Protein AF-A0A6G0AJG3-F1 (afdb_monomer_lite)

Foldseek 3Di:
DDDPPVVVVVPPVVPVVVPPDDDDDDDDDDDDDDPQQLEFEEDLPDPADDDRDPNHHHNAVVVSQVPHDAQREYEYEFDEHEDPVQEDEHDHQHEYEYPAAVRAEYGHEYEDAEAYLHEYYYYRHEYAEYEAHYEDDQDLDEHEYEHERHEYAEYEHDDADQAQSDEYEYHYEQYEYNAEYEHAAHANHAAYEYHQYQYEHAAEYYAAHYENYEYANEQYEYEHEYEHEYEYNYAAHQENYEYAAAYEHAYAADDPDASYENYAYEFEHEDPDDDQQDERYEYYHYEHAYEQYEYHYADAAHEEYAYAAEYEYENYEEDYNPPDPPDPPVHWYEPYEDAYQEYEHYQYEAAETQEPYEDHYQEYEHYCYEAHYQEFYEYQYAYEAYLYEFAHPHAESYEYECYAYAHANYEFEYAAESYEYHPVVNCPDHREHECDDDPVHHPHQYEFHYDHAANYHWDAPDQDAAEYEHEAYHFPDADPVCNVVTRYDACVPPPRGHHYHYHYNHD

Radius of gyration: 30.33 Å; chains: 1; bounding box: 70×44×99 Å

pLDDT: mean 82.81, std 19.24, range [24.39, 98.81]

Structure (mmCIF, N/CA/C/O backbone):
data_AF-A0A6G0AJG3-F1
#
_entry.id   AF-A0A6G0AJG3-F1
#
loop_
_atom_site.group_PDB
_atom_site.id
_atom_site.type_symbol
_atom_site.label_atom_id
_atom_site.label_alt_id
_atom_site.label_comp_id
_atom_site.label_asym_id
_atom_site.label_entity_id
_atom_site.label_seq_id
_atom_site.pdbx_PDB_ins_code
_atom_site.Cartn_x
_atom_site.Cartn_y
_atom_site.Cartn_z
_atom_site.occupancy
_atom_site.B_iso_or_equiv
_atom_site.auth_seq_id
_atom_site.auth_comp_id
_atom_site.auth_asym_id
_atom_site.auth_atom_id
_atom_site.pdbx_PDB_model_num
ATOM 1 N N . MET A 1 1 ? 31.033 -15.712 -2.070 1.00 32.38 1 MET A N 1
ATOM 2 C CA . MET A 1 1 ? 30.584 -16.720 -1.081 1.00 32.38 1 MET A CA 1
ATOM 3 C C . MET A 1 1 ? 30.012 -16.007 0.151 1.00 32.38 1 MET A C 1
ATOM 5 O O . MET A 1 1 ? 30.530 -16.149 1.246 1.00 32.38 1 MET A O 1
ATOM 9 N N . ILE A 1 2 ? 28.974 -15.185 -0.042 1.00 28.06 2 ILE A N 1
ATOM 10 C CA . ILE A 1 2 ? 28.284 -14.416 1.007 1.00 28.06 2 ILE A CA 1
ATOM 11 C C . ILE A 1 2 ? 26.819 -14.345 0.558 1.00 28.06 2 ILE A C 1
ATOM 13 O O . ILE A 1 2 ? 26.551 -13.749 -0.480 1.00 28.06 2 ILE A O 1
ATOM 17 N N . SER A 1 3 ? 25.898 -15.014 1.260 1.00 31.59 3 SER A N 1
ATOM 18 C CA . SER A 1 3 ? 24.463 -15.026 0.894 1.00 31.59 3 SER A CA 1
ATOM 19 C C . SER A 1 3 ? 23.525 -15.519 2.002 1.00 31.59 3 SER A C 1
ATOM 21 O O . SER A 1 3 ? 22.390 -15.064 2.089 1.00 31.59 3 SER A O 1
ATOM 23 N N . ASN A 1 4 ? 23.975 -16.446 2.858 1.00 28.84 4 ASN A N 1
ATOM 24 C CA . ASN A 1 4 ? 23.061 -17.217 3.718 1.00 28.84 4 ASN A CA 1
ATOM 25 C C . ASN A 1 4 ? 22.952 -16.719 5.173 1.00 28.84 4 ASN A C 1
ATOM 27 O O . ASN A 1 4 ? 22.119 -17.228 5.915 1.00 28.84 4 ASN A O 1
ATOM 31 N N . ILE A 1 5 ? 23.754 -15.734 5.593 1.00 32.22 5 ILE A N 1
ATOM 32 C CA . ILE A 1 5 ? 23.782 -15.264 6.994 1.00 32.22 5 ILE A CA 1
ATOM 33 C C . ILE A 1 5 ? 22.574 -14.363 7.313 1.00 32.22 5 ILE A C 1
ATOM 35 O O . ILE A 1 5 ? 21.919 -14.549 8.337 1.00 32.22 5 ILE A O 1
ATOM 39 N N . ASN A 1 6 ? 22.202 -13.450 6.409 1.00 32.06 6 ASN A N 1
ATOM 40 C CA . ASN A 1 6 ? 21.171 -12.439 6.687 1.00 32.06 6 ASN A CA 1
ATOM 41 C C . ASN A 1 6 ? 19.741 -13.008 6.787 1.00 32.06 6 ASN A C 1
ATOM 43 O O . ASN A 1 6 ? 18.875 -12.362 7.368 1.00 32.06 6 ASN A O 1
ATOM 47 N N . ARG A 1 7 ? 19.475 -14.219 6.271 1.00 31.95 7 ARG A N 1
ATOM 48 C CA . ARG A 1 7 ? 18.152 -14.862 6.402 1.00 31.95 7 ARG A CA 1
ATOM 49 C C . ARG A 1 7 ? 17.904 -15.493 7.776 1.00 31.95 7 ARG A C 1
ATOM 51 O O . ARG A 1 7 ? 16.748 -15.684 8.127 1.00 31.95 7 ARG A O 1
ATOM 58 N N . ALA A 1 8 ? 18.944 -15.794 8.558 1.00 28.34 8 ALA A N 1
ATOM 59 C CA . ALA A 1 8 ? 18.782 -16.438 9.867 1.00 28.34 8 ALA A CA 1
ATOM 60 C C . ALA A 1 8 ? 18.327 -15.460 10.969 1.00 28.34 8 ALA A C 1
ATOM 62 O O . ALA A 1 8 ? 17.513 -15.817 11.819 1.00 28.34 8 ALA A O 1
ATOM 63 N N . PHE A 1 9 ? 18.823 -14.217 10.940 1.00 29.30 9 PHE A N 1
ATOM 64 C CA . PHE A 1 9 ? 18.552 -13.220 11.984 1.00 29.30 9 PHE A CA 1
ATOM 65 C C . PHE A 1 9 ? 17.098 -12.727 12.011 1.00 29.30 9 PHE A C 1
ATOM 67 O O . PHE A 1 9 ? 16.571 -12.467 13.087 1.00 29.30 9 PHE A O 1
ATOM 74 N N . VAL A 1 10 ? 16.425 -12.661 10.858 1.00 32.62 10 VAL A N 1
ATOM 75 C CA . VAL A 1 10 ? 15.017 -12.224 10.774 1.00 32.62 10 VAL A CA 1
ATOM 76 C C . VAL A 1 10 ? 14.064 -13.243 11.422 1.00 32.62 10 VAL A C 1
ATOM 78 O O . VAL A 1 10 ? 13.012 -12.870 11.932 1.00 32.62 10 VAL A O 1
ATOM 81 N N . THR A 1 11 ? 14.418 -14.533 11.434 1.00 31.17 11 THR A N 1
ATOM 82 C CA . THR A 1 11 ? 13.525 -15.602 11.919 1.00 31.17 11 THR A CA 1
ATOM 83 C C . THR A 1 11 ? 13.686 -15.906 13.411 1.00 31.17 11 THR A C 1
ATOM 85 O O . THR A 1 11 ? 12.710 -16.290 14.051 1.00 31.17 11 THR A O 1
ATOM 88 N N . LEU A 1 12 ? 14.882 -15.739 13.990 1.00 27.83 12 LEU A N 1
ATOM 89 C CA . LEU A 1 12 ? 15.123 -16.122 15.391 1.00 27.83 12 LEU A CA 1
ATOM 90 C C . LEU A 1 12 ? 14.463 -15.171 16.404 1.00 27.83 12 LEU A C 1
ATOM 92 O O . LEU A 1 12 ? 13.902 -15.634 17.395 1.00 27.83 12 LEU A O 1
ATOM 96 N N . THR A 1 13 ? 14.491 -13.861 16.149 1.00 30.66 13 THR A N 1
ATOM 97 C CA . THR A 1 13 ? 13.997 -12.836 17.091 1.00 30.66 13 THR A CA 1
ATOM 98 C C . THR A 1 13 ? 12.470 -12.833 17.235 1.00 30.66 13 THR A C 1
ATOM 100 O O . THR A 1 13 ? 11.952 -12.432 18.271 1.00 30.66 13 THR A O 1
ATOM 103 N N . PHE A 1 14 ? 11.738 -13.319 16.226 1.00 30.22 14 PHE A N 1
ATOM 104 C CA . PHE A 1 14 ? 10.271 -13.395 16.252 1.00 30.22 14 PHE A CA 1
ATOM 105 C C . PHE A 1 14 ? 9.715 -14.606 17.022 1.00 30.22 14 PHE A C 1
ATOM 107 O O . PHE A 1 14 ? 8.534 -14.612 17.364 1.00 30.22 14 PHE A O 1
ATOM 114 N N . LEU A 1 15 ? 10.529 -15.633 17.297 1.00 26.59 15 LEU A N 1
ATOM 115 C CA . LEU A 1 15 ? 10.048 -16.885 17.900 1.00 26.59 15 LEU A CA 1
ATOM 116 C C . LEU A 1 15 ? 10.152 -16.902 19.438 1.00 26.59 15 LEU A C 1
ATOM 118 O O . LEU A 1 15 ? 9.411 -17.625 20.100 1.00 26.59 15 LEU A O 1
ATOM 122 N N . SER A 1 16 ? 11.040 -16.091 20.020 1.00 29.70 16 SER A N 1
ATOM 123 C CA . SER A 1 16 ? 11.309 -16.054 21.467 1.00 29.70 16 SER A CA 1
ATOM 124 C C . SER A 1 16 ? 10.225 -15.361 22.304 1.00 29.70 16 SER A C 1
ATOM 126 O O . SER A 1 16 ? 10.161 -15.594 23.508 1.00 29.70 16 SER A O 1
ATOM 128 N N . ILE A 1 17 ? 9.356 -14.550 21.693 1.00 31.42 17 ILE A N 1
ATOM 129 C CA . ILE A 1 17 ? 8.285 -13.810 22.391 1.00 31.42 17 ILE A CA 1
ATOM 130 C C . ILE A 1 17 ? 7.015 -14.669 22.584 1.00 31.42 17 ILE A C 1
ATOM 132 O O . ILE A 1 17 ? 6.198 -14.388 23.454 1.00 31.42 17 ILE A O 1
ATOM 136 N N . ILE A 1 18 ? 6.860 -15.762 21.827 1.00 33.97 18 ILE A N 1
ATOM 137 C CA . ILE A 1 18 ? 5.631 -16.585 21.797 1.00 33.97 18 ILE A CA 1
ATOM 138 C C . ILE A 1 18 ? 5.658 -17.745 22.824 1.00 33.97 18 ILE A C 1
ATOM 140 O O . ILE A 1 18 ? 4.651 -18.415 23.033 1.00 33.97 18 ILE A O 1
ATOM 144 N N . LEU A 1 19 ? 6.787 -17.981 23.509 1.00 27.81 19 LEU A N 1
ATOM 145 C CA . LEU A 1 19 ? 7.017 -19.173 24.349 1.00 27.81 19 LEU A CA 1
ATOM 146 C C . LEU A 1 19 ? 7.149 -18.902 25.864 1.00 27.81 19 LEU A C 1
ATOM 148 O O . LEU A 1 19 ? 7.680 -19.740 26.589 1.00 27.81 19 LEU A O 1
ATOM 152 N N . LEU A 1 20 ? 6.644 -17.767 26.363 1.00 29.17 20 LEU A N 1
ATOM 153 C CA . LEU A 1 20 ? 6.618 -17.435 27.800 1.00 29.17 20 LEU A CA 1
ATOM 154 C C . LEU A 1 20 ? 5.192 -17.289 28.359 1.00 29.17 20 LEU A C 1
ATOM 156 O O . LEU A 1 20 ? 4.832 -16.284 28.963 1.00 29.17 20 LEU A O 1
ATOM 160 N N . SER A 1 21 ? 4.386 -18.339 28.192 1.00 33.97 21 SER A N 1
ATOM 161 C CA . SER A 1 21 ? 3.217 -18.601 29.044 1.00 33.97 21 SER A CA 1
ATOM 162 C C . SER A 1 21 ? 3.115 -20.109 29.300 1.00 33.97 21 SER A C 1
ATOM 164 O O . SER A 1 21 ? 2.838 -20.888 28.391 1.00 33.97 21 SER A O 1
ATOM 166 N N . GLY A 1 22 ? 3.427 -20.548 30.524 1.00 26.19 22 GLY A N 1
ATOM 167 C CA . GLY A 1 22 ? 3.473 -21.973 30.850 1.00 26.19 22 GLY A CA 1
ATOM 168 C C . GLY A 1 22 ? 3.780 -22.275 32.317 1.00 26.19 22 GLY A C 1
ATOM 169 O O . GLY A 1 22 ? 4.832 -21.888 32.817 1.00 26.19 22 GLY A O 1
ATOM 170 N N . CYS A 1 23 ? 2.885 -23.063 32.922 1.00 24.39 23 CYS A N 1
ATOM 171 C CA . CYS A 1 23 ? 2.859 -23.538 34.311 1.00 24.39 23 CYS A CA 1
ATOM 172 C C . CYS A 1 23 ? 2.455 -22.502 35.378 1.00 24.39 23 CYS A C 1
ATOM 174 O O . CYS A 1 23 ? 2.911 -21.360 35.384 1.00 24.39 23 CYS A O 1
ATOM 176 N N . GLU A 1 24 ? 1.566 -22.945 36.269 1.00 29.50 24 GLU A N 1
ATOM 177 C CA . GLU A 1 24 ? 1.057 -22.211 37.429 1.00 29.50 24 GLU A CA 1
ATOM 178 C C . GLU A 1 24 ? 1.997 -22.335 38.642 1.00 29.50 24 GLU A C 1
ATOM 180 O O . GLU A 1 24 ? 2.886 -23.187 38.659 1.00 29.50 24 GLU A O 1
ATOM 185 N N . ASP A 1 25 ? 1.727 -21.556 39.695 1.00 25.52 25 ASP A N 1
ATOM 186 C CA . ASP A 1 25 ? 1.978 -21.998 41.072 1.00 25.52 25 ASP A CA 1
ATOM 187 C C . ASP A 1 25 ? 0.863 -21.444 41.984 1.00 25.52 25 ASP A C 1
ATOM 189 O O . ASP A 1 25 ? 0.583 -20.243 41.976 1.00 25.52 25 ASP A O 1
ATOM 193 N N . ASP A 1 26 ? 0.175 -22.321 42.719 1.00 31.67 26 ASP A N 1
ATOM 194 C CA . ASP A 1 26 ? -1.131 -22.040 43.340 1.00 31.67 26 ASP A CA 1
ATOM 195 C C . ASP A 1 26 ? -1.050 -22.159 44.876 1.00 31.67 26 ASP A C 1
ATOM 197 O O . ASP A 1 26 ? -0.815 -23.245 45.409 1.00 31.67 26 ASP A O 1
ATOM 201 N N . SER A 1 27 ? -1.204 -21.051 45.623 1.00 27.64 27 SER A N 1
ATOM 202 C CA . SER A 1 27 ? -1.288 -21.099 47.101 1.00 27.64 27 SER A CA 1
ATOM 203 C C . SER A 1 27 ? -1.945 -19.884 47.795 1.00 27.64 27 SER A C 1
ATOM 205 O O . SER A 1 27 ? -1.300 -19.022 48.381 1.00 27.64 27 SER A O 1
ATOM 207 N N . ILE A 1 28 ? -3.280 -19.910 47.833 1.00 27.78 28 ILE A N 1
ATOM 208 C CA . ILE A 1 28 ? -4.086 -19.878 49.077 1.00 27.78 28 ILE A CA 1
ATOM 209 C C . ILE A 1 28 ? -3.826 -18.739 50.110 1.00 27.78 28 ILE A C 1
ATOM 211 O O . ILE A 1 28 ? -2.967 -18.826 50.980 1.00 27.78 28 ILE A O 1
ATOM 215 N N . LEU A 1 29 ? -4.763 -17.776 50.105 1.00 28.59 29 LEU A N 1
ATOM 216 C CA . LEU A 1 29 ? -5.418 -17.098 51.252 1.00 28.59 29 LEU A CA 1
ATOM 217 C C . LEU A 1 29 ? -4.589 -16.456 52.396 1.00 28.59 29 LEU A C 1
ATOM 219 O O . LEU A 1 29 ? -4.035 -17.151 53.245 1.00 28.59 29 LEU A O 1
ATOM 223 N N . ASN A 1 30 ? -4.872 -15.165 52.663 1.00 26.95 30 ASN A N 1
ATOM 224 C CA . ASN A 1 30 ? -5.774 -14.882 53.798 1.00 26.95 30 ASN A CA 1
ATOM 225 C C . ASN A 1 30 ? -6.559 -13.549 53.767 1.00 26.95 30 ASN A C 1
ATOM 227 O O . ASN A 1 30 ? -6.018 -12.472 53.546 1.00 26.95 30 ASN A O 1
ATOM 231 N N . SER A 1 31 ? -7.852 -13.684 54.071 1.00 26.98 31 SER A N 1
ATOM 232 C CA . SER A 1 31 ? -8.860 -12.710 54.529 1.00 26.98 31 SER A CA 1
ATOM 233 C C . SER A 1 31 ? -8.568 -11.191 54.563 1.00 26.98 31 SER A C 1
ATOM 235 O O . SER A 1 31 ? -7.879 -10.696 55.456 1.00 26.98 31 SER A O 1
ATOM 237 N N . SER A 1 32 ? -9.377 -10.425 53.821 1.00 26.41 32 SER A N 1
ATOM 238 C CA . SER A 1 32 ? -10.249 -9.406 54.439 1.00 26.41 32 SER A CA 1
ATOM 239 C C . SER A 1 32 ? -11.525 -9.215 53.601 1.00 26.41 32 SER A C 1
ATOM 241 O O . SER A 1 32 ? -11.486 -9.326 52.378 1.00 26.41 32 SER A O 1
ATOM 243 N N . ASN A 1 33 ? -12.678 -9.010 54.248 1.00 31.81 33 ASN A N 1
ATOM 244 C CA . ASN A 1 33 ? -13.974 -9.023 53.560 1.00 31.81 33 ASN A CA 1
ATOM 245 C C . ASN A 1 33 ? -14.240 -7.724 52.787 1.00 31.81 33 ASN A C 1
ATOM 247 O O . ASN A 1 33 ? -14.588 -6.703 53.378 1.00 31.81 33 ASN A O 1
ATOM 251 N N . SER A 1 34 ? -14.225 -7.816 51.460 1.00 30.36 34 SER A N 1
ATOM 252 C CA . SER A 1 34 ? -15.065 -6.996 50.587 1.00 30.36 34 SER A CA 1
ATOM 253 C C . SER A 1 34 ? -15.578 -7.878 49.447 1.00 30.36 34 SER A C 1
ATOM 255 O O . SER A 1 34 ? -14.845 -8.740 48.966 1.00 30.36 34 SER A O 1
ATOM 257 N N . ASN A 1 35 ? -16.841 -7.710 49.043 1.00 35.44 35 ASN A N 1
ATOM 258 C CA . ASN A 1 35 ? -17.438 -8.500 47.961 1.00 35.44 35 ASN A CA 1
ATOM 259 C C . ASN A 1 35 ? -16.999 -7.937 46.602 1.00 35.44 35 ASN A C 1
ATOM 261 O O . ASN A 1 35 ? -17.795 -7.339 45.878 1.00 35.44 35 ASN A O 1
ATOM 265 N N . LEU A 1 36 ? -15.714 -8.100 46.290 1.00 42.47 36 LEU A N 1
ATOM 266 C CA . LEU A 1 36 ? -15.141 -7.802 44.984 1.00 42.47 36 LEU A CA 1
ATOM 267 C C . LEU A 1 36 ? -15.680 -8.812 43.967 1.00 42.47 36 LEU A C 1
ATOM 269 O O . LEU A 1 36 ? -15.205 -9.939 43.855 1.00 42.47 36 LEU A O 1
ATOM 273 N N . LEU A 1 37 ? -16.725 -8.404 43.250 1.00 52.81 37 LEU A N 1
ATOM 274 C CA . LEU A 1 37 ? -17.165 -9.089 42.045 1.00 52.81 37 LEU A CA 1
ATOM 275 C C . LEU A 1 37 ? -16.221 -8.698 40.900 1.00 52.81 37 LEU A C 1
ATOM 277 O O . LEU A 1 37 ? -16.463 -7.737 40.169 1.00 52.81 37 LEU A O 1
ATOM 281 N N . ASP A 1 38 ? -15.152 -9.478 40.729 1.00 79.38 38 ASP A N 1
ATOM 282 C CA . ASP A 1 38 ? -14.264 -9.395 39.556 1.00 79.38 38 ASP A CA 1
ATOM 283 C C . ASP A 1 38 ? -15.048 -9.603 38.246 1.00 79.38 38 ASP A C 1
ATOM 285 O O . ASP A 1 38 ? -14.672 -9.096 37.190 1.00 79.38 38 ASP A O 1
ATOM 289 N N . LYS A 1 39 ? -16.166 -10.339 38.327 1.00 92.12 39 LYS A N 1
ATOM 290 C CA . LYS A 1 39 ? -17.155 -10.539 37.263 1.00 92.12 39 LYS A CA 1
ATOM 291 C C . LYS A 1 39 ? -18.538 -10.143 37.772 1.00 92.12 39 LYS A C 1
ATOM 293 O O . LYS A 1 39 ? -19.022 -10.727 38.740 1.00 92.12 39 LYS A O 1
ATOM 298 N N . ILE A 1 40 ? -19.172 -9.186 37.103 1.00 95.75 40 ILE A N 1
ATOM 299 C CA . ILE A 1 40 ? -20.528 -8.704 37.397 1.00 95.75 40 ILE A CA 1
ATOM 300 C C . ILE A 1 40 ? -21.435 -9.076 36.228 1.00 95.75 40 ILE A C 1
ATOM 302 O O . ILE A 1 40 ? -21.083 -8.843 35.077 1.00 95.75 40 ILE A O 1
ATOM 306 N N . PHE A 1 41 ? -22.601 -9.645 36.514 1.00 96.50 41 PHE A N 1
ATOM 307 C CA . PHE A 1 41 ? -23.501 -10.198 35.505 1.00 96.50 41 PHE A CA 1
ATOM 308 C C . PHE A 1 41 ? -24.712 -9.295 35.259 1.00 96.50 41 PHE A C 1
ATOM 310 O O . PHE A 1 41 ? -25.313 -8.764 36.201 1.00 96.50 41 PHE A O 1
ATOM 317 N N . VAL A 1 42 ? -25.087 -9.160 33.985 1.00 96.06 42 VAL A N 1
ATOM 318 C CA . VAL A 1 42 ? -26.238 -8.381 33.517 1.00 96.06 42 VAL A CA 1
ATOM 319 C C . VAL A 1 42 ? -27.108 -9.221 32.581 1.00 96.06 42 VAL A C 1
ATOM 321 O O . VAL A 1 42 ? -26.607 -9.791 31.615 1.00 96.06 42 VAL A O 1
ATOM 324 N N . ASP A 1 43 ? -28.411 -9.260 32.856 1.00 96.62 43 ASP A N 1
ATOM 325 C CA . ASP A 1 43 ? -29.454 -9.805 31.983 1.00 96.62 43 ASP A CA 1
ATOM 326 C C . ASP A 1 43 ? -30.734 -8.967 32.122 1.00 96.62 43 ASP A C 1
ATOM 328 O O . ASP A 1 43 ? -31.444 -9.044 33.129 1.00 96.62 43 ASP A O 1
ATOM 332 N N . ILE A 1 44 ? -31.067 -8.197 31.082 1.00 94.50 44 ILE A N 1
ATOM 333 C CA . ILE A 1 44 ? -32.304 -7.397 31.016 1.00 94.50 44 ILE A CA 1
ATOM 334 C C . ILE A 1 44 ? -33.582 -8.249 31.105 1.00 94.50 44 ILE A C 1
ATOM 336 O O . ILE A 1 44 ? -34.632 -7.759 31.523 1.00 94.50 44 ILE A O 1
ATOM 340 N N . ASN A 1 45 ? -33.507 -9.535 30.748 1.00 93.12 45 ASN A N 1
ATOM 341 C CA . ASN A 1 45 ? -34.636 -10.465 30.770 1.00 93.12 45 ASN A CA 1
ATOM 342 C C . ASN A 1 45 ? -34.877 -11.074 32.163 1.00 93.12 45 ASN A C 1
ATOM 344 O O . ASN A 1 45 ? -35.915 -11.720 32.376 1.00 93.12 45 ASN A O 1
ATOM 348 N N . SER A 1 46 ? -33.944 -10.883 33.103 1.00 91.62 46 SER A N 1
ATOM 349 C CA . SER A 1 46 ? -33.976 -11.537 34.406 1.00 91.62 46 SER A CA 1
ATOM 350 C C . SER A 1 46 ? -35.198 -11.131 35.224 1.00 91.62 46 SER A C 1
ATOM 352 O O . SER A 1 46 ? -35.605 -9.969 35.281 1.00 91.62 46 SER A O 1
ATOM 354 N N . LYS A 1 47 ? -35.778 -12.109 35.923 1.00 90.25 47 LYS A N 1
ATOM 355 C CA . LYS A 1 47 ? -36.952 -11.948 36.800 1.00 90.25 47 LYS A CA 1
ATOM 356 C C . LYS A 1 47 ? -36.605 -12.125 38.280 1.00 90.25 47 LYS A C 1
ATOM 358 O O . LYS A 1 47 ? -37.501 -12.162 39.118 1.00 90.25 47 LYS A O 1
ATOM 363 N N . THR A 1 48 ? -35.318 -12.235 38.601 1.00 86.69 48 THR A N 1
ATOM 364 C CA . THR A 1 48 ? -34.816 -12.430 39.963 1.00 86.69 48 THR A CA 1
ATOM 365 C C . THR A 1 48 ? -34.699 -11.103 40.722 1.00 86.69 48 THR A C 1
ATOM 367 O O . THR A 1 48 ? -34.985 -10.014 40.200 1.00 86.69 48 THR A O 1
ATOM 370 N N . PHE A 1 49 ? -34.242 -11.203 41.974 1.00 82.62 49 PHE A N 1
ATOM 371 C CA . PHE A 1 49 ? -33.533 -10.112 42.641 1.00 82.62 49 PHE A CA 1
ATOM 372 C C . PHE A 1 49 ? -32.214 -9.814 41.915 1.00 82.62 49 PHE A C 1
ATOM 374 O O . PHE A 1 49 ? -31.677 -10.672 41.218 1.00 82.62 49 PHE A O 1
ATOM 381 N N . GLU A 1 50 ? -31.705 -8.598 42.087 1.00 87.75 50 GLU A N 1
ATOM 382 C CA . 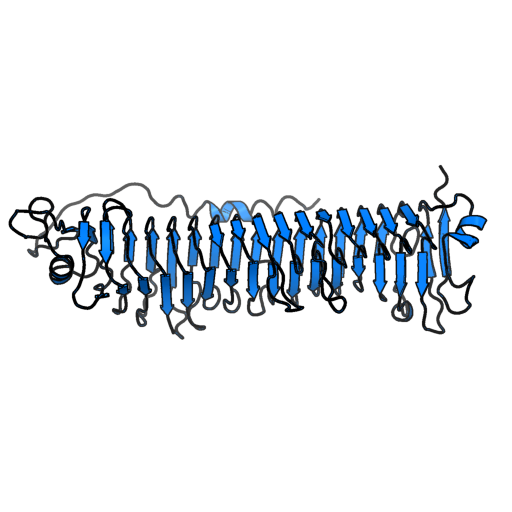GLU A 1 50 ? -30.535 -8.092 41.370 1.00 87.75 50 GLU A CA 1
ATOM 383 C C . GLU A 1 50 ? -29.373 -7.858 42.345 1.00 87.75 50 GLU A C 1
ATOM 385 O O . GLU A 1 50 ? -29.360 -6.853 43.064 1.00 87.75 50 GLU A O 1
ATOM 390 N N . PHE A 1 51 ? -28.409 -8.778 42.362 1.00 87.62 51 PHE A N 1
ATOM 391 C CA . PHE A 1 51 ? -27.194 -8.715 43.185 1.00 87.62 51 PHE A CA 1
ATOM 392 C C . PHE A 1 51 ? -25.895 -8.662 42.358 1.00 87.62 51 PHE A C 1
ATOM 394 O O . PHE A 1 51 ? -24.831 -8.431 42.926 1.00 87.62 51 PHE A O 1
ATOM 401 N N . GLY A 1 52 ? -25.971 -8.851 41.036 1.00 87.06 52 GLY A N 1
ATOM 402 C CA . GLY A 1 52 ? -24.824 -8.823 40.122 1.00 87.06 52 GLY A CA 1
ATOM 403 C C . GLY A 1 52 ? -24.089 -10.152 39.965 1.00 87.06 52 GLY A C 1
ATOM 404 O O . GLY A 1 52 ? -23.056 -10.185 39.303 1.00 87.06 52 GLY A O 1
ATOM 405 N N . THR A 1 53 ? -24.598 -11.237 40.551 1.00 92.19 53 THR A N 1
ATOM 406 C CA . THR A 1 53 ? -24.065 -12.599 40.383 1.00 92.19 53 THR A CA 1
ATOM 407 C C . THR A 1 53 ? -24.765 -13.320 39.231 1.00 92.19 53 THR A C 1
ATOM 409 O O . THR A 1 53 ? -25.830 -12.895 38.798 1.00 92.19 53 THR A O 1
ATOM 412 N N . GLU A 1 54 ? -24.210 -14.439 38.765 1.00 91.38 54 GLU A N 1
ATOM 413 C CA . GLU A 1 54 ? -24.762 -15.231 37.652 1.00 91.38 54 GLU A CA 1
ATOM 414 C C . GLU A 1 54 ? -26.220 -15.683 37.892 1.00 91.38 54 GLU A C 1
ATOM 416 O O . GLU A 1 54 ? -27.069 -15.504 37.024 1.00 91.38 54 GLU A O 1
ATOM 421 N N . ASP A 1 55 ? -26.546 -16.147 39.107 1.00 91.19 55 ASP A N 1
ATOM 422 C CA . ASP A 1 55 ? -27.920 -16.499 39.520 1.00 91.19 55 ASP A CA 1
ATOM 423 C C . ASP A 1 55 ? -28.855 -15.287 39.742 1.00 91.19 55 ASP A C 1
ATOM 425 O O . ASP A 1 55 ? -30.077 -15.441 39.798 1.00 91.19 55 ASP A O 1
ATOM 429 N N . TYR A 1 56 ? -28.298 -14.087 39.944 1.00 92.88 56 TYR A N 1
ATOM 430 C CA . TYR A 1 56 ? -29.027 -12.877 40.352 1.00 92.88 56 TYR A CA 1
ATOM 431 C C . TYR A 1 56 ? -28.483 -11.622 39.640 1.00 92.88 56 TYR A C 1
ATOM 433 O O . TYR A 1 56 ? -28.037 -10.679 40.310 1.00 92.88 56 TYR A O 1
ATOM 441 N N . PRO A 1 57 ? -28.474 -11.583 38.297 1.00 95.38 57 PRO A N 1
ATOM 442 C CA . PRO A 1 57 ? -27.829 -10.514 37.544 1.00 95.38 57 PRO A CA 1
ATOM 443 C C . PRO A 1 57 ? -28.565 -9.180 37.715 1.00 95.38 57 PRO A C 1
ATOM 445 O O . PRO A 1 57 ? -29.739 -9.132 38.094 1.00 95.38 57 PRO A O 1
ATOM 448 N N . PHE A 1 58 ? -27.886 -8.074 37.417 1.00 95.12 58 PHE A N 1
ATOM 449 C CA . PHE A 1 58 ? -28.566 -6.790 37.244 1.00 95.12 58 PHE A CA 1
ATOM 450 C C . PHE A 1 58 ? -29.391 -6.805 35.950 1.00 95.12 58 PHE A C 1
ATOM 452 O O . PHE A 1 58 ? -28.992 -7.418 34.965 1.00 95.12 58 PHE A O 1
ATOM 459 N N . ARG A 1 59 ? -30.525 -6.097 35.917 1.00 93.38 59 ARG A N 1
ATOM 460 C CA . ARG A 1 59 ? -31.268 -5.857 34.659 1.00 93.38 59 ARG A CA 1
ATOM 461 C C . ARG A 1 59 ? -30.696 -4.702 33.831 1.00 93.38 59 ARG A C 1
ATOM 463 O O . ARG A 1 59 ? -31.119 -4.487 32.701 1.00 93.38 59 ARG A O 1
ATOM 470 N N . ASP A 1 60 ? -29.764 -3.956 34.415 1.00 89.88 60 ASP A N 1
ATOM 471 C CA . ASP A 1 60 ? -29.301 -2.653 33.958 1.00 89.88 60 ASP A CA 1
ATOM 472 C C . ASP A 1 60 ? -27.767 -2.573 34.050 1.00 89.88 60 ASP A C 1
ATOM 474 O O . ASP A 1 60 ? -27.176 -2.928 35.078 1.00 89.88 60 ASP A O 1
ATOM 478 N N . ILE A 1 61 ? -27.133 -2.114 32.968 1.00 91.88 61 ILE A N 1
ATOM 479 C CA . ILE A 1 61 ? -25.679 -1.945 32.881 1.00 91.88 61 ILE A CA 1
ATOM 480 C C . ILE A 1 61 ? -25.224 -0.760 33.740 1.00 91.88 61 ILE A C 1
ATOM 482 O O . ILE A 1 61 ? -24.181 -0.876 34.378 1.00 91.88 61 ILE A O 1
ATOM 486 N N . ASP A 1 62 ? -26.002 0.323 33.859 1.00 89.88 62 ASP A N 1
ATOM 487 C CA . ASP A 1 62 ? -25.625 1.470 34.704 1.00 89.88 62 ASP A CA 1
ATOM 488 C C . ASP A 1 62 ? -25.544 1.055 36.175 1.00 89.88 62 ASP A C 1
ATOM 490 O O . ASP A 1 62 ? -24.637 1.448 36.913 1.00 89.88 62 ASP A O 1
ATOM 494 N N . LYS A 1 63 ? -26.448 0.169 36.601 1.00 90.06 63 LYS A N 1
ATOM 495 C CA . LYS A 1 63 ? -26.429 -0.403 37.946 1.00 90.06 63 LYS A CA 1
ATOM 496 C C . LYS A 1 63 ? -25.245 -1.353 38.157 1.00 90.06 63 LYS A C 1
ATOM 498 O O . LYS A 1 63 ? -24.598 -1.267 39.203 1.00 90.06 63 LYS A O 1
ATOM 503 N N . ALA A 1 64 ? -24.916 -2.195 37.178 1.00 92.56 64 ALA A N 1
ATOM 504 C CA . ALA A 1 64 ? -23.722 -3.043 37.216 1.00 92.56 64 ALA A CA 1
ATOM 505 C C . ALA A 1 64 ? -22.430 -2.215 37.293 1.00 92.56 64 ALA A C 1
ATOM 507 O O . ALA A 1 64 ? -21.592 -2.435 38.168 1.00 92.56 64 ALA A O 1
ATOM 508 N N . LEU A 1 65 ? -22.318 -1.195 36.444 1.00 91.94 65 LEU A N 1
ATOM 509 C CA . LEU A 1 65 ? -21.235 -0.223 36.444 1.00 91.94 65 LEU A CA 1
ATOM 510 C C . LEU A 1 65 ? -21.168 0.549 37.769 1.00 91.94 65 LEU A C 1
ATOM 512 O O . LEU A 1 65 ? -20.070 0.806 38.258 1.00 91.94 65 LEU A O 1
ATOM 516 N N . SER A 1 66 ? -22.301 0.877 38.403 1.00 91.44 66 SER A N 1
ATOM 517 C CA . SER A 1 66 ? -22.317 1.597 39.686 1.00 91.44 66 SER A CA 1
ATOM 518 C C . SER A 1 66 ? -21.589 0.836 40.802 1.00 91.44 66 SER A C 1
ATOM 520 O O . SER A 1 66 ? -20.825 1.457 41.546 1.00 91.44 66 SER A O 1
ATOM 522 N N . VAL A 1 67 ? -21.722 -0.498 40.852 1.00 92.75 67 VAL A N 1
ATOM 523 C CA . VAL A 1 67 ? -21.044 -1.364 41.837 1.00 92.75 67 VAL A CA 1
ATOM 524 C C . VAL A 1 67 ? -19.691 -1.908 41.368 1.00 92.75 67 VAL A C 1
ATOM 526 O O . VAL A 1 67 ? -18.911 -2.355 42.204 1.00 92.75 67 VAL A O 1
ATOM 529 N N . ALA A 1 68 ? -19.385 -1.842 40.068 1.00 92.69 68 ALA A N 1
ATOM 530 C CA . ALA A 1 68 ? -18.085 -2.231 39.523 1.00 92.69 68 ALA A CA 1
ATOM 531 C C . ALA A 1 68 ? -16.930 -1.453 40.170 1.00 92.69 68 ALA A C 1
ATOM 533 O O . ALA A 1 68 ? -17.017 -0.236 40.374 1.00 92.69 68 ALA A O 1
ATOM 534 N N . VAL A 1 69 ? -15.836 -2.152 40.463 1.00 91.12 69 VAL A N 1
ATOM 535 C CA . VAL A 1 69 ? -14.565 -1.536 40.860 1.00 91.12 69 VAL A CA 1
ATOM 536 C C . VAL A 1 69 ? -13.666 -1.378 39.639 1.00 91.12 69 VAL A C 1
ATOM 538 O O . VAL A 1 69 ? -13.980 -1.864 38.554 1.00 91.12 69 VAL A O 1
ATOM 541 N N . GLU A 1 70 ? -12.548 -0.679 39.800 1.00 89.62 70 GLU A N 1
ATOM 542 C CA . GLU A 1 70 ? -11.558 -0.541 38.735 1.00 89.62 70 GLU A CA 1
ATOM 543 C C . GLU A 1 70 ? -11.038 -1.925 38.301 1.00 89.62 70 GLU A C 1
ATOM 545 O O . GLU A 1 70 ? -10.644 -2.734 39.140 1.00 89.62 70 GLU A O 1
ATOM 550 N N . GLY A 1 71 ? -11.073 -2.215 36.998 1.00 88.31 71 GLY A N 1
ATOM 551 C CA . GLY A 1 71 ? -10.686 -3.515 36.433 1.00 88.31 71 GLY A CA 1
ATOM 552 C C . GLY A 1 71 ? -11.737 -4.640 36.484 1.00 88.31 71 GLY A C 1
ATOM 553 O O . GLY A 1 71 ? -11.448 -5.727 35.986 1.00 88.31 71 GLY A O 1
ATOM 554 N N . SER A 1 72 ? -12.944 -4.426 37.031 1.00 94.06 72 SER A N 1
ATOM 555 C CA . SER A 1 72 ? -14.038 -5.420 36.959 1.00 94.06 72 SER A CA 1
ATOM 556 C C . SER A 1 72 ? -14.429 -5.752 35.508 1.00 94.06 72 SER A C 1
ATOM 558 O O . SER A 1 72 ? -14.436 -4.883 34.638 1.00 94.06 72 SER A O 1
ATOM 560 N N . VAL A 1 73 ? -14.871 -6.988 35.257 1.00 95.31 73 VAL A N 1
ATOM 561 C CA . VAL A 1 73 ? -15.482 -7.402 33.981 1.00 95.31 73 VAL A CA 1
ATOM 562 C C . VAL A 1 73 ? -17.004 -7.456 34.121 1.00 95.31 73 VAL A C 1
ATOM 564 O O . VAL A 1 73 ? -17.528 -8.167 34.978 1.00 95.31 73 VAL A O 1
ATOM 567 N N . ILE A 1 74 ? -17.732 -6.760 33.251 1.00 96.81 74 ILE A N 1
ATOM 568 C CA . ILE A 1 74 ? -19.190 -6.854 33.142 1.00 96.81 74 ILE A CA 1
ATOM 569 C C . ILE A 1 74 ? -19.536 -7.876 32.047 1.00 96.81 74 ILE A C 1
ATOM 571 O O . ILE A 1 74 ? -19.265 -7.657 30.866 1.00 96.81 74 ILE A O 1
ATOM 575 N N . LYS A 1 75 ? -20.135 -8.999 32.454 1.00 97.69 75 LYS A N 1
ATOM 576 C CA . LYS A 1 75 ? -20.690 -10.047 31.586 1.00 97.69 75 LYS A CA 1
ATOM 577 C C . LYS A 1 75 ? -22.127 -9.684 31.210 1.00 97.69 75 LYS A C 1
ATOM 579 O O . LYS A 1 75 ? -22.951 -9.477 32.101 1.00 97.69 75 LYS A O 1
ATOM 584 N N . ILE A 1 76 ? -22.436 -9.624 29.916 1.00 97.75 76 ILE A N 1
ATOM 585 C CA . ILE A 1 76 ? -23.708 -9.090 29.410 1.00 97.75 76 ILE A CA 1
ATOM 586 C C . ILE A 1 76 ? -24.440 -10.147 28.568 1.00 97.75 76 ILE A C 1
ATOM 588 O O . ILE A 1 76 ? -24.098 -10.400 27.408 1.00 97.75 76 ILE A O 1
ATOM 592 N N . ALA A 1 77 ? -25.488 -10.738 29.144 1.00 97.50 77 ALA A N 1
ATOM 593 C CA . ALA A 1 77 ? -26.380 -11.652 28.439 1.00 97.50 77 ALA A CA 1
ATOM 594 C C . ALA A 1 77 ? -27.113 -10.945 27.287 1.00 97.50 77 ALA A C 1
ATOM 596 O O . ALA A 1 77 ? -27.338 -9.729 27.326 1.00 97.50 77 ALA A O 1
ATOM 597 N N . LYS A 1 78 ? -27.519 -11.707 26.269 1.00 97.25 78 LYS A N 1
ATOM 598 C CA . LYS A 1 78 ? -28.265 -11.206 25.107 1.00 97.25 78 LYS A CA 1
ATOM 599 C C . LYS A 1 78 ? -29.473 -10.350 25.496 1.00 97.25 78 LYS A C 1
ATOM 601 O O . LYS A 1 78 ? -30.292 -10.702 26.347 1.00 97.25 78 LYS A O 1
ATOM 606 N N . GLY A 1 79 ? -29.611 -9.218 24.827 1.00 96.88 79 GLY A N 1
ATOM 607 C CA . GLY A 1 79 ? -30.581 -8.191 25.163 1.00 96.88 79 GLY A CA 1
ATOM 608 C C . GLY A 1 79 ? -30.279 -6.883 24.447 1.00 96.88 79 GLY A C 1
ATOM 609 O O . GLY A 1 79 ? -29.240 -6.718 23.813 1.00 96.88 79 GLY A O 1
ATOM 610 N N . THR A 1 80 ? -31.207 -5.936 24.546 1.00 96.12 80 THR A N 1
ATOM 611 C CA . THR A 1 80 ? -31.015 -4.570 24.050 1.00 96.12 80 THR A CA 1
ATOM 612 C C . THR A 1 80 ? -31.041 -3.609 25.226 1.00 96.12 80 THR A C 1
ATOM 614 O O . THR A 1 80 ? -32.107 -3.281 25.742 1.00 96.12 80 THR A O 1
ATOM 617 N N . TYR A 1 81 ? -29.857 -3.170 25.630 1.00 94.38 81 TYR A N 1
ATOM 618 C CA . TYR A 1 81 ? -29.624 -2.228 26.718 1.00 94.38 81 TYR A CA 1
ATOM 619 C C . TYR A 1 81 ? -29.598 -0.806 26.147 1.00 94.38 81 TYR A C 1
ATOM 621 O O . TYR A 1 81 ? -29.126 -0.605 25.027 1.00 94.38 81 TYR A O 1
ATOM 629 N N . ALA A 1 82 ? -30.142 0.176 26.865 1.00 88.00 82 ALA A N 1
ATOM 630 C CA . ALA A 1 82 ? -30.237 1.556 26.390 1.00 88.00 82 ALA A CA 1
ATOM 631 C C . ALA A 1 82 ? -30.266 2.545 27.561 1.00 88.00 82 ALA A C 1
ATOM 633 O O . ALA A 1 82 ? -30.951 2.301 28.553 1.00 88.00 82 ALA A O 1
ATOM 634 N N . PHE A 1 83 ? -29.574 3.670 27.398 1.00 83.12 83 PHE A N 1
ATOM 635 C CA . PHE A 1 83 ? -29.399 4.708 28.420 1.00 83.12 83 PHE A CA 1
ATOM 636 C C . PHE A 1 83 ? -30.221 5.956 28.080 1.00 83.12 83 PHE A C 1
ATOM 638 O O . PHE A 1 83 ? -30.448 6.240 26.901 1.00 83.12 83 PHE A O 1
ATOM 645 N N . SER A 1 84 ? -30.626 6.745 29.081 1.00 74.88 84 SER A N 1
ATOM 646 C CA . SER A 1 84 ? -31.334 8.020 28.855 1.00 74.88 84 SER A CA 1
ATOM 647 C C . SER A 1 84 ? -30.500 9.027 28.061 1.00 74.88 84 SER A C 1
ATOM 649 O O . SER A 1 84 ? -31.034 9.771 27.241 1.00 74.88 84 SER A O 1
ATOM 651 N N . ASP A 1 85 ? -29.188 9.008 28.289 1.00 81.56 85 ASP A N 1
ATOM 652 C CA . ASP A 1 85 ? -28.234 10.008 27.806 1.00 81.56 85 ASP A CA 1
ATOM 653 C C . ASP A 1 85 ? -27.467 9.516 26.560 1.00 81.56 85 ASP A C 1
ATOM 655 O O . ASP A 1 85 ? -26.598 10.213 26.037 1.00 81.56 85 ASP A O 1
ATOM 659 N N . GLY A 1 86 ? -27.787 8.304 26.078 1.00 88.62 86 GLY A N 1
ATOM 660 C CA . GLY A 1 86 ? -27.176 7.676 24.901 1.00 88.62 86 GLY A CA 1
ATOM 661 C C . GLY A 1 86 ? -25.692 7.325 25.053 1.00 88.62 86 GLY A C 1
ATOM 662 O O . GLY A 1 86 ? -25.010 7.171 24.043 1.00 88.62 86 GLY A O 1
ATOM 663 N N . LYS A 1 87 ? -25.169 7.251 26.284 1.00 93.12 87 LYS A N 1
ATOM 664 C CA . LYS A 1 87 ? -23.734 7.113 26.578 1.00 93.12 87 LYS A CA 1
ATOM 665 C C . LYS A 1 87 ? -23.491 6.260 27.817 1.00 93.12 87 LYS A C 1
ATOM 667 O O . LYS A 1 87 ? -24.144 6.478 28.831 1.00 93.12 87 LYS A O 1
ATOM 672 N N . LEU A 1 88 ? -22.494 5.381 27.751 1.00 93.75 88 LEU A N 1
ATOM 673 C CA . LEU A 1 88 ? -21.973 4.612 28.881 1.00 93.75 88 LEU A CA 1
ATOM 674 C C . LEU A 1 88 ? -20.510 5.005 29.133 1.00 93.75 88 LEU A C 1
ATOM 676 O O . LEU A 1 88 ? -19.626 4.683 28.337 1.00 93.75 88 LEU A O 1
ATOM 680 N N . ILE A 1 89 ? -20.257 5.711 30.238 1.00 93.25 89 ILE A N 1
ATOM 681 C CA . ILE A 1 89 ? -18.910 6.156 30.628 1.00 93.25 89 ILE A CA 1
ATOM 682 C C . ILE A 1 89 ? -18.265 5.079 31.502 1.00 93.25 89 ILE A C 1
ATOM 684 O O . ILE A 1 89 ? -18.662 4.874 32.647 1.00 93.25 89 ILE A O 1
ATOM 688 N N . LEU A 1 90 ? -17.258 4.392 30.973 1.00 93.50 90 LEU A N 1
ATOM 689 C CA . LEU A 1 90 ? -16.577 3.297 31.651 1.00 93.50 90 LEU A CA 1
ATOM 690 C C . LEU A 1 90 ? -15.707 3.810 32.805 1.00 93.50 90 LEU A C 1
ATOM 692 O O . LEU A 1 90 ? -14.971 4.794 32.691 1.00 93.50 90 LEU A O 1
ATOM 696 N N . LYS A 1 91 ? -15.771 3.100 33.934 1.00 91.81 91 LYS A N 1
ATOM 697 C CA . LYS A 1 91 ? -14.820 3.247 35.042 1.00 91.81 91 LYS A CA 1
ATOM 698 C C . LYS A 1 91 ? -13.436 2.717 34.618 1.00 91.81 91 LYS A C 1
ATOM 700 O O . LYS A 1 91 ? -13.382 1.825 33.772 1.00 91.81 91 LYS A O 1
ATOM 705 N N . PRO A 1 92 ? -12.335 3.193 35.232 1.00 88.50 92 PRO A N 1
ATOM 706 C CA . PRO A 1 92 ? -10.971 2.703 35.006 1.00 88.50 92 PRO A CA 1
ATOM 707 C C . PRO A 1 92 ? -10.854 1.185 34.778 1.00 88.50 92 PRO A C 1
ATOM 709 O O . PRO A 1 92 ? -11.075 0.388 35.688 1.00 88.50 92 PRO A O 1
ATOM 712 N N . GLY A 1 93 ? -10.521 0.781 33.548 1.00 86.81 93 GLY A N 1
ATOM 713 C CA . GLY A 1 93 ? -10.330 -0.623 33.153 1.00 86.81 93 GLY A CA 1
ATOM 714 C C . GLY A 1 93 ? -11.569 -1.532 33.195 1.00 86.81 93 GLY A C 1
ATOM 715 O O . GLY A 1 93 ? -11.432 -2.741 33.001 1.00 86.81 93 GLY A O 1
ATOM 716 N N . VAL A 1 94 ? -12.772 -1.001 33.451 1.00 92.94 94 VAL A N 1
ATOM 717 C CA . VAL A 1 94 ? -13.991 -1.821 33.522 1.00 92.94 94 VAL A CA 1
ATOM 718 C C . VAL A 1 94 ? -14.373 -2.317 32.135 1.00 92.94 94 VAL A C 1
ATOM 720 O O . VAL A 1 94 ? -14.772 -1.548 31.264 1.00 92.94 94 VAL A O 1
ATOM 723 N N . SER A 1 95 ? -14.231 -3.624 31.952 1.00 95.00 95 SER A N 1
ATOM 724 C CA . SER A 1 95 ? -14.291 -4.305 30.660 1.00 95.00 95 SER A CA 1
ATOM 725 C C . SER A 1 95 ? -15.682 -4.870 30.380 1.00 95.00 95 SER A C 1
ATOM 727 O O . SER A 1 95 ? -16.378 -5.277 31.309 1.00 95.00 95 SER A O 1
ATOM 729 N N . LEU A 1 96 ? -16.091 -4.914 29.110 1.00 97.25 96 LEU A N 1
ATOM 730 C CA . LEU A 1 96 ? -17.416 -5.377 28.681 1.00 97.25 96 LEU A CA 1
ATOM 731 C C . LEU A 1 96 ? -17.300 -6.639 27.822 1.00 97.25 96 LEU A C 1
ATOM 733 O O . LEU A 1 96 ? -16.581 -6.653 26.823 1.00 97.25 96 LEU A O 1
ATOM 737 N N . GLU A 1 97 ? -18.050 -7.684 28.167 1.00 97.69 97 GLU A N 1
ATOM 738 C CA . GLU A 1 97 ? -18.054 -8.942 27.419 1.00 97.69 97 GLU A CA 1
ATOM 739 C C . GLU A 1 97 ? -19.479 -9.480 27.240 1.00 97.69 97 GLU A C 1
ATOM 741 O O . GLU A 1 97 ? -20.150 -9.834 28.212 1.00 97.69 97 GLU A O 1
ATOM 746 N N . GLY A 1 98 ? -19.941 -9.537 25.991 1.00 97.50 98 GLY A N 1
ATOM 747 C CA . GLY A 1 98 ? -21.240 -10.100 25.624 1.00 97.50 98 GLY A CA 1
ATOM 748 C C . GLY A 1 98 ? -21.217 -11.604 25.334 1.00 97.50 98 GLY A C 1
ATOM 749 O O . GLY A 1 98 ? -20.160 -12.212 25.146 1.00 97.50 98 GLY A O 1
ATOM 750 N N . GLU A 1 99 ? -22.406 -12.205 25.243 1.00 95.56 99 GLU A N 1
ATOM 751 C CA . GLU A 1 99 ? -22.573 -13.563 24.704 1.00 95.56 99 GLU A CA 1
ATOM 752 C C . GLU A 1 99 ? -22.232 -13.602 23.204 1.00 95.56 99 GLU A C 1
ATOM 754 O O . GLU A 1 99 ? -21.392 -14.396 22.781 1.00 95.56 99 GLU A O 1
ATOM 759 N N . ASP A 1 100 ? -22.846 -12.722 22.404 1.00 92.94 100 ASP A N 1
ATOM 760 C CA . ASP A 1 100 ? -22.569 -12.573 20.972 1.00 92.94 100 ASP A CA 1
ATOM 761 C C . ASP A 1 100 ? -22.927 -11.159 20.460 1.00 92.94 100 ASP A C 1
ATOM 763 O O . ASP A 1 100 ? -23.876 -10.546 20.959 1.00 92.94 100 ASP A O 1
ATOM 767 N N . PRO A 1 101 ? -22.225 -10.631 19.436 1.00 92.00 101 PRO A N 1
ATOM 768 C CA . PRO A 1 101 ? -22.418 -9.254 18.982 1.00 92.00 101 PRO A CA 1
ATOM 769 C C . PRO A 1 101 ? -23.738 -8.997 18.251 1.00 92.00 101 PRO A C 1
ATOM 771 O O . PRO A 1 101 ? -24.097 -7.835 18.075 1.00 92.00 101 PRO A O 1
ATOM 774 N N . PHE A 1 102 ? -24.462 -10.025 17.800 1.00 94.00 102 PHE A N 1
ATOM 775 C CA . PHE A 1 102 ? -25.727 -9.855 17.082 1.00 94.00 102 PHE A CA 1
ATOM 776 C C . PHE A 1 102 ? -26.924 -9.750 18.035 1.00 94.00 102 PHE A C 1
ATOM 778 O O . PHE A 1 102 ? -27.907 -9.095 17.688 1.00 94.00 102 PHE A O 1
ATOM 785 N N . ASN A 1 103 ? -26.844 -10.360 19.224 1.00 96.00 103 ASN A N 1
ATOM 786 C CA . ASN A 1 103 ? -27.924 -10.357 20.214 1.00 96.00 103 ASN A CA 1
ATOM 787 C C . ASN A 1 103 ? -27.599 -9.591 21.511 1.00 96.00 103 ASN A C 1
ATOM 789 O O . ASN A 1 103 ? -28.539 -9.188 22.196 1.00 96.00 103 ASN A O 1
ATOM 793 N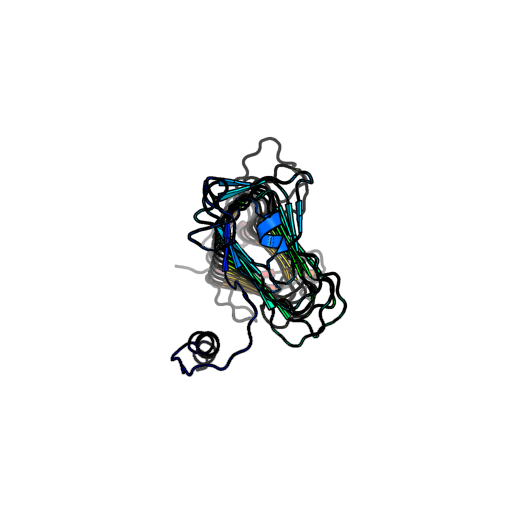 N . THR A 1 104 ? -26.330 -9.344 21.859 1.00 98.00 104 THR A N 1
ATOM 794 C CA . THR A 1 104 ? -25.955 -8.420 22.946 1.00 98.00 104 THR A CA 1
ATOM 795 C C . THR A 1 104 ? -25.717 -7.019 22.376 1.00 98.00 104 THR A C 1
ATOM 797 O O . THR A 1 104 ? -24.651 -6.711 21.841 1.00 98.00 104 THR A O 1
ATOM 800 N N . ILE A 1 105 ? -26.734 -6.160 22.482 1.00 97.50 105 ILE A N 1
ATOM 801 C CA . ILE A 1 105 ? -26.768 -4.819 21.886 1.00 97.50 105 ILE A CA 1
ATOM 802 C C . ILE A 1 105 ? -26.795 -3.758 22.986 1.00 97.50 105 ILE A C 1
ATOM 804 O O . ILE A 1 105 ? -27.737 -3.698 23.778 1.00 97.50 105 ILE A O 1
ATOM 808 N N . ILE A 1 106 ? -25.802 -2.875 22.984 1.00 96.38 106 ILE A N 1
ATOM 809 C CA . ILE A 1 106 ? -25.755 -1.653 23.784 1.00 96.38 106 ILE A CA 1
ATOM 810 C C . ILE A 1 106 ? -26.119 -0.481 22.863 1.00 96.38 106 ILE A C 1
ATOM 812 O O . ILE A 1 106 ? -25.452 -0.255 21.861 1.00 96.38 106 ILE A O 1
ATOM 816 N N . LYS A 1 107 ? -27.188 0.261 23.164 1.00 94.56 107 LYS A N 1
ATOM 817 C CA . LYS A 1 107 ? -27.576 1.466 22.413 1.00 94.56 107 LYS A CA 1
ATOM 818 C C . LYS A 1 107 ? -26.953 2.699 23.053 1.00 94.56 107 LYS A C 1
ATOM 820 O O . LYS A 1 107 ? -27.345 3.076 24.159 1.00 94.56 107 LYS A O 1
ATOM 825 N N . GLY A 1 108 ? -26.015 3.315 22.347 1.00 94.25 108 GLY A N 1
ATOM 826 C CA . GLY A 1 108 ? -25.242 4.464 22.789 1.00 94.25 108 GLY A CA 1
ATOM 827 C C . GLY A 1 108 ? -23.739 4.343 22.529 1.00 94.25 108 GLY A C 1
ATOM 828 O O . GLY A 1 108 ? -23.225 3.295 22.125 1.00 94.25 108 GLY A O 1
ATOM 829 N N . ASP A 1 109 ? -23.035 5.441 22.797 1.00 96.44 109 ASP A N 1
ATOM 830 C CA . ASP A 1 109 ? -21.574 5.503 22.751 1.00 96.44 109 ASP A CA 1
ATOM 831 C C . ASP A 1 109 ? -20.959 4.857 24.005 1.00 96.44 109 ASP A C 1
ATOM 833 O O . ASP A 1 109 ? -21.389 5.116 25.131 1.00 96.44 109 ASP A O 1
ATOM 837 N N . LEU A 1 110 ? -19.889 4.086 23.822 1.00 96.31 110 LEU A N 1
ATOM 838 C CA . LEU A 1 110 ? -18.974 3.670 24.881 1.00 96.31 110 LEU A CA 1
ATOM 839 C C . LEU A 1 110 ? -17.867 4.719 25.023 1.00 96.31 110 LEU A C 1
ATOM 841 O O . LEU A 1 110 ? -17.233 5.093 24.033 1.00 96.31 110 LEU A O 1
ATOM 845 N N . ILE A 1 111 ? -17.621 5.194 26.244 1.00 94.50 111 ILE A N 1
ATOM 846 C CA . ILE A 1 111 ? -16.648 6.259 26.515 1.00 94.50 111 ILE A CA 1
ATOM 847 C C . ILE A 1 111 ? -15.668 5.806 27.599 1.00 94.50 111 ILE A C 1
ATOM 849 O O . ILE A 1 111 ? -16.075 5.542 28.725 1.00 94.50 111 ILE A O 1
ATOM 853 N N . ASP A 1 112 ? -14.375 5.774 27.279 1.00 91.06 112 ASP A N 1
ATOM 854 C CA . ASP A 1 112 ? -13.285 5.561 28.234 1.00 91.06 112 ASP A CA 1
ATOM 855 C C . ASP A 1 112 ? -12.357 6.786 28.246 1.00 91.06 112 ASP A C 1
ATOM 857 O O . ASP A 1 112 ? -11.482 6.949 27.395 1.00 91.06 112 ASP A O 1
ATOM 861 N N . GLU A 1 113 ? -12.608 7.683 29.199 1.00 89.69 113 GLU A N 1
ATOM 862 C CA . GLU A 1 113 ? -11.891 8.956 29.383 1.00 89.69 113 GLU A CA 1
ATOM 863 C C . GLU A 1 113 ? -11.359 9.143 30.819 1.00 89.69 113 GLU A C 1
ATOM 865 O O . GLU A 1 113 ? -10.831 10.197 31.172 1.00 89.69 113 GLU A O 1
ATOM 870 N N . ASN A 1 114 ? -11.465 8.113 31.666 1.00 85.44 114 ASN A N 1
ATOM 871 C CA . ASN A 1 114 ? -11.002 8.158 33.053 1.00 85.44 114 ASN A CA 1
ATOM 872 C C . ASN A 1 114 ? -9.508 7.809 33.154 1.00 85.44 114 ASN A C 1
ATOM 874 O O . ASN A 1 114 ? -9.035 6.865 32.526 1.00 85.44 114 ASN A O 1
ATOM 878 N N . ASN A 1 115 ? -8.747 8.550 33.968 1.00 79.94 115 ASN A N 1
ATOM 879 C CA . ASN A 1 115 ? -7.295 8.364 34.048 1.00 79.94 115 ASN A CA 1
ATOM 880 C C . ASN A 1 115 ? -6.924 6.991 34.640 1.00 79.94 115 ASN A C 1
ATOM 882 O O . ASN A 1 115 ? -7.219 6.725 35.805 1.00 79.94 115 ASN A O 1
ATOM 886 N N . SER A 1 116 ? -6.278 6.120 33.857 1.00 80.00 116 SER A N 1
ATOM 887 C CA . SER A 1 116 ? -5.895 4.779 34.307 1.00 80.00 116 SER A CA 1
ATOM 888 C C . SER A 1 116 ? -4.871 4.096 33.399 1.00 80.00 116 SER A C 1
ATOM 890 O O . SER A 1 116 ? -4.946 4.201 32.172 1.00 80.00 116 SER A O 1
ATOM 892 N N . SER A 1 117 ? -3.986 3.297 34.003 1.00 76.62 117 SER A N 1
ATOM 893 C CA . SER A 1 117 ? -3.135 2.304 33.329 1.00 76.62 117 SER A CA 1
ATOM 894 C C . SER A 1 117 ? -3.729 0.885 33.315 1.00 76.62 117 SER A C 1
ATOM 896 O O . SER A 1 117 ? -3.032 -0.061 32.966 1.00 76.62 117 SER A O 1
ATOM 898 N N . LEU A 1 118 ? -4.974 0.678 33.758 1.00 83.81 118 LEU A N 1
ATOM 899 C CA . LEU A 1 118 ? -5.601 -0.647 33.684 1.00 83.81 118 LEU A CA 1
ATOM 900 C C . LEU A 1 118 ? -5.986 -0.982 32.232 1.00 83.81 118 LEU A C 1
ATOM 902 O O . LEU A 1 118 ? -6.472 -0.086 31.529 1.00 83.81 118 LEU A O 1
ATOM 906 N N . PRO A 1 119 ? -5.798 -2.235 31.775 1.00 84.88 119 PRO A N 1
ATOM 907 C CA . PRO A 1 119 ? -6.228 -2.664 30.447 1.00 84.88 119 PRO A CA 1
ATOM 908 C C . PRO A 1 119 ? -7.752 -2.565 30.301 1.00 84.88 119 PRO A C 1
ATOM 910 O O . PRO A 1 119 ? -8.479 -2.456 31.288 1.00 84.88 119 PRO A O 1
ATOM 913 N N . LEU A 1 120 ? -8.233 -2.598 29.061 1.00 88.50 120 LEU A N 1
ATOM 914 C CA . LEU A 1 120 ? -9.659 -2.618 28.733 1.00 88.50 120 LEU A CA 1
ATOM 915 C C . LEU A 1 120 ? -9.916 -3.662 27.650 1.00 88.50 120 LEU A C 1
ATOM 917 O O . LEU A 1 120 ? -9.262 -3.658 26.605 1.00 88.50 120 LEU A O 1
ATOM 921 N N . TYR A 1 121 ? -10.914 -4.505 27.890 1.00 93.81 121 TYR A N 1
ATOM 922 C CA . TYR A 1 121 ? -11.408 -5.489 26.939 1.00 93.81 121 TYR A CA 1
ATOM 923 C C . TYR A 1 121 ? -12.863 -5.151 26.588 1.00 93.81 121 TYR A C 1
ATOM 925 O O . TYR A 1 121 ? -13.707 -5.015 27.475 1.00 93.81 121 TYR A O 1
ATOM 933 N N . ILE A 1 122 ? -13.159 -4.999 25.298 1.00 97.31 122 ILE A N 1
ATOM 934 C CA . ILE A 1 122 ? -14.520 -4.859 24.766 1.00 97.31 122 ILE A CA 1
ATOM 935 C C . ILE A 1 122 ? -14.726 -5.986 23.754 1.00 97.31 122 ILE A C 1
ATOM 937 O O . ILE A 1 122 ? -14.051 -6.027 22.725 1.00 97.31 122 ILE A O 1
ATOM 941 N N . ASN A 1 123 ? -15.624 -6.925 24.059 1.00 98.00 123 ASN A N 1
ATOM 942 C CA . ASN A 1 123 ? -15.770 -8.150 23.277 1.00 98.00 123 ASN A CA 1
ATOM 943 C C . ASN A 1 123 ? -17.228 -8.606 23.097 1.00 98.00 123 ASN A C 1
ATOM 945 O O . ASN A 1 123 ? -18.030 -8.504 24.023 1.00 98.00 123 ASN A O 1
ATOM 949 N N . ASN A 1 124 ? -17.541 -9.191 21.932 1.00 98.25 124 ASN A N 1
ATOM 950 C CA . ASN A 1 124 ? -18.826 -9.840 21.621 1.00 98.25 124 ASN A CA 1
ATOM 951 C C . ASN A 1 124 ? -20.078 -8.943 21.792 1.00 98.25 124 ASN A C 1
ATOM 953 O O . ASN A 1 124 ? -21.115 -9.423 22.250 1.00 98.25 124 ASN A O 1
ATOM 957 N N . ILE A 1 125 ? -20.020 -7.654 21.441 1.00 98.00 125 ILE A N 1
ATOM 958 C CA . ILE A 1 125 ? -21.171 -6.736 21.566 1.00 98.00 125 ILE A CA 1
ATOM 959 C C . ILE A 1 125 ? -21.401 -5.866 20.320 1.00 98.00 125 ILE A C 1
ATOM 961 O O . ILE A 1 125 ? -20.468 -5.558 19.578 1.00 98.00 125 ILE A O 1
ATOM 965 N N . THR A 1 126 ? -22.646 -5.425 20.117 1.00 98.50 126 THR A N 1
ATOM 966 C CA . THR A 1 126 ? -22.949 -4.238 19.297 1.00 98.50 126 THR A CA 1
ATOM 967 C C . THR A 1 126 ? -22.961 -2.985 20.179 1.00 98.50 126 THR A C 1
ATOM 969 O O . THR A 1 126 ? -23.545 -3.018 21.262 1.00 98.50 126 THR A O 1
ATOM 972 N N . PHE A 1 127 ? -22.378 -1.883 19.702 1.00 97.69 127 PHE A N 1
ATOM 973 C CA . PHE A 1 127 ? -22.488 -0.531 20.277 1.00 97.69 127 PHE A CA 1
ATOM 974 C C . PHE A 1 127 ? -22.465 0.534 19.172 1.00 97.69 127 PHE A C 1
ATOM 976 O O . PHE A 1 127 ? -22.061 0.228 18.054 1.00 97.69 127 PHE A O 1
ATOM 983 N N . ASP A 1 128 ? -22.868 1.781 19.442 1.00 97.19 128 ASP A N 1
ATOM 984 C CA . ASP A 1 128 ? -22.897 2.805 18.385 1.00 97.19 128 ASP A CA 1
ATOM 985 C C . ASP A 1 128 ? -21.485 3.320 18.058 1.00 97.19 128 ASP A C 1
ATOM 987 O O . ASP A 1 128 ? -21.020 3.159 16.929 1.00 97.19 128 ASP A O 1
ATOM 991 N N . ASN A 1 129 ? -20.758 3.873 19.032 1.00 97.69 129 ASN A N 1
ATOM 992 C CA . ASN A 1 129 ? -19.361 4.295 18.858 1.00 97.69 129 ASN A CA 1
ATOM 993 C C . ASN A 1 129 ? -18.506 3.931 20.072 1.00 97.69 129 ASN A C 1
ATOM 995 O O . ASN A 1 129 ? -19.019 3.821 21.180 1.00 97.69 129 ASN A O 1
ATOM 999 N N . LEU A 1 130 ? -17.192 3.817 19.877 1.00 97.19 130 LEU A N 1
ATOM 1000 C CA . LEU A 1 130 ? -16.213 3.840 20.964 1.00 97.19 130 LEU A CA 1
ATOM 1001 C C . LEU A 1 130 ? -15.391 5.133 20.890 1.00 97.19 130 LEU A C 1
ATOM 1003 O O . LEU A 1 130 ? -14.821 5.452 19.840 1.00 97.19 130 LEU A O 1
ATOM 1007 N N . LYS A 1 131 ? -15.317 5.847 22.017 1.00 95.06 131 LYS A N 1
ATOM 1008 C CA . LYS A 1 131 ? -14.389 6.951 22.289 1.00 95.06 131 LYS A CA 1
ATOM 1009 C C . LYS A 1 131 ? -13.423 6.513 23.387 1.00 95.06 131 LYS A C 1
ATOM 1011 O O . LYS A 1 131 ? -13.807 6.456 24.552 1.00 95.06 131 LYS A O 1
ATOM 1016 N N . PHE A 1 132 ? -12.176 6.249 23.020 1.00 90.12 132 PHE A N 1
ATOM 1017 C CA . PHE A 1 132 ? -11.066 6.141 23.962 1.00 90.12 132 PHE A CA 1
ATOM 1018 C C . PHE A 1 132 ? -10.309 7.473 23.958 1.00 90.12 132 PHE A C 1
ATOM 1020 O O . PHE A 1 132 ? -9.861 7.914 22.902 1.00 90.12 132 PHE A O 1
ATOM 1027 N N . ASP A 1 133 ? -10.215 8.130 25.113 1.00 86.12 133 ASP A N 1
ATOM 1028 C CA . ASP A 1 133 ? -9.714 9.507 25.257 1.00 86.12 133 ASP A CA 1
ATOM 1029 C C . ASP A 1 133 ? -9.184 9.733 26.687 1.00 86.12 133 ASP A C 1
ATOM 1031 O O . ASP A 1 133 ? -9.550 10.691 27.370 1.00 86.12 133 ASP A O 1
ATOM 1035 N N . ARG A 1 134 ? -8.401 8.774 27.208 1.00 80.94 134 ARG A N 1
ATOM 1036 C CA . ARG A 1 134 ? -7.868 8.854 28.576 1.00 80.94 134 ARG A CA 1
ATOM 1037 C C . ARG A 1 134 ? -6.779 9.934 28.676 1.00 80.94 134 ARG A C 1
ATOM 1039 O O . ARG A 1 134 ? -5.869 9.958 27.843 1.00 80.94 134 ARG A O 1
ATOM 1046 N N . PRO A 1 135 ? -6.781 10.768 29.732 1.00 72.25 135 PRO A N 1
ATOM 1047 C CA . PRO A 1 135 ? -5.650 11.634 30.044 1.00 72.25 135 PRO A CA 1
ATOM 1048 C C . PRO A 1 135 ? -4.428 10.807 30.475 1.00 72.25 135 PRO A C 1
ATOM 1050 O O . PRO A 1 135 ? -4.536 9.630 30.822 1.00 72.25 135 PRO A O 1
ATOM 1053 N N . LEU A 1 136 ? -3.256 11.444 30.476 1.00 65.38 136 LEU A N 1
ATOM 1054 C CA . LEU A 1 136 ? -1.977 10.783 30.739 1.00 65.38 136 LEU A CA 1
ATOM 1055 C C . LEU A 1 136 ? -1.884 10.109 32.116 1.00 65.38 136 LEU A C 1
ATOM 1057 O O . LEU A 1 136 ? -2.130 10.733 33.154 1.00 65.38 136 LEU A O 1
ATOM 1061 N N . TYR A 1 137 ? -1.391 8.868 32.101 1.00 60.12 137 TYR A N 1
ATOM 1062 C CA . TYR A 1 137 ? -0.960 8.123 33.280 1.00 60.12 137 TYR A CA 1
ATOM 1063 C C . TYR A 1 137 ? 0.527 7.774 33.144 1.00 60.12 137 TYR A C 1
ATOM 1065 O O . TYR A 1 137 ? 0.898 6.902 32.359 1.00 60.12 137 TYR A O 1
ATOM 1073 N N . SER A 1 138 ? 1.389 8.445 33.912 1.00 56.03 138 SER A N 1
ATOM 1074 C CA . SER A 1 138 ? 2.841 8.242 33.866 1.00 56.03 138 SER A CA 1
ATOM 1075 C C . SER A 1 138 ? 3.230 6.900 34.502 1.00 56.03 138 SER A C 1
ATOM 1077 O O . SER A 1 138 ? 3.518 6.821 35.700 1.00 56.03 138 SER A O 1
ATOM 1079 N N . SER A 1 139 ? 3.229 5.830 33.708 1.00 55.62 139 SER A N 1
ATOM 1080 C C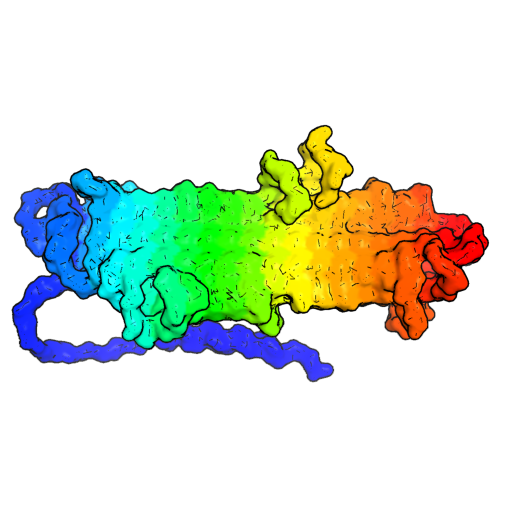A . SER A 1 139 ? 3.669 4.501 34.137 1.00 55.62 139 SER A CA 1
ATOM 1081 C C . SER A 1 139 ? 4.470 3.787 33.062 1.00 55.62 139 SER A C 1
ATOM 1083 O O . SER A 1 139 ? 3.990 3.624 31.944 1.00 55.62 139 SER A O 1
ATOM 1085 N N . ASN A 1 140 ? 5.609 3.214 33.456 1.00 53.09 140 ASN A N 1
ATOM 1086 C CA . ASN A 1 140 ? 6.447 2.340 32.627 1.00 53.09 140 ASN A CA 1
ATOM 1087 C C . ASN A 1 140 ? 5.805 0.945 32.409 1.00 53.09 140 ASN A C 1
ATOM 1089 O O . ASN A 1 140 ? 6.503 -0.069 32.383 1.00 53.09 140 ASN A O 1
ATOM 1093 N N . LYS A 1 141 ? 4.471 0.871 32.349 1.00 60.44 141 LYS A N 1
ATOM 1094 C CA . LYS A 1 141 ? 3.695 -0.342 32.092 1.00 60.44 141 LYS A CA 1
ATOM 1095 C C . LYS A 1 141 ? 3.151 -0.293 30.672 1.00 60.44 141 LYS A C 1
ATOM 1097 O O . LYS A 1 141 ? 2.692 0.745 30.208 1.00 60.44 141 LYS A O 1
ATOM 1102 N N . PHE A 1 142 ? 3.215 -1.440 30.013 1.00 60.25 142 PHE A N 1
ATOM 1103 C CA . PHE A 1 142 ? 2.614 -1.674 28.711 1.00 60.25 142 PHE A CA 1
ATOM 1104 C C . PHE A 1 142 ? 1.116 -1.922 28.907 1.00 60.25 142 PHE A C 1
ATOM 1106 O O . PHE A 1 142 ? 0.734 -2.912 29.533 1.00 60.25 142 PHE A O 1
ATOM 1113 N N . ASN A 1 143 ? 0.283 -1.006 28.417 1.00 72.06 143 ASN A N 1
ATOM 1114 C CA . ASN A 1 143 ? -1.162 -1.057 28.624 1.00 72.06 143 ASN A CA 1
ATOM 1115 C C . ASN A 1 143 ? -1.831 -1.602 27.354 1.00 72.06 143 ASN A C 1
ATOM 1117 O O . ASN A 1 143 ? -1.796 -0.952 26.306 1.00 72.06 143 ASN A O 1
ATOM 1121 N N . GLU A 1 144 ? -2.404 -2.805 27.443 1.00 81.25 144 GLU A N 1
ATOM 1122 C CA . GLU A 1 144 ? -3.094 -3.464 26.330 1.00 81.25 144 GLU A CA 1
ATOM 1123 C C . GLU A 1 144 ? -4.597 -3.153 26.330 1.00 81.25 144 GLU A C 1
ATOM 1125 O O . GLU A 1 144 ? -5.277 -3.238 27.355 1.00 81.25 144 GLU A O 1
ATOM 1130 N N . PHE A 1 145 ? -5.115 -2.832 25.148 1.00 88.44 145 PHE A N 1
ATOM 1131 C CA . PHE A 1 145 ? -6.520 -2.556 24.894 1.00 88.44 145 PHE A CA 1
ATOM 1132 C C . PHE A 1 145 ? -7.013 -3.421 23.737 1.00 88.44 145 PHE A C 1
ATOM 1134 O O . PHE A 1 145 ? -6.485 -3.341 22.625 1.00 88.44 145 PHE A O 1
ATOM 1141 N N . ILE A 1 146 ? -8.023 -4.257 23.985 1.00 93.38 146 ILE A N 1
ATOM 1142 C CA . ILE A 1 146 ? -8.554 -5.196 22.989 1.00 93.38 146 ILE A CA 1
ATOM 1143 C C . ILE A 1 146 ? -10.009 -4.858 22.681 1.00 93.38 146 ILE A C 1
ATOM 1145 O O . ILE A 1 146 ? -10.848 -4.801 23.579 1.00 93.38 146 ILE A O 1
ATOM 1149 N N . ILE A 1 147 ? -10.305 -4.678 21.394 1.00 97.38 147 ILE A N 1
ATOM 1150 C CA . ILE A 1 147 ? -11.662 -4.525 20.873 1.00 97.38 147 ILE A CA 1
ATOM 1151 C C . ILE A 1 147 ? -11.873 -5.631 19.844 1.00 97.38 147 ILE A C 1
ATOM 1153 O O . ILE A 1 147 ? -11.288 -5.593 18.754 1.00 97.38 147 ILE A O 1
ATOM 1157 N N . SER A 1 148 ? -12.654 -6.648 20.204 1.00 97.88 148 SER A N 1
ATOM 1158 C CA . SER A 1 148 ? -12.755 -7.881 19.420 1.00 97.88 148 SER A CA 1
ATOM 1159 C C . SER A 1 148 ? -14.178 -8.369 19.195 1.00 97.88 148 SER A C 1
ATOM 1161 O O . SER A 1 148 ? -15.021 -8.297 20.084 1.00 97.88 148 SER A O 1
ATOM 1163 N N . ASN A 1 149 ? -14.442 -8.940 18.018 1.00 98.19 149 ASN A N 1
ATOM 1164 C CA . ASN A 1 149 ? -15.725 -9.579 17.695 1.00 98.19 149 ASN A CA 1
ATOM 1165 C C . ASN A 1 149 ? -16.948 -8.661 17.912 1.00 98.19 149 ASN A C 1
ATOM 1167 O O . ASN A 1 149 ? -18.018 -9.143 18.274 1.00 98.19 149 ASN A O 1
ATOM 1171 N N . CYS A 1 150 ? -16.790 -7.346 17.756 1.00 98.56 150 CYS A N 1
ATOM 1172 C CA . CYS A 1 150 ? -17.843 -6.357 17.972 1.00 98.56 150 CYS A CA 1
ATOM 1173 C C . CYS A 1 150 ? -18.411 -5.817 16.65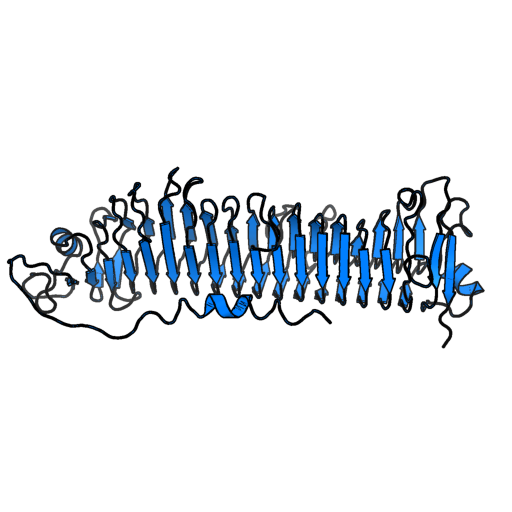4 1.00 98.56 150 CYS A C 1
ATOM 1175 O O . CYS A 1 150 ? -17.822 -5.970 15.579 1.00 98.56 150 CYS A O 1
ATOM 1177 N N . LYS A 1 151 ? -19.554 -5.137 16.748 1.00 98.62 151 LYS A N 1
ATOM 1178 C CA . LYS A 1 151 ? -20.148 -4.376 15.645 1.00 98.62 151 LYS A CA 1
ATOM 1179 C C . LYS A 1 151 ? -20.436 -2.942 16.082 1.00 98.62 151 LYS A C 1
ATOM 1181 O O . LYS A 1 151 ? -21.021 -2.734 17.141 1.00 98.62 151 LYS A O 1
ATOM 1186 N N . CYS A 1 152 ? -20.036 -1.962 15.277 1.00 98.44 152 CYS A N 1
ATOM 1187 C CA . CYS A 1 152 ? -20.231 -0.547 15.603 1.00 98.44 152 CYS A CA 1
ATOM 1188 C C . CYS A 1 152 ? -20.173 0.371 14.379 1.00 98.44 152 CYS A C 1
ATOM 1190 O O . CYS A 1 152 ? -19.868 -0.072 13.272 1.00 98.44 152 CYS A O 1
ATOM 1192 N N . ASN A 1 153 ? -20.451 1.661 14.578 1.00 97.88 153 ASN A N 1
ATOM 1193 C CA . ASN A 1 153 ? -20.247 2.682 13.555 1.00 97.88 153 ASN A CA 1
ATOM 1194 C C . ASN A 1 153 ? -18.763 3.070 13.501 1.00 97.88 153 ASN A C 1
ATOM 1196 O O . ASN A 1 153 ? -18.095 2.776 12.510 1.00 97.88 153 ASN A O 1
ATOM 1200 N N . SER A 1 154 ? -18.215 3.630 14.585 1.00 98.00 154 SER A N 1
ATOM 1201 C CA . SER A 1 154 ? -16.807 4.048 14.654 1.00 98.00 154 SER A CA 1
ATOM 1202 C C . SER A 1 154 ? -16.066 3.555 15.906 1.00 98.00 154 SER A C 1
ATOM 1204 O O . SER A 1 154 ? -16.601 3.566 17.017 1.00 98.00 154 SER A O 1
ATOM 1206 N N . ILE A 1 155 ? -14.777 3.233 15.744 1.00 98.00 155 ILE A N 1
ATOM 1207 C CA . ILE A 1 155 ? -13.801 3.105 16.840 1.00 98.00 155 ILE A CA 1
ATOM 1208 C C . ILE A 1 155 ? -12.836 4.290 16.752 1.00 98.00 155 ILE A C 1
ATOM 1210 O O . ILE A 1 155 ? -12.089 4.408 15.780 1.00 98.00 155 ILE A O 1
ATOM 1214 N N . ASN A 1 156 ? -12.842 5.164 17.760 1.00 95.88 156 ASN A N 1
ATOM 1215 C CA . ASN A 1 156 ? -11.963 6.328 17.841 1.00 95.88 156 ASN A CA 1
ATOM 1216 C C . ASN A 1 156 ? -11.087 6.220 19.093 1.00 95.88 156 ASN A C 1
ATOM 1218 O O . ASN A 1 156 ? -11.602 6.211 20.211 1.00 95.88 156 ASN A O 1
ATOM 1222 N N . VAL A 1 157 ? -9.774 6.185 18.898 1.00 90.56 157 VAL A N 1
ATOM 1223 C CA . VAL A 1 157 ? -8.763 6.270 19.953 1.00 90.56 157 VAL A CA 1
ATOM 1224 C C . VAL A 1 157 ? -8.012 7.582 19.791 1.00 90.56 157 VAL A C 1
ATOM 1226 O O . VAL A 1 157 ? -7.522 7.886 18.701 1.00 90.56 157 VAL A O 1
ATOM 1229 N N . ARG A 1 158 ? -7.916 8.351 20.874 1.00 86.12 158 ARG A N 1
ATOM 1230 C CA . ARG A 1 158 ? -7.172 9.603 20.944 1.00 86.12 158 ARG A CA 1
ATOM 1231 C C . ARG A 1 158 ? -6.321 9.647 22.210 1.00 86.12 158 ARG A C 1
ATOM 1233 O O . ARG A 1 158 ? -6.807 9.373 23.301 1.00 86.12 158 ARG A O 1
ATOM 1240 N N . PHE A 1 159 ? -5.072 10.070 22.052 1.00 77.31 159 PHE A N 1
ATOM 1241 C CA . PHE A 1 159 ? -4.238 10.583 23.133 1.00 77.31 159 PHE A CA 1
ATOM 1242 C C . PHE A 1 159 ? -3.476 11.805 22.634 1.00 77.31 159 PHE A C 1
ATOM 1244 O O . PHE A 1 159 ? -2.712 11.703 21.677 1.00 77.31 159 PHE A O 1
ATOM 1251 N N . ASP A 1 160 ? -3.609 12.934 23.320 1.00 68.56 160 ASP A N 1
ATOM 1252 C CA . ASP A 1 160 ? -2.829 14.138 23.032 1.00 68.56 160 ASP A CA 1
ATOM 1253 C C . ASP A 1 160 ? -1.730 14.255 24.101 1.00 68.56 160 ASP A C 1
ATOM 1255 O O . ASP A 1 160 ? -1.992 14.653 25.237 1.00 68.56 160 ASP A O 1
ATOM 1259 N N . SER A 1 161 ? -0.502 13.839 23.772 1.00 63.47 161 SER A N 1
ATOM 1260 C CA . SER A 1 161 ? 0.582 13.671 24.751 1.00 63.47 161 SER A CA 1
ATOM 1261 C C . SER A 1 161 ? 1.958 14.081 24.219 1.00 63.47 161 SER A C 1
ATOM 1263 O O . SER A 1 161 ? 2.292 13.866 23.054 1.00 63.47 161 SER A O 1
ATOM 1265 N N . ASN A 1 162 ? 2.764 14.620 25.140 1.00 64.19 162 ASN A N 1
ATOM 1266 C CA . ASN A 1 162 ? 4.168 14.988 24.959 1.00 64.19 162 ASN A CA 1
ATOM 1267 C C . ASN A 1 162 ? 5.142 14.110 25.786 1.00 64.19 162 ASN A C 1
ATOM 1269 O O . ASN A 1 162 ? 6.318 14.454 25.886 1.00 64.19 162 ASN A O 1
ATOM 1273 N N . ASP A 1 163 ? 4.671 13.021 26.412 1.00 65.44 163 ASP A N 1
ATOM 1274 C CA . ASP A 1 163 ? 5.481 12.152 27.286 1.00 65.44 163 ASP A CA 1
ATOM 1275 C C . ASP A 1 163 ? 5.919 10.848 26.574 1.00 65.44 163 ASP A C 1
ATOM 1277 O O . ASP A 1 163 ? 5.071 9.983 26.322 1.00 65.44 163 ASP A O 1
ATOM 1281 N N . PRO A 1 164 ? 7.225 10.658 26.290 1.00 61.75 164 PRO A N 1
ATOM 1282 C CA . PRO A 1 164 ? 7.744 9.474 25.602 1.00 61.75 164 PRO A CA 1
ATOM 1283 C C . PRO A 1 164 ? 7.866 8.222 26.489 1.00 61.75 164 PRO A C 1
ATOM 1285 O O . PRO A 1 164 ? 8.288 7.178 25.993 1.00 61.75 164 PRO A O 1
ATOM 1288 N N . ALA A 1 165 ? 7.545 8.293 27.788 1.00 62.12 165 ALA A N 1
ATOM 1289 C CA . ALA A 1 165 ? 7.665 7.160 28.711 1.00 62.12 165 ALA A CA 1
ATOM 1290 C C . ALA A 1 165 ? 6.455 6.201 28.712 1.00 62.12 165 ALA A C 1
ATOM 1292 O O . ALA A 1 165 ? 6.531 5.128 29.314 1.00 62.12 165 ALA A O 1
ATOM 1293 N N . THR A 1 166 ? 5.341 6.572 28.070 1.00 65.31 166 THR A N 1
ATOM 1294 C CA . THR A 1 166 ? 4.077 5.817 28.137 1.00 65.31 166 THR A CA 1
ATOM 1295 C C . THR A 1 166 ? 3.902 4.893 26.928 1.00 65.31 166 THR A C 1
ATOM 1297 O O . THR A 1 166 ? 3.976 5.346 25.790 1.00 65.31 166 THR A O 1
ATOM 1300 N N . LEU A 1 167 ? 3.638 3.603 27.180 1.00 71.25 167 LEU A N 1
ATOM 1301 C CA . LEU A 1 167 ? 3.500 2.554 26.160 1.00 71.25 167 LEU A CA 1
ATOM 1302 C C . LEU A 1 167 ? 2.049 2.065 26.048 1.00 71.25 167 LEU A C 1
ATOM 1304 O O . LEU A 1 167 ? 1.522 1.447 26.979 1.00 71.25 167 LEU A O 1
ATOM 1308 N N . TYR A 1 168 ? 1.434 2.273 24.884 1.00 76.94 168 TYR A N 1
ATOM 1309 C CA . TYR A 1 168 ? 0.088 1.788 24.574 1.00 76.94 168 TYR A CA 1
ATOM 1310 C C . TYR A 1 168 ? 0.087 0.724 23.473 1.00 76.94 168 TYR A C 1
ATOM 1312 O O . TYR A 1 168 ? 0.862 0.798 22.516 1.00 76.94 168 TYR A O 1
ATOM 1320 N N . SER A 1 169 ? -0.816 -0.252 23.603 1.00 84.94 169 SER A N 1
ATOM 1321 C CA . SER A 1 169 ? -1.013 -1.315 22.619 1.00 84.94 169 SER A CA 1
ATOM 1322 C C . SER A 1 169 ? -2.488 -1.548 22.321 1.00 84.94 169 SER A C 1
ATOM 1324 O O . SER A 1 169 ? -3.252 -1.878 23.225 1.00 84.94 169 SER A O 1
ATOM 1326 N N . PHE A 1 170 ? -2.879 -1.427 21.051 1.00 89.62 170 PHE A N 1
ATOM 1327 C CA . PHE A 1 170 ? -4.262 -1.617 20.603 1.00 89.62 170 PHE A CA 1
ATOM 1328 C C . PHE A 1 170 ? -4.402 -2.845 19.709 1.00 89.62 170 PHE A C 1
ATOM 1330 O O . PHE A 1 170 ? -3.746 -2.957 18.674 1.00 89.62 170 PHE A O 1
ATOM 1337 N N . SER A 1 171 ? -5.310 -3.745 20.081 1.00 94.31 171 SER A N 1
ATOM 1338 C CA . SER A 1 171 ? -5.654 -4.959 19.342 1.00 94.31 171 SER A CA 1
ATOM 1339 C C . SER A 1 171 ? -7.116 -4.893 18.896 1.00 94.31 171 SER A C 1
ATOM 1341 O O . SER A 1 171 ? -8.032 -5.294 19.614 1.00 94.31 171 SER A O 1
ATOM 1343 N N . ILE A 1 172 ? -7.346 -4.340 17.703 1.00 97.56 172 ILE A N 1
ATOM 1344 C CA . ILE A 1 172 ? -8.680 -4.179 17.109 1.00 97.56 172 ILE A CA 1
ATOM 1345 C C . ILE A 1 172 ? -8.875 -5.304 16.095 1.00 97.56 172 ILE A C 1
ATOM 1347 O O . ILE A 1 172 ? -8.279 -5.282 15.012 1.00 97.56 172 ILE A O 1
ATOM 1351 N N . THR A 1 173 ? -9.660 -6.324 16.455 1.00 98.06 173 THR A N 1
ATOM 1352 C CA . THR A 1 173 ? -9.696 -7.586 15.701 1.00 98.06 173 THR A CA 1
ATOM 1353 C C . THR A 1 173 ? -11.091 -8.154 15.425 1.00 98.06 173 THR A C 1
ATOM 1355 O O . THR A 1 173 ? -11.928 -8.256 16.314 1.00 98.06 173 THR A O 1
ATOM 1358 N N . ASN A 1 174 ? -11.325 -8.612 14.190 1.00 98.19 174 ASN A N 1
ATOM 1359 C CA . ASN A 1 174 ? -12.555 -9.319 13.797 1.00 98.19 174 ASN A CA 1
ATOM 1360 C C . ASN A 1 174 ? -13.868 -8.529 14.046 1.00 98.19 174 ASN A C 1
ATOM 1362 O O . ASN A 1 174 ? -14.883 -9.118 14.411 1.00 98.19 174 ASN A O 1
ATOM 1366 N N . ASN A 1 175 ? -13.850 -7.202 13.877 1.00 98.50 175 ASN A N 1
ATOM 1367 C CA . ASN A 1 175 ? -15.025 -6.333 14.044 1.00 98.50 175 ASN A CA 1
ATOM 1368 C C . ASN A 1 175 ? -15.691 -5.977 12.696 1.00 98.50 175 ASN A C 1
ATOM 1370 O O . ASN A 1 175 ? -15.009 -5.934 11.671 1.00 98.50 175 ASN A O 1
ATOM 1374 N N . ASP A 1 176 ? -16.992 -5.662 12.703 1.00 98.56 176 ASP A N 1
ATOM 1375 C CA . ASP A 1 176 ? -17.732 -5.060 11.571 1.00 98.56 176 ASP A CA 1
ATOM 1376 C C . ASP A 1 176 ? -18.024 -3.583 11.889 1.00 98.56 176 ASP A C 1
ATOM 1378 O O . ASP A 1 176 ? -18.833 -3.270 12.764 1.00 98.56 176 ASP A O 1
ATOM 1382 N N . VAL A 1 177 ? -17.311 -2.680 11.213 1.00 98.56 177 VAL A N 1
ATOM 1383 C CA . VAL A 1 177 ? -17.236 -1.243 11.515 1.00 98.56 177 VAL A CA 1
ATOM 1384 C C . VAL A 1 177 ? -17.831 -0.447 10.349 1.00 98.56 177 VAL A C 1
ATOM 1386 O O . VAL A 1 177 ? -17.267 -0.413 9.252 1.00 98.56 177 VAL A O 1
ATOM 1389 N N . ALA A 1 178 ? -18.994 0.172 10.563 1.00 97.56 178 ALA A N 1
ATOM 1390 C CA . ALA A 1 178 ? -19.793 0.783 9.496 1.00 97.56 178 ALA A CA 1
ATOM 1391 C C . ALA A 1 178 ? -19.255 2.132 8.982 1.00 97.56 178 ALA A C 1
ATOM 1393 O O . ALA A 1 178 ? -19.627 2.556 7.892 1.00 97.56 178 ALA A O 1
ATOM 1394 N N . GLU A 1 179 ? -18.364 2.784 9.728 1.00 96.56 179 GLU A N 1
ATOM 1395 C CA . GLU A 1 179 ? -17.676 4.009 9.322 1.00 96.56 179 GLU A CA 1
ATOM 1396 C C . GLU A 1 179 ? -16.156 3.804 9.359 1.00 96.56 179 GLU A C 1
ATOM 1398 O O . GLU A 1 179 ? -15.555 3.509 8.329 1.00 96.56 179 GLU A O 1
ATOM 1403 N N . LYS A 1 180 ? -15.497 3.950 10.516 1.00 97.25 180 LYS A N 1
ATOM 1404 C CA . LYS A 1 180 ? -14.028 4.041 10.565 1.00 97.25 180 LYS A CA 1
ATOM 1405 C C . LYS A 1 180 ? -13.382 3.461 11.819 1.00 97.25 180 LYS A C 1
ATOM 1407 O O . LYS A 1 180 ? -13.958 3.445 12.907 1.00 97.25 180 LYS A O 1
ATOM 1412 N N . ILE A 1 181 ? -12.114 3.087 11.663 1.00 98.31 181 ILE A N 1
ATOM 1413 C CA . ILE A 1 181 ? -11.162 2.937 12.769 1.00 98.31 181 ILE A CA 1
ATOM 1414 C C . ILE A 1 181 ? -10.199 4.127 12.704 1.00 98.31 181 ILE A C 1
ATOM 1416 O O . ILE A 1 181 ? -9.581 4.354 11.665 1.00 98.31 181 ILE A O 1
ATOM 1420 N N . TYR A 1 182 ? -10.075 4.887 13.790 1.00 96.62 182 TYR A N 1
ATOM 1421 C CA . TYR A 1 182 ? -9.192 6.051 13.904 1.00 96.62 182 TYR A CA 1
ATOM 1422 C C . TYR A 1 182 ? -8.304 5.909 15.143 1.00 96.62 182 TYR A C 1
ATOM 1424 O O . TYR A 1 182 ? -8.829 5.866 16.254 1.00 96.62 182 TYR A O 1
ATOM 1432 N N . LEU A 1 183 ? -6.983 5.837 14.951 1.00 92.81 183 LEU A N 1
ATOM 1433 C CA . LEU A 1 183 ? -5.985 5.859 16.024 1.00 92.81 183 LEU A CA 1
ATOM 1434 C C . LEU A 1 183 ? -5.149 7.140 15.921 1.00 92.81 183 LEU A C 1
ATOM 1436 O O . LEU A 1 183 ? -4.388 7.292 14.965 1.00 92.81 183 LEU A O 1
ATOM 1440 N N . HIS A 1 184 ? -5.273 8.034 16.904 1.00 88.25 184 HIS A N 1
ATOM 1441 C CA . HIS A 1 184 ? -4.425 9.217 17.062 1.00 88.25 184 HIS A CA 1
ATOM 1442 C C . HIS A 1 184 ? -3.637 9.143 18.368 1.00 88.25 184 HIS A C 1
ATOM 1444 O O . HIS A 1 184 ? -4.218 9.202 19.454 1.00 88.25 184 HIS A O 1
ATOM 1450 N N . HIS A 1 185 ? -2.314 9.045 18.266 1.00 78.94 185 HIS A N 1
ATOM 1451 C CA . HIS A 1 185 ? -1.397 9.151 19.398 1.00 78.94 185 HIS A CA 1
ATOM 1452 C C . HIS A 1 185 ? -0.486 10.352 19.115 1.00 78.94 185 HIS A C 1
ATOM 1454 O O . HIS A 1 185 ? 0.289 10.294 18.169 1.00 78.94 185 HIS A O 1
ATOM 1460 N N . GLY A 1 186 ? -0.572 11.429 19.894 1.00 69.19 186 GLY A N 1
ATOM 1461 C CA . GLY A 1 186 ? 0.162 12.670 19.622 1.00 69.19 186 GLY A CA 1
ATOM 1462 C C . GLY A 1 186 ? 1.691 12.520 19.615 1.00 69.19 186 GLY A C 1
ATOM 1463 O O . GLY A 1 186 ? 2.244 11.584 20.198 1.00 69.19 186 GLY A O 1
ATOM 1464 N N . ASP A 1 187 ? 2.364 13.481 18.975 1.00 65.25 187 ASP A N 1
ATOM 1465 C CA . ASP A 1 187 ? 3.778 13.465 18.549 1.00 65.25 187 ASP A CA 1
ATOM 1466 C C . ASP A 1 187 ? 4.826 13.039 19.596 1.00 65.25 187 ASP A C 1
ATOM 1468 O O . ASP A 1 187 ? 5.942 12.654 19.227 1.00 65.25 187 ASP A O 1
ATOM 1472 N N . GLY A 1 188 ? 4.515 13.146 20.892 1.00 60.53 188 GLY A N 1
ATOM 1473 C CA . GLY A 1 188 ? 5.407 12.764 21.984 1.00 60.53 188 GLY A CA 1
ATOM 1474 C C . GLY A 1 188 ? 5.252 11.336 22.506 1.00 60.53 188 GLY A C 1
ATOM 1475 O O . GLY A 1 188 ? 6.139 10.900 23.230 1.00 60.53 188 GLY A O 1
ATOM 1476 N N . LEU A 1 189 ? 4.202 10.587 22.144 1.00 68.12 189 LEU A N 1
ATOM 1477 C CA . LEU A 1 189 ? 4.074 9.169 22.516 1.00 68.12 189 LEU A CA 1
ATOM 1478 C C . LEU A 1 189 ? 4.990 8.304 21.653 1.00 68.12 189 LEU A C 1
ATOM 1480 O O . LEU A 1 189 ? 4.930 8.378 20.426 1.00 68.12 189 LEU A O 1
ATOM 1484 N N . TRP A 1 190 ? 5.833 7.490 22.290 1.00 72.81 190 TRP A N 1
ATOM 1485 C CA . TRP A 1 190 ? 6.867 6.702 21.615 1.00 72.81 190 TRP A CA 1
ATOM 1486 C C . TRP A 1 190 ? 6.628 5.192 21.759 1.00 72.81 190 TRP A C 1
ATOM 1488 O O . TRP A 1 190 ? 6.222 4.721 22.816 1.00 72.81 190 TRP A O 1
ATOM 1498 N N . ASN A 1 191 ? 6.986 4.417 20.731 1.00 74.00 191 ASN A N 1
ATOM 1499 C CA . ASN A 1 191 ? 6.993 2.942 20.752 1.00 74.00 191 ASN A CA 1
ATOM 1500 C C . ASN A 1 191 ? 5.613 2.272 20.972 1.00 74.00 191 ASN A C 1
ATOM 1502 O O . ASN A 1 191 ? 5.527 1.195 21.566 1.00 74.00 191 ASN A O 1
ATOM 1506 N N . ASN A 1 192 ? 4.526 2.889 20.495 1.00 80.12 192 ASN A N 1
ATOM 1507 C CA . ASN A 1 192 ? 3.184 2.289 20.550 1.00 80.12 192 ASN A CA 1
ATOM 1508 C C . ASN A 1 192 ? 3.077 1.068 19.620 1.00 80.12 192 ASN A C 1
ATOM 1510 O O . ASN A 1 192 ? 3.695 1.053 18.554 1.00 80.12 192 ASN A O 1
ATOM 1514 N N . LEU A 1 193 ? 2.245 0.081 19.968 1.00 87.00 193 LEU A N 1
ATOM 1515 C CA . LEU A 1 193 ? 2.077 -1.152 19.189 1.00 87.00 193 LEU A CA 1
ATOM 1516 C C . LEU A 1 193 ? 0.625 -1.348 18.734 1.00 87.00 193 LEU A C 1
ATOM 1518 O O . LEU A 1 193 ? -0.262 -1.618 19.537 1.00 87.00 193 LEU A O 1
ATOM 1522 N N . ASN A 1 194 ? 0.369 -1.247 17.432 1.00 91.25 194 ASN A N 1
ATOM 1523 C CA . ASN A 1 194 ? -0.990 -1.289 16.892 1.00 91.25 194 ASN A CA 1
ATOM 1524 C C . ASN A 1 194 ? -1.221 -2.523 16.013 1.00 91.25 194 ASN A C 1
ATOM 1526 O O . ASN A 1 194 ? -0.525 -2.743 15.022 1.00 91.25 194 ASN A O 1
ATOM 1530 N N . TYR A 1 195 ? -2.249 -3.301 16.344 1.00 95.06 195 TYR A N 1
ATOM 1531 C CA . TYR A 1 195 ? -2.700 -4.481 15.616 1.00 95.06 195 TYR A CA 1
ATOM 1532 C C . TYR A 1 195 ? -4.157 -4.299 15.166 1.00 95.06 195 TYR A C 1
ATOM 1534 O O . TYR A 1 195 ? -5.087 -4.543 15.931 1.00 95.06 195 TYR A O 1
ATOM 1542 N N . ILE A 1 196 ? -4.366 -3.934 13.900 1.00 97.81 196 ILE A N 1
ATOM 1543 C CA . ILE A 1 196 ? -5.697 -3.855 13.282 1.00 97.81 196 ILE A CA 1
ATOM 1544 C C . ILE A 1 196 ? -5.831 -5.036 12.319 1.00 97.81 196 ILE A C 1
ATOM 1546 O O . ILE A 1 196 ? -5.184 -5.049 11.268 1.00 97.81 196 ILE A O 1
ATOM 1550 N N . LYS A 1 197 ? -6.600 -6.071 12.691 1.00 97.88 197 LYS A N 1
ATOM 1551 C CA . LYS A 1 197 ? -6.597 -7.355 11.962 1.00 97.88 197 LYS A CA 1
ATOM 1552 C C . LYS A 1 197 ? -7.976 -7.959 11.712 1.00 97.88 197 LYS A C 1
ATOM 1554 O O . LYS A 1 197 ? -8.781 -8.075 12.631 1.00 97.88 197 LYS A O 1
ATOM 1559 N N . LYS A 1 198 ? -8.205 -8.478 10.500 1.00 98.25 198 LYS A N 1
ATOM 1560 C CA . LYS A 1 198 ? -9.438 -9.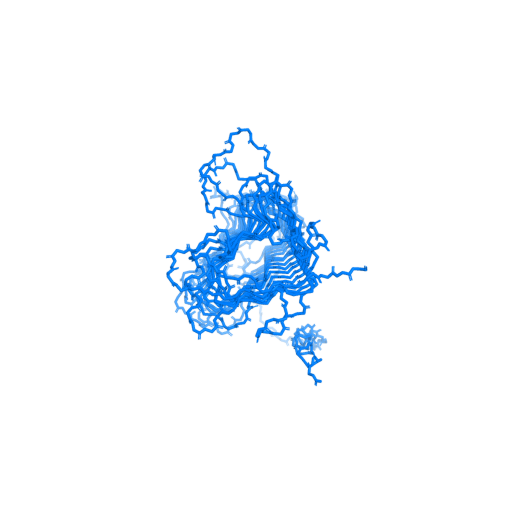203 10.111 1.00 98.25 198 LYS A CA 1
ATOM 1561 C C . LYS A 1 198 ? -10.749 -8.418 10.290 1.00 98.25 198 LYS A C 1
ATOM 1563 O O . LYS A 1 198 ? -11.812 -9.025 10.357 1.00 98.25 198 LYS A O 1
ATOM 1568 N N . ASN A 1 199 ? -10.699 -7.093 10.393 1.00 98.56 199 ASN A N 1
ATOM 1569 C CA . ASN A 1 199 ? -11.906 -6.275 10.492 1.00 98.56 199 ASN A CA 1
ATOM 1570 C C . ASN A 1 199 ? -12.538 -6.092 9.107 1.00 98.56 199 ASN A C 1
ATOM 1572 O O . ASN A 1 199 ? -11.829 -6.063 8.097 1.00 98.56 199 ASN A O 1
ATOM 1576 N N . ARG A 1 200 ? -13.857 -5.900 9.077 1.00 98.56 200 ARG A N 1
ATOM 1577 C CA . ARG A 1 200 ? -14.570 -5.270 7.966 1.00 98.56 200 ARG A CA 1
ATOM 1578 C C . ARG A 1 200 ? -14.788 -3.800 8.323 1.00 98.56 200 ARG A C 1
ATOM 1580 O O . ARG A 1 200 ? -15.337 -3.518 9.382 1.00 98.56 200 ARG A O 1
ATOM 1587 N N . VAL A 1 201 ? -14.352 -2.875 7.469 1.00 98.31 201 VAL A N 1
ATOM 1588 C CA . VAL A 1 201 ? -14.435 -1.424 7.719 1.00 98.31 201 VAL A CA 1
ATOM 1589 C C . VAL A 1 201 ? -14.943 -0.722 6.461 1.00 98.31 201 VAL A C 1
ATOM 1591 O O . VAL A 1 201 ? -14.338 -0.890 5.406 1.00 98.31 201 VAL A O 1
ATOM 1594 N N . ALA A 1 202 ? -16.048 0.024 6.545 1.00 95.56 202 ALA A N 1
ATOM 1595 C CA . ALA A 1 202 ? -16.752 0.509 5.346 1.00 95.56 202 ALA A CA 1
ATOM 1596 C C . ALA A 1 202 ? -16.386 1.940 4.872 1.00 95.56 202 ALA A C 1
ATOM 1598 O O . ALA A 1 202 ? -16.740 2.332 3.762 1.00 95.56 202 ALA A O 1
ATOM 1599 N N . GLY A 1 203 ? -15.683 2.729 5.692 1.00 90.38 203 GLY A N 1
ATOM 1600 C CA . GLY A 1 203 ? -15.230 4.091 5.365 1.00 90.38 203 GLY A CA 1
ATOM 1601 C C . GLY A 1 203 ? -13.735 4.359 5.591 1.00 90.38 203 GLY A C 1
ATOM 1602 O O . GLY A 1 203 ? -13.236 5.397 5.154 1.00 90.38 203 GLY A O 1
ATOM 1603 N N . GLY A 1 204 ? -12.995 3.439 6.220 1.00 96.50 204 GLY A N 1
ATOM 1604 C CA . GLY A 1 204 ? -11.527 3.448 6.237 1.00 96.50 204 GLY A CA 1
ATOM 1605 C C . GLY A 1 204 ? -10.843 3.244 7.594 1.00 96.50 204 GLY A C 1
ATOM 1606 O O . GLY A 1 204 ? -11.445 3.310 8.666 1.00 96.50 204 GLY A O 1
ATOM 1607 N N . ILE A 1 205 ? -9.533 3.006 7.524 1.00 98.31 205 ILE A N 1
ATOM 1608 C CA . ILE A 1 205 ? -8.613 2.870 8.656 1.00 98.31 205 ILE A CA 1
ATOM 1609 C C . ILE A 1 205 ? -7.642 4.053 8.621 1.00 98.31 205 ILE A C 1
ATOM 1611 O O . ILE A 1 205 ? -6.974 4.287 7.614 1.00 98.31 205 ILE A O 1
ATOM 1615 N N . TYR A 1 206 ? -7.552 4.780 9.729 1.00 96.94 206 TYR A N 1
ATOM 1616 C CA . TYR A 1 206 ? -6.803 6.025 9.855 1.00 96.94 206 TYR A CA 1
ATOM 1617 C C . TYR A 1 206 ? -5.819 5.933 11.024 1.00 96.94 206 TYR A C 1
ATOM 1619 O O . TYR A 1 206 ? -6.198 5.571 12.140 1.00 96.94 206 TYR A O 1
ATOM 1627 N N . LEU A 1 207 ? -4.555 6.242 10.747 1.00 93.94 207 LEU A N 1
ATOM 1628 C CA . LEU A 1 207 ? -3.416 6.025 11.633 1.00 93.94 207 LEU A CA 1
ATOM 1629 C C . LEU A 1 207 ? -2.577 7.302 11.712 1.00 93.94 207 LEU A C 1
ATOM 1631 O O . LEU A 1 207 ? -1.939 7.706 10.741 1.00 93.94 207 LEU A O 1
ATOM 1635 N N . GLU A 1 208 ? -2.596 7.938 12.874 1.00 90.31 208 GLU A N 1
ATOM 1636 C CA . GLU A 1 208 ? -1.953 9.221 13.167 1.00 90.31 208 GLU A CA 1
ATOM 1637 C C . GLU A 1 208 ? -1.193 9.056 14.494 1.00 90.31 208 GLU A C 1
ATOM 1639 O O . GLU A 1 208 ? -1.516 9.666 15.509 1.00 90.31 208 GLU A O 1
ATOM 1644 N N . ASN A 1 209 ? -0.246 8.107 14.511 1.00 83.62 209 ASN A N 1
ATOM 1645 C CA . ASN A 1 209 ? 0.470 7.692 15.718 1.00 83.62 209 ASN A CA 1
ATOM 1646 C C . ASN A 1 209 ? 1.798 8.436 15.879 1.00 83.62 209 ASN A C 1
ATOM 1648 O O . ASN A 1 209 ? 2.488 8.724 14.902 1.00 83.62 209 ASN A O 1
ATOM 1652 N N . GLY A 1 210 ? 2.197 8.635 17.131 1.00 80.31 210 GLY A N 1
ATOM 1653 C CA . GLY A 1 210 ? 3.477 9.206 17.512 1.00 80.31 210 GLY A CA 1
ATOM 1654 C C . GLY A 1 210 ? 4.672 8.334 17.127 1.00 80.31 210 GLY A C 1
ATOM 1655 O O . GLY A 1 210 ? 4.562 7.256 16.536 1.00 80.31 210 GLY A O 1
ATOM 1656 N N . LYS A 1 211 ? 5.849 8.844 17.463 1.00 82.19 211 LYS A N 1
ATOM 1657 C CA . LYS A 1 211 ? 7.146 8.425 16.920 1.00 82.19 211 LYS A CA 1
ATOM 1658 C C . LYS A 1 211 ? 7.499 6.993 17.326 1.00 82.19 211 LYS A C 1
ATOM 1660 O O . LYS A 1 211 ? 7.052 6.505 18.362 1.00 82.19 211 LYS A O 1
ATOM 1665 N N . LYS A 1 212 ? 8.325 6.305 16.534 1.00 82.19 212 LYS A N 1
ATOM 1666 C CA . LYS A 1 212 ? 8.791 4.930 16.836 1.00 82.19 212 LYS A CA 1
ATOM 1667 C C . LYS A 1 212 ? 7.678 3.889 16.995 1.00 82.19 212 LYS A C 1
ATOM 1669 O O . LYS A 1 212 ? 7.916 2.825 17.558 1.00 82.19 212 LYS A O 1
ATOM 1674 N N . SER A 1 213 ? 6.454 4.186 16.560 1.00 85.00 213 SER A N 1
ATOM 1675 C CA . SER A 1 213 ? 5.347 3.236 16.675 1.00 85.00 213 SER A CA 1
ATOM 1676 C C . SER A 1 213 ? 5.543 2.062 15.711 1.00 85.00 213 SER A C 1
ATOM 1678 O O . SER A 1 213 ? 6.211 2.189 14.689 1.00 85.00 213 SER A O 1
ATOM 1680 N N . ILE A 1 214 ? 4.933 0.919 16.007 1.00 88.31 214 ILE A N 1
ATOM 1681 C CA . ILE A 1 214 ? 4.913 -0.247 15.119 1.00 88.31 214 ILE A CA 1
ATOM 1682 C C . ILE A 1 214 ? 3.455 -0.554 14.787 1.00 88.31 214 ILE A C 1
ATOM 1684 O O . ILE A 1 214 ? 2.637 -0.782 15.682 1.00 88.31 214 ILE A O 1
ATOM 1688 N N . VAL A 1 215 ? 3.109 -0.543 13.498 1.00 91.44 215 VAL A N 1
ATOM 1689 C CA . VAL A 1 215 ? 1.716 -0.605 13.042 1.00 91.44 215 VAL A CA 1
ATOM 1690 C C . VAL A 1 215 ? 1.496 -1.754 12.066 1.00 91.44 215 VAL A C 1
ATOM 1692 O O . VAL A 1 215 ? 2.053 -1.784 10.974 1.00 91.44 215 VAL A O 1
ATOM 1695 N N . TYR A 1 216 ? 0.609 -2.676 12.431 1.00 95.62 216 TYR A N 1
ATOM 1696 C CA . TYR A 1 216 ? 0.201 -3.812 11.611 1.00 95.62 216 TYR A CA 1
ATOM 1697 C C . TYR A 1 216 ? -1.270 -3.679 11.208 1.00 95.62 216 TYR A C 1
ATOM 1699 O O . TYR A 1 216 ? -2.166 -3.905 12.028 1.00 95.62 216 TYR A O 1
ATOM 1707 N N . VAL A 1 217 ? -1.519 -3.388 9.931 1.00 97.94 217 VAL A N 1
ATOM 1708 C CA . VAL A 1 217 ? -2.853 -3.462 9.319 1.00 97.94 217 VAL A CA 1
ATOM 1709 C C . VAL A 1 217 ? -2.878 -4.717 8.459 1.00 97.94 217 VAL A C 1
ATOM 1711 O O . VAL A 1 217 ? -2.372 -4.711 7.337 1.00 97.94 217 VAL A O 1
ATOM 1714 N N . ASP A 1 218 ? -3.386 -5.816 9.018 1.00 97.81 218 ASP A N 1
ATOM 1715 C CA . ASP A 1 218 ? -3.200 -7.159 8.457 1.00 97.81 218 ASP A CA 1
ATOM 1716 C C . ASP A 1 218 ? -4.528 -7.892 8.189 1.00 97.81 218 ASP A C 1
ATOM 1718 O O . ASP A 1 218 ? -5.347 -8.092 9.090 1.00 97.81 218 ASP A O 1
ATOM 1722 N N . SER A 1 219 ? -4.721 -8.353 6.951 1.00 98.31 219 SER A N 1
ATOM 1723 C CA . SER A 1 219 ? -5.849 -9.210 6.554 1.00 98.31 219 SER A CA 1
ATOM 1724 C C . SER A 1 219 ? -7.247 -8.586 6.753 1.00 98.31 219 SER A C 1
ATOM 1726 O O . SER A 1 219 ? -8.212 -9.312 6.989 1.00 98.31 219 SER A O 1
ATOM 1728 N N . ASN A 1 220 ? -7.384 -7.256 6.698 1.00 98.62 220 ASN A N 1
ATOM 1729 C CA . ASN A 1 220 ? -8.679 -6.565 6.802 1.00 98.62 220 ASN A CA 1
ATOM 1730 C C . ASN A 1 220 ? -9.386 -6.477 5.439 1.00 98.62 220 ASN A C 1
ATOM 1732 O O . ASN A 1 220 ? -8.748 -6.499 4.385 1.00 98.62 220 ASN A O 1
ATOM 1736 N N . TYR A 1 221 ? -10.705 -6.305 5.466 1.00 98.62 221 TYR A N 1
ATOM 1737 C CA . TYR A 1 221 ? -11.500 -5.885 4.317 1.00 98.62 221 TYR A CA 1
ATOM 1738 C C . TYR A 1 221 ? -11.912 -4.422 4.517 1.00 98.62 221 TYR A C 1
ATOM 1740 O O . TYR A 1 221 ? -12.565 -4.096 5.510 1.00 98.62 221 TYR A O 1
ATOM 1748 N N . VAL A 1 222 ? -11.507 -3.542 3.601 1.00 98.00 222 VAL A N 1
ATOM 1749 C CA . VAL A 1 222 ? -11.686 -2.089 3.728 1.00 98.00 222 VAL A CA 1
ATOM 1750 C C . VAL A 1 222 ? -12.356 -1.536 2.476 1.00 98.00 222 VAL A C 1
ATOM 1752 O O . VAL A 1 222 ? -11.784 -1.588 1.390 1.00 98.00 222 VAL A O 1
ATOM 1755 N N . GLU A 1 223 ? -13.545 -0.965 2.632 1.00 95.25 223 GLU A N 1
ATOM 1756 C CA . GLU A 1 223 ? -14.115 -0.025 1.664 1.00 95.25 223 GLU A CA 1
ATOM 1757 C C . GLU A 1 223 ? -13.608 1.381 2.064 1.00 95.25 223 GLU A C 1
ATOM 1759 O O . GLU A 1 223 ? -13.582 1.732 3.246 1.00 95.25 223 GLU A O 1
ATOM 1764 N N . GLY A 1 224 ? -13.103 2.167 1.107 1.00 91.44 224 GLY A N 1
ATOM 1765 C CA . GLY A 1 224 ? -12.487 3.473 1.372 1.00 91.44 224 GLY A CA 1
ATOM 1766 C C . GLY A 1 224 ? -10.953 3.452 1.429 1.00 91.44 224 GLY A C 1
ATOM 1767 O O . GLY A 1 224 ? -10.287 3.080 0.462 1.00 91.44 224 GLY A O 1
ATOM 1768 N N . VAL A 1 225 ? -10.358 3.959 2.514 1.00 93.94 225 VAL A N 1
ATOM 1769 C CA . VAL A 1 225 ? -8.910 4.245 2.583 1.00 93.94 225 VAL A CA 1
ATOM 1770 C C . VAL A 1 225 ? -8.223 3.572 3.769 1.00 93.94 225 VAL A C 1
ATOM 1772 O O . VAL A 1 225 ? -8.762 3.549 4.870 1.00 93.94 225 VAL A O 1
ATOM 1775 N N . ILE A 1 226 ? -6.998 3.083 3.563 1.00 97.69 226 ILE A N 1
ATOM 1776 C CA . ILE A 1 226 ? -6.022 2.888 4.644 1.00 97.69 226 ILE A CA 1
ATOM 1777 C C . ILE A 1 226 ? -5.065 4.082 4.581 1.00 97.69 226 ILE A C 1
ATOM 1779 O O . ILE A 1 226 ? -4.290 4.189 3.633 1.00 97.69 226 ILE A O 1
ATOM 1783 N N . LYS A 1 227 ? -5.151 5.008 5.543 1.00 96.25 227 LYS A N 1
ATOM 1784 C CA . LYS A 1 227 ? -4.296 6.202 5.631 1.00 96.25 227 LYS A CA 1
ATOM 1785 C C . LYS A 1 227 ? -3.383 6.087 6.848 1.00 96.25 227 LYS A C 1
ATOM 1787 O O . LYS A 1 227 ? -3.872 6.098 7.976 1.00 96.25 227 LYS A O 1
ATOM 1792 N N . ASN A 1 228 ? -2.077 6.064 6.617 1.00 93.62 228 ASN A N 1
ATOM 1793 C CA . ASN A 1 228 ? -1.054 6.193 7.642 1.00 93.62 228 ASN A CA 1
ATOM 1794 C C . ASN A 1 228 ? -0.296 7.514 7.472 1.00 93.62 228 ASN A C 1
ATOM 1796 O O . ASN A 1 228 ? 0.217 7.824 6.401 1.00 93.62 228 ASN A O 1
ATOM 1800 N N . THR A 1 229 ? -0.270 8.300 8.542 1.00 91.75 229 THR A N 1
ATOM 1801 C CA . THR A 1 229 ? 0.443 9.577 8.689 1.00 91.75 229 THR A CA 1
ATOM 1802 C C . THR A 1 229 ? 1.076 9.633 10.079 1.00 91.75 229 THR A C 1
ATOM 1804 O O . THR A 1 229 ? 0.901 10.594 10.822 1.00 91.75 229 THR A O 1
ATOM 1807 N N . SER A 1 230 ? 1.734 8.539 10.469 1.00 88.12 230 SER A N 1
ATOM 1808 C CA . SER A 1 230 ? 2.456 8.442 11.741 1.00 88.12 230 SER A CA 1
ATOM 1809 C C . SER A 1 230 ? 3.809 9.167 11.687 1.00 88.12 230 SER A C 1
ATOM 1811 O O . SER A 1 230 ? 4.416 9.300 10.621 1.00 88.12 230 SER A O 1
ATOM 1813 N N . GLY A 1 231 ? 4.278 9.631 12.846 1.00 82.94 231 GLY A N 1
ATOM 1814 C CA . GLY A 1 231 ? 5.518 10.400 12.979 1.00 82.94 231 GLY A CA 1
ATOM 1815 C C . GLY A 1 231 ? 6.805 9.584 12.789 1.00 82.94 231 GLY A C 1
ATOM 1816 O O . GLY A 1 231 ? 6.769 8.360 12.633 1.00 82.94 231 GLY A O 1
ATOM 1817 N N . VAL A 1 232 ? 7.951 10.280 12.829 1.00 80.88 232 VAL A N 1
ATOM 1818 C CA . VAL A 1 232 ? 9.296 9.726 12.538 1.00 80.88 232 VAL A CA 1
ATOM 1819 C C . VAL A 1 232 ? 9.612 8.385 13.217 1.00 80.88 232 VAL A C 1
ATOM 1821 O O . VAL A 1 232 ? 9.151 8.083 14.322 1.00 80.88 232 VAL A O 1
ATOM 1824 N N . GLU A 1 233 ? 10.474 7.603 12.562 1.00 80.31 233 GLU A N 1
ATOM 1825 C CA . GLU A 1 233 ? 10.965 6.291 13.014 1.00 80.31 233 GLU A CA 1
ATOM 1826 C C . GLU A 1 233 ? 9.869 5.209 13.200 1.00 80.31 233 GLU A C 1
ATOM 1828 O O . GLU A 1 233 ? 10.135 4.166 13.789 1.00 80.31 233 GLU A O 1
ATOM 1833 N N . THR A 1 234 ? 8.645 5.423 12.698 1.00 84.19 234 THR A N 1
ATOM 1834 C CA . THR A 1 234 ? 7.560 4.417 12.702 1.00 84.19 234 THR A CA 1
ATOM 1835 C C . THR A 1 234 ? 7.821 3.277 11.704 1.00 84.19 234 THR A C 1
ATOM 1837 O O . THR A 1 234 ? 8.276 3.525 10.588 1.00 84.19 234 THR A O 1
ATOM 1840 N N . GLU A 1 235 ? 7.459 2.044 12.077 1.00 87.75 235 GLU A N 1
ATOM 1841 C CA . GLU A 1 235 ? 7.431 0.868 11.191 1.00 87.75 235 GLU A CA 1
ATOM 1842 C C . GLU A 1 235 ? 5.993 0.552 10.730 1.00 87.75 235 GLU A C 1
ATOM 1844 O O . GLU A 1 235 ? 5.105 0.311 11.560 1.00 87.75 235 GLU A O 1
ATOM 1849 N N . SER A 1 236 ? 5.745 0.521 9.414 1.00 90.88 236 SER A N 1
ATOM 1850 C CA . SER A 1 236 ? 4.443 0.178 8.821 1.00 90.88 236 SER A CA 1
ATOM 1851 C C . SER A 1 236 ? 4.423 -1.229 8.200 1.00 90.88 236 SER A C 1
ATOM 1853 O O . SER A 1 236 ? 5.279 -1.621 7.407 1.00 90.88 236 SER A O 1
ATOM 1855 N N . TYR A 1 237 ? 3.393 -2.010 8.524 1.00 95.00 237 TYR A N 1
ATOM 1856 C CA . TYR A 1 237 ? 3.140 -3.330 7.948 1.00 95.00 237 TYR A CA 1
ATOM 1857 C C . TYR A 1 237 ? 1.693 -3.401 7.451 1.00 95.00 237 TYR A C 1
ATOM 1859 O O . TYR A 1 237 ? 0.792 -3.879 8.146 1.00 95.00 237 TYR A O 1
ATOM 1867 N N . LEU A 1 238 ? 1.473 -2.925 6.225 1.00 97.44 238 LEU A N 1
ATOM 1868 C CA . LEU A 1 238 ? 0.167 -2.860 5.566 1.00 97.44 238 LEU A CA 1
ATOM 1869 C C . LEU A 1 238 ? 0.024 -4.075 4.637 1.00 97.44 238 LEU A C 1
ATOM 1871 O O . LEU A 1 238 ? 0.541 -4.074 3.516 1.00 97.44 238 LEU A O 1
ATOM 1875 N N . ARG A 1 239 ? -0.591 -5.165 5.119 1.00 96.94 239 ARG A N 1
ATOM 1876 C CA . ARG A 1 239 ? -0.461 -6.492 4.487 1.00 96.94 239 ARG A CA 1
ATOM 1877 C C . ARG A 1 239 ? -1.759 -7.276 4.339 1.00 96.94 239 ARG A C 1
ATOM 1879 O O . ARG A 1 239 ? -2.614 -7.244 5.216 1.00 96.94 239 ARG A O 1
ATOM 1886 N N . PHE A 1 240 ? -1.854 -8.075 3.277 1.00 94.25 240 PHE A N 1
ATOM 1887 C CA . PHE A 1 240 ? -2.958 -9.021 3.035 1.00 94.25 240 PHE A CA 1
ATOM 1888 C C . PHE A 1 240 ? -4.371 -8.403 3.012 1.00 94.25 240 PHE A C 1
ATOM 1890 O O . PHE A 1 240 ? -5.359 -9.137 3.038 1.00 94.25 240 PHE A O 1
ATOM 1897 N N . ASN A 1 241 ? -4.502 -7.073 2.979 1.00 97.19 241 ASN A N 1
ATOM 1898 C CA . ASN A 1 241 ? -5.805 -6.419 3.018 1.00 97.19 241 ASN A CA 1
ATOM 1899 C C . ASN A 1 241 ? -6.487 -6.509 1.649 1.00 97.19 241 ASN A C 1
ATOM 1901 O O . ASN A 1 241 ? -5.827 -6.453 0.610 1.00 97.19 241 ASN A O 1
ATOM 1905 N N . ASN A 1 242 ? -7.814 -6.603 1.653 1.00 98.38 242 ASN A N 1
ATOM 1906 C CA . ASN A 1 242 ? -8.643 -6.424 0.468 1.00 98.38 242 ASN A CA 1
ATOM 1907 C C . ASN A 1 242 ? -9.244 -5.015 0.529 1.00 98.38 242 ASN A C 1
ATOM 1909 O O . ASN A 1 242 ? -10.070 -4.741 1.399 1.00 98.38 242 ASN A O 1
ATOM 1913 N N . VAL A 1 243 ? -8.774 -4.116 -0.335 1.00 97.94 243 VAL A N 1
ATOM 1914 C CA . VAL A 1 243 ? -9.068 -2.679 -0.283 1.00 97.94 243 VAL A CA 1
ATOM 1915 C C . VAL A 1 243 ? -9.855 -2.268 -1.524 1.00 97.94 243 VAL A C 1
ATOM 1917 O O . VAL A 1 243 ? -9.316 -2.238 -2.628 1.00 97.94 243 VAL A O 1
ATOM 1920 N N . HIS A 1 244 ? -11.124 -1.913 -1.339 1.00 96.00 244 HIS A N 1
ATOM 1921 C CA . HIS A 1 244 ? -11.927 -1.226 -2.346 1.00 96.00 244 HIS A CA 1
ATOM 1922 C C . HIS A 1 244 ? -11.715 0.283 -2.164 1.00 96.00 244 HIS A C 1
ATOM 1924 O O . HIS A 1 244 ? -12.414 0.938 -1.393 1.00 96.00 244 HIS A O 1
ATOM 1930 N N . GLY A 1 245 ? -10.700 0.815 -2.844 1.00 93.62 245 GLY A N 1
ATOM 1931 C CA . GLY A 1 245 ? -10.212 2.181 -2.696 1.00 93.62 245 GLY A CA 1
ATOM 1932 C C . GLY A 1 245 ? -8.686 2.238 -2.756 1.00 93.62 245 GLY A C 1
ATOM 1933 O O . GLY A 1 245 ? -8.113 1.833 -3.764 1.00 93.62 245 GLY A O 1
ATOM 1934 N N . ARG A 1 246 ? -8.011 2.782 -1.731 1.00 94.56 246 ARG A N 1
ATOM 1935 C CA . ARG A 1 246 ? -6.553 3.040 -1.791 1.00 94.56 246 ARG A CA 1
ATOM 1936 C C . ARG A 1 246 ? -5.806 2.941 -0.458 1.00 94.56 246 ARG A C 1
ATOM 1938 O O . ARG A 1 246 ? -6.396 3.057 0.615 1.00 94.56 246 ARG A O 1
ATOM 1945 N N . ILE A 1 247 ? -4.484 2.815 -0.555 1.00 97.25 247 ILE A N 1
ATOM 1946 C CA . ILE A 1 247 ? -3.525 2.933 0.548 1.00 97.25 247 ILE A CA 1
ATOM 1947 C C . ILE A 1 247 ? -2.735 4.242 0.394 1.00 97.25 247 ILE A C 1
ATOM 1949 O O . ILE A 1 247 ? -2.227 4.540 -0.687 1.00 97.25 247 ILE A O 1
ATOM 1953 N N . ILE A 1 248 ? -2.618 5.007 1.480 1.00 95.38 248 ILE A N 1
ATOM 1954 C CA . ILE A 1 248 ? -1.720 6.160 1.609 1.00 95.38 248 ILE A CA 1
ATOM 1955 C C . ILE A 1 248 ? -0.807 5.898 2.808 1.00 95.38 248 ILE A C 1
ATOM 1957 O O . ILE A 1 248 ? -1.311 5.762 3.922 1.00 95.38 248 ILE A O 1
ATOM 1961 N N . ASP A 1 249 ? 0.505 5.860 2.594 1.00 93.25 249 ASP A N 1
ATOM 1962 C CA . ASP A 1 249 ? 1.516 5.743 3.650 1.00 93.25 249 ASP A CA 1
ATOM 1963 C C . ASP A 1 249 ? 2.471 6.946 3.560 1.00 93.25 249 ASP A C 1
ATOM 1965 O O . ASP A 1 249 ? 3.305 7.050 2.664 1.00 93.25 249 ASP A O 1
ATOM 1969 N N . SER A 1 250 ? 2.269 7.928 4.436 1.00 89.94 250 SER A N 1
ATOM 1970 C CA . SER A 1 250 ? 2.922 9.240 4.400 1.00 89.94 250 SER A CA 1
ATOM 1971 C C . SER A 1 250 ? 3.661 9.474 5.711 1.00 89.94 250 SER A C 1
ATOM 1973 O O . SER A 1 250 ? 3.147 10.140 6.611 1.00 89.94 250 SER A O 1
ATOM 1975 N N . LEU A 1 251 ? 4.848 8.889 5.826 1.00 83.38 251 LEU A N 1
ATOM 1976 C CA . LEU A 1 251 ? 5.630 8.872 7.060 1.00 83.38 251 LEU A CA 1
ATOM 1977 C C . LEU A 1 251 ? 6.660 9.999 7.079 1.00 83.38 251 LEU A C 1
ATOM 1979 O O . LEU A 1 251 ? 7.266 10.322 6.056 1.00 83.38 251 LEU A O 1
ATOM 1983 N N . GLU A 1 252 ? 6.887 10.590 8.252 1.00 75.88 252 GLU A N 1
ATOM 1984 C CA . GLU A 1 252 ? 7.958 11.576 8.404 1.00 75.88 252 GLU A CA 1
ATOM 1985 C C . GLU A 1 252 ? 9.341 10.941 8.141 1.00 75.88 252 GLU A C 1
ATOM 1987 O O . GLU A 1 252 ? 9.584 9.768 8.429 1.00 75.88 252 GLU A O 1
ATOM 1992 N N . TYR A 1 253 ? 10.253 11.731 7.569 1.00 67.56 253 TYR A N 1
ATOM 1993 C CA . TYR A 1 253 ? 11.575 11.289 7.112 1.00 67.56 253 TYR A CA 1
ATOM 1994 C C . TYR A 1 253 ? 12.469 10.745 8.247 1.00 67.56 253 TYR A C 1
ATOM 1996 O O . TYR A 1 253 ? 12.280 11.085 9.409 1.00 67.56 253 TYR A O 1
ATOM 2004 N N . TRP A 1 254 ? 13.518 10.002 7.863 1.00 60.28 254 TRP A N 1
ATOM 2005 C CA . TRP A 1 254 ? 14.494 9.277 8.707 1.00 60.28 254 TRP A CA 1
ATOM 2006 C C . TRP A 1 254 ? 14.055 7.888 9.217 1.00 60.28 254 TRP A C 1
ATOM 2008 O O . TRP A 1 254 ? 13.684 7.719 10.374 1.00 60.28 254 TRP A O 1
ATOM 2018 N N . THR A 1 255 ? 14.268 6.865 8.378 1.00 50.41 255 THR A N 1
ATOM 2019 C CA . THR A 1 255 ? 14.801 5.558 8.816 1.00 50.41 255 THR A CA 1
ATOM 2020 C C . THR A 1 255 ? 15.829 5.045 7.807 1.00 50.41 255 THR A C 1
ATOM 2022 O O . THR A 1 255 ? 15.689 5.260 6.600 1.00 50.41 255 THR A O 1
ATOM 2025 N N . ASP A 1 256 ? 16.854 4.342 8.294 1.00 47.41 256 ASP A N 1
ATOM 2026 C CA . ASP A 1 256 ? 17.689 3.485 7.452 1.00 47.41 256 ASP A CA 1
ATOM 2027 C C . ASP A 1 256 ? 16.952 2.163 7.178 1.00 47.41 256 ASP A C 1
ATOM 2029 O O . ASP A 1 256 ? 16.530 1.474 8.102 1.00 47.41 256 ASP A O 1
ATOM 2033 N N . TRP A 1 257 ? 16.869 1.784 5.900 1.00 44.47 257 TRP A N 1
ATOM 2034 C CA . TRP A 1 257 ? 16.557 0.428 5.420 1.00 44.47 257 TRP A CA 1
ATOM 2035 C C . TRP A 1 257 ? 15.163 -0.137 5.781 1.00 44.47 257 TRP A C 1
ATOM 2037 O O . TRP A 1 257 ? 15.020 -1.069 6.567 1.00 44.47 257 TRP A O 1
ATOM 2047 N N . ALA A 1 258 ? 14.154 0.311 5.025 1.00 51.00 258 ALA A N 1
ATOM 2048 C CA . ALA A 1 258 ? 12.941 -0.460 4.700 1.00 51.00 258 ALA A CA 1
ATOM 2049 C C . ALA A 1 258 ? 12.095 -0.993 5.883 1.00 51.00 258 ALA A C 1
ATOM 2051 O O . ALA A 1 258 ? 11.564 -2.104 5.825 1.00 51.00 258 ALA A O 1
ATOM 2052 N N . SER A 1 259 ? 11.889 -0.162 6.907 1.00 68.62 259 SER A N 1
ATOM 2053 C CA . SER A 1 259 ? 10.942 -0.394 8.014 1.00 68.62 259 SER A CA 1
ATOM 2054 C C . SER A 1 259 ? 9.471 -0.526 7.579 1.00 68.62 259 SER A C 1
ATOM 2056 O O . SER A 1 259 ? 8.644 -0.992 8.356 1.00 68.62 259 SER A O 1
ATOM 2058 N N . ASN A 1 260 ? 9.138 -0.094 6.356 1.00 88.19 260 ASN A N 1
ATOM 2059 C CA . ASN A 1 260 ? 7.766 0.080 5.872 1.00 88.19 260 ASN A CA 1
ATOM 2060 C C . ASN A 1 260 ? 7.473 -0.858 4.700 1.00 88.19 260 ASN A C 1
ATOM 2062 O O . ASN A 1 260 ? 8.199 -0.869 3.700 1.00 88.19 260 ASN A O 1
ATOM 2066 N N . ILE A 1 261 ? 6.423 -1.668 4.829 1.00 93.75 261 ILE A N 1
ATOM 2067 C CA . ILE A 1 261 ? 6.124 -2.778 3.923 1.00 93.75 261 ILE A CA 1
ATOM 2068 C C . ILE A 1 261 ? 4.635 -2.805 3.563 1.00 93.75 261 ILE A C 1
ATOM 2070 O O . ILE A 1 261 ? 3.775 -3.094 4.400 1.00 93.75 261 ILE A O 1
ATOM 2074 N N . ILE A 1 262 ? 4.353 -2.621 2.271 1.00 97.75 262 ILE A N 1
ATOM 2075 C CA . ILE A 1 262 ? 3.023 -2.744 1.668 1.00 97.75 262 ILE A CA 1
ATOM 2076 C C . ILE A 1 262 ? 3.000 -4.048 0.858 1.00 97.75 262 ILE A C 1
ATOM 2078 O O . ILE A 1 262 ? 3.556 -4.110 -0.242 1.00 97.75 262 ILE A O 1
ATOM 2082 N N . TYR A 1 263 ? 2.427 -5.121 1.420 1.00 97.75 263 TYR A N 1
ATOM 2083 C CA . TYR A 1 263 ? 2.657 -6.500 0.947 1.00 97.75 263 TYR A CA 1
ATOM 2084 C C . TYR A 1 263 ? 1.399 -7.355 0.758 1.00 97.75 263 TYR A C 1
ATOM 2086 O O . TYR A 1 263 ? 0.614 -7.535 1.689 1.00 97.75 263 TYR A O 1
ATOM 2094 N N . LYS A 1 264 ? 1.258 -7.982 -0.418 1.00 98.31 264 LYS A N 1
ATOM 2095 C CA . LYS A 1 264 ? 0.156 -8.913 -0.749 1.00 98.31 264 LYS A CA 1
ATOM 2096 C C . LYS A 1 264 ? -1.253 -8.370 -0.498 1.00 98.31 264 LYS A C 1
ATOM 2098 O O . LYS A 1 264 ? -2.181 -9.138 -0.248 1.00 98.31 264 LYS A O 1
ATOM 2103 N N . ASN A 1 265 ? -1.434 -7.058 -0.570 1.00 98.62 265 ASN A N 1
ATOM 2104 C CA . ASN A 1 265 ? -2.770 -6.482 -0.598 1.00 98.62 265 ASN A CA 1
ATOM 2105 C C . ASN A 1 265 ? -3.398 -6.761 -1.969 1.00 98.62 265 ASN A C 1
ATOM 2107 O O . ASN A 1 265 ? -2.700 -6.772 -2.989 1.00 98.62 265 ASN A O 1
ATOM 2111 N N . LYS A 1 266 ? -4.717 -6.955 -1.991 1.00 98.69 266 LYS A N 1
ATOM 2112 C CA . LYS A 1 266 ? -5.511 -6.808 -3.208 1.00 98.69 266 LYS A CA 1
ATOM 2113 C C . LYS A 1 266 ? -6.200 -5.454 -3.148 1.00 98.69 266 LYS A C 1
ATOM 2115 O O . LYS A 1 266 ? -6.924 -5.182 -2.196 1.00 98.69 266 LYS A O 1
ATOM 2120 N N . ILE A 1 267 ? -5.971 -4.619 -4.152 1.00 98.38 267 ILE A N 1
ATOM 2121 C CA . ILE A 1 267 ? -6.504 -3.262 -4.217 1.00 98.38 267 ILE A CA 1
ATOM 2122 C C . ILE A 1 267 ? -7.299 -3.125 -5.510 1.00 98.38 267 ILE A C 1
ATOM 2124 O O . ILE A 1 267 ? -6.773 -3.384 -6.589 1.00 98.38 267 ILE A O 1
ATOM 2128 N N . PHE A 1 268 ? -8.559 -2.721 -5.387 1.00 96.19 268 PHE A N 1
ATOM 2129 C CA . PHE A 1 268 ? -9.401 -2.304 -6.500 1.00 96.19 268 PHE A CA 1
ATOM 2130 C C . PHE A 1 268 ? -9.647 -0.800 -6.359 1.00 96.19 268 PHE A C 1
ATOM 2132 O O . PHE A 1 268 ? -10.258 -0.372 -5.377 1.00 96.19 268 PHE A O 1
ATOM 2139 N N . TYR A 1 269 ? -9.138 -0.003 -7.300 1.00 92.06 269 TYR A N 1
ATOM 2140 C CA . TYR A 1 269 ? -9.163 1.459 -7.228 1.00 92.06 269 TYR A CA 1
ATOM 2141 C C . TYR A 1 269 ? -9.945 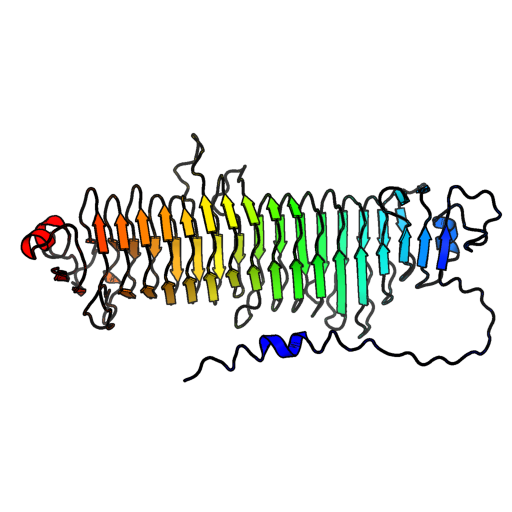2.077 -8.390 1.00 92.06 269 TYR A C 1
ATOM 2143 O O . TYR A 1 269 ? -9.552 1.992 -9.555 1.00 92.06 269 TYR A O 1
ATOM 2151 N N . GLU A 1 270 ? -11.036 2.762 -8.057 1.00 84.31 270 GLU A N 1
ATOM 2152 C CA . GLU A 1 270 ? -11.827 3.544 -9.003 1.00 84.31 270 GLU A CA 1
ATOM 2153 C C . GLU A 1 270 ? -11.790 5.027 -8.610 1.00 84.31 270 GLU A C 1
ATOM 2155 O O . GLU A 1 270 ? -12.370 5.452 -7.607 1.00 84.31 270 GLU A O 1
ATOM 2160 N N . GLN A 1 271 ? -11.074 5.840 -9.391 1.00 69.06 271 GLN A N 1
ATOM 2161 C CA . GLN A 1 271 ? -10.987 7.276 -9.148 1.00 69.06 271 GLN A CA 1
ATOM 2162 C C . GLN A 1 271 ? -12.198 8.023 -9.734 1.00 69.06 271 GLN A C 1
ATOM 2164 O O . GLN A 1 271 ? -12.165 8.513 -10.859 1.00 69.06 271 GLN A O 1
ATOM 2169 N N . TYR A 1 272 ? -13.246 8.188 -8.924 1.00 61.62 272 TYR A N 1
ATOM 2170 C CA . TYR A 1 272 ? -14.460 8.934 -9.292 1.00 61.62 272 TYR A CA 1
ATOM 2171 C C . TYR A 1 272 ? -14.264 10.451 -9.516 1.00 61.62 272 TYR A C 1
ATOM 2173 O O . TYR A 1 272 ? -15.148 11.090 -10.087 1.00 61.62 272 TYR A O 1
ATOM 2181 N N . PHE A 1 273 ? -13.147 11.054 -9.073 1.00 52.78 273 PHE A N 1
ATOM 2182 C CA . PHE A 1 273 ? -12.949 12.514 -9.100 1.00 52.78 273 PHE A CA 1
ATOM 2183 C C . PHE A 1 273 ? -11.585 12.967 -9.660 1.00 52.78 273 PHE A C 1
ATOM 2185 O O . PHE A 1 273 ? -10.561 12.344 -9.376 1.00 52.78 273 PHE A O 1
ATOM 2192 N N . PRO A 1 274 ? -11.540 14.074 -10.431 1.00 48.94 274 PRO A N 1
ATOM 2193 C CA . PRO A 1 274 ? -10.460 14.380 -11.375 1.00 48.94 274 PRO A CA 1
ATOM 2194 C C . PRO A 1 274 ? -9.192 15.027 -10.765 1.00 48.94 274 PRO A C 1
ATOM 2196 O O . PRO A 1 274 ? -8.691 16.015 -11.299 1.00 48.94 274 PRO A O 1
ATOM 2199 N N . GLU A 1 275 ? -8.598 14.454 -9.721 1.00 53.16 275 GLU A N 1
ATOM 2200 C CA . GLU A 1 275 ? -7.304 14.903 -9.165 1.00 53.16 275 GLU A CA 1
ATOM 2201 C C . GLU A 1 275 ? -6.102 14.192 -9.826 1.00 53.16 275 GLU A C 1
ATOM 2203 O O . GLU A 1 275 ? -6.087 12.976 -9.979 1.00 53.16 275 GLU A O 1
ATOM 2208 N N . THR A 1 276 ? -5.073 14.929 -10.252 1.00 49.75 276 THR A N 1
ATOM 2209 C CA . THR A 1 276 ? -3.978 14.405 -11.107 1.00 49.75 276 THR A CA 1
ATOM 2210 C C . THR A 1 276 ? -2.878 13.626 -10.380 1.00 49.75 276 THR A C 1
ATOM 2212 O O . THR A 1 276 ? -1.968 13.113 -11.026 1.00 49.75 276 THR A O 1
ATOM 2215 N N . THR A 1 277 ? -2.919 13.553 -9.051 1.00 57.28 277 THR A N 1
ATOM 2216 C CA . THR A 1 277 ? -1.825 13.031 -8.210 1.00 57.28 277 THR A CA 1
ATOM 2217 C C . THR A 1 277 ? -2.177 11.752 -7.452 1.00 57.28 277 THR A C 1
ATOM 2219 O O . THR A 1 277 ? -1.321 11.208 -6.749 1.00 57.28 277 THR A O 1
ATOM 2222 N N . LEU A 1 278 ? -3.420 11.275 -7.568 1.00 78.00 278 LEU A N 1
ATOM 2223 C CA . LEU A 1 278 ? -3.913 10.149 -6.780 1.00 78.00 278 LEU A CA 1
ATOM 2224 C C . LEU A 1 278 ? -3.535 8.800 -7.399 1.00 78.00 278 LEU A C 1
ATOM 2226 O O . LEU A 1 278 ? -3.383 8.651 -8.614 1.00 78.00 278 LEU A O 1
ATOM 2230 N N . SER A 1 279 ? -3.377 7.809 -6.526 1.00 91.44 279 SER A N 1
ATOM 2231 C CA . SER A 1 279 ? -3.005 6.445 -6.894 1.00 91.44 279 SER A CA 1
ATOM 2232 C C . SER A 1 279 ? -3.573 5.421 -5.913 1.00 91.44 279 SER A C 1
ATOM 2234 O O . SER A 1 279 ? -3.978 5.782 -4.804 1.00 91.44 279 SER A O 1
ATOM 2236 N N . ALA A 1 280 ? -3.610 4.155 -6.334 1.00 95.56 280 ALA A N 1
ATOM 2237 C CA . ALA A 1 280 ? -4.085 3.036 -5.520 1.00 95.56 280 ALA A CA 1
ATOM 2238 C C . ALA A 1 280 ? -3.143 2.723 -4.337 1.00 95.56 280 ALA A C 1
ATOM 2240 O O . ALA A 1 280 ? -3.615 2.395 -3.248 1.00 95.56 280 ALA A O 1
ATOM 2241 N N . ILE A 1 281 ? -1.827 2.880 -4.531 1.00 97.75 281 ILE A N 1
ATOM 2242 C CA . ILE A 1 281 ? -0.817 2.955 -3.465 1.00 97.75 281 ILE A CA 1
ATOM 2243 C C . ILE A 1 281 ? -0.027 4.255 -3.624 1.00 97.75 281 ILE A C 1
ATOM 2245 O O . ILE A 1 281 ? 0.640 4.462 -4.638 1.00 97.75 281 ILE A O 1
ATOM 2249 N N . GLN A 1 282 ? -0.063 5.094 -2.594 1.00 95.81 282 GLN A N 1
ATOM 2250 C CA . GLN A 1 282 ? 0.641 6.370 -2.538 1.00 95.81 282 GLN A CA 1
ATOM 2251 C C . GLN A 1 282 ? 1.589 6.381 -1.332 1.00 95.81 282 GLN A C 1
ATOM 2253 O O . GLN A 1 282 ? 1.120 6.289 -0.200 1.00 95.81 282 GLN A O 1
ATOM 2258 N N . HIS A 1 283 ? 2.903 6.485 -1.561 1.00 94.69 283 HIS A N 1
ATOM 2259 C CA . HIS A 1 283 ? 3.922 6.457 -0.502 1.00 94.69 283 HIS A CA 1
ATOM 2260 C C . HIS A 1 283 ? 4.806 7.709 -0.490 1.00 94.69 283 HIS A C 1
ATOM 2262 O O . HIS A 1 283 ? 5.342 8.099 -1.533 1.00 94.69 283 HIS A O 1
ATOM 2268 N N . TYR A 1 284 ? 5.023 8.282 0.697 1.00 91.81 284 TYR A N 1
ATOM 2269 C CA . TYR A 1 284 ? 5.910 9.424 0.923 1.00 91.81 284 TYR A CA 1
ATOM 2270 C C . TYR A 1 284 ? 6.872 9.218 2.099 1.00 91.81 284 TYR A C 1
ATOM 2272 O O . TYR A 1 284 ? 6.493 8.690 3.145 1.00 91.81 284 TYR A O 1
ATOM 2280 N N . GLY A 1 285 ? 8.096 9.733 1.947 1.00 87.62 285 GLY A N 1
ATOM 2281 C CA . GLY A 1 285 ? 9.027 9.969 3.053 1.00 87.62 285 GLY A CA 1
ATOM 2282 C C . GLY A 1 285 ? 10.091 8.889 3.244 1.00 87.62 285 GLY A C 1
ATOM 2283 O O . GLY A 1 285 ? 11.078 8.837 2.503 1.00 87.62 285 GLY A O 1
ATOM 2284 N N . ALA A 1 286 ? 9.921 8.067 4.282 1.00 85.88 286 ALA A N 1
ATOM 2285 C CA . ALA A 1 286 ? 10.851 6.999 4.660 1.00 85.88 286 ALA A CA 1
ATOM 2286 C C . ALA A 1 286 ? 10.924 5.858 3.620 1.00 85.88 286 ALA A C 1
ATOM 2288 O O . ALA A 1 286 ? 10.038 5.710 2.778 1.00 85.88 286 ALA A O 1
ATOM 2289 N N . SER A 1 287 ? 11.974 5.029 3.693 1.00 90.06 287 SER A N 1
ATOM 2290 C CA . SER A 1 287 ? 12.176 3.880 2.789 1.00 90.06 287 SER A CA 1
ATOM 2291 C C . SER A 1 287 ? 11.001 2.894 2.805 1.00 90.06 287 SER A C 1
ATOM 2293 O O . SER A 1 287 ? 10.449 2.620 3.873 1.00 90.06 287 SER A O 1
ATOM 2295 N N . VAL A 1 288 ? 10.679 2.300 1.646 1.00 93.06 288 VAL A N 1
ATOM 2296 C CA . VAL A 1 288 ? 9.518 1.402 1.476 1.00 93.06 288 VAL A CA 1
ATOM 2297 C C . VAL A 1 288 ? 9.809 0.166 0.619 1.00 93.06 288 VAL A C 1
ATOM 2299 O O . VAL A 1 288 ? 10.541 0.228 -0.373 1.00 93.06 288 VAL A O 1
ATOM 2302 N N . GLY A 1 289 ? 9.189 -0.958 0.986 1.00 95.94 289 GLY A N 1
ATOM 2303 C CA . GLY A 1 289 ? 9.016 -2.138 0.138 1.00 95.94 289 GLY A CA 1
ATOM 2304 C C . GLY A 1 289 ? 7.553 -2.323 -0.281 1.00 95.94 289 GLY A C 1
ATOM 2305 O O . GLY A 1 289 ? 6.706 -2.614 0.562 1.00 95.94 289 GLY A O 1
ATOM 2306 N N . ILE A 1 290 ? 7.253 -2.211 -1.577 1.00 97.88 290 ILE A N 1
ATOM 2307 C CA . ILE A 1 290 ? 5.926 -2.485 -2.154 1.00 97.88 290 ILE A CA 1
ATOM 2308 C C . ILE A 1 290 ? 6.008 -3.803 -2.931 1.00 97.88 290 ILE A C 1
ATOM 2310 O O . ILE A 1 290 ? 6.624 -3.879 -3.995 1.00 97.88 290 ILE A O 1
ATOM 2314 N N . LEU A 1 291 ? 5.453 -4.871 -2.357 1.00 97.62 291 LEU A N 1
ATOM 2315 C CA . LEU A 1 291 ? 5.835 -6.246 -2.688 1.00 97.62 291 LEU A CA 1
ATOM 2316 C C . LEU A 1 291 ? 4.622 -7.169 -2.902 1.00 97.62 291 LEU A C 1
ATOM 2318 O O . LEU A 1 291 ? 3.740 -7.259 -2.049 1.00 97.62 291 LEU A O 1
ATOM 2322 N N . ASP A 1 292 ? 4.613 -7.929 -3.998 1.00 98.44 292 ASP A N 1
ATOM 2323 C CA . ASP A 1 292 ? 3.646 -9.010 -4.264 1.00 98.44 292 ASP A CA 1
ATOM 2324 C C . ASP A 1 292 ? 2.149 -8.579 -4.226 1.00 98.44 292 ASP A C 1
ATOM 2326 O O . ASP A 1 292 ? 1.278 -9.406 -3.950 1.00 98.44 292 ASP A O 1
ATOM 2330 N N . ASN A 1 293 ? 1.816 -7.299 -4.460 1.00 98.81 293 ASN A N 1
ATOM 2331 C CA . ASN A 1 293 ? 0.426 -6.804 -4.437 1.00 98.81 293 ASN A CA 1
ATOM 2332 C C . ASN A 1 293 ? -0.308 -7.053 -5.772 1.00 98.81 293 ASN A C 1
ATOM 2334 O O . ASN A 1 293 ? 0.300 -6.977 -6.841 1.00 98.81 293 ASN A O 1
ATOM 2338 N N . GLN A 1 294 ? -1.629 -7.261 -5.718 1.00 98.75 294 GLN A N 1
ATOM 2339 C CA . GLN A 1 294 ? -2.521 -7.163 -6.884 1.00 98.75 294 GLN A CA 1
ATOM 2340 C C . GLN A 1 294 ? -3.209 -5.796 -6.866 1.00 98.75 294 GLN A C 1
ATOM 2342 O O . GLN A 1 294 ? -3.852 -5.451 -5.875 1.00 98.75 294 GLN A O 1
ATOM 2347 N N . ILE A 1 295 ? -3.101 -5.040 -7.958 1.00 98.50 295 ILE A N 1
ATOM 2348 C CA . ILE A 1 295 ? -3.683 -3.703 -8.091 1.00 98.50 295 ILE A CA 1
ATOM 2349 C C . ILE A 1 295 ? -4.467 -3.632 -9.404 1.00 98.50 295 ILE A C 1
ATOM 2351 O O . ILE A 1 295 ? -3.878 -3.597 -10.484 1.00 98.50 295 ILE A O 1
ATOM 2355 N N . ASP A 1 296 ? -5.790 -3.598 -9.293 1.00 96.56 296 ASP A N 1
ATOM 2356 C CA . ASP A 1 296 ? -6.721 -3.438 -10.406 1.00 96.56 296 ASP A CA 1
ATOM 2357 C C . ASP A 1 296 ? -7.275 -1.996 -10.358 1.00 96.56 296 ASP A C 1
ATOM 2359 O O . ASP A 1 296 ? -7.897 -1.595 -9.373 1.00 96.56 296 ASP A O 1
ATOM 2363 N N . VAL A 1 297 ? -7.011 -1.182 -11.383 1.00 92.81 297 VAL A N 1
ATOM 2364 C CA . VAL A 1 297 ? -7.363 0.249 -11.436 1.00 92.81 297 VAL A CA 1
ATOM 2365 C C . VAL A 1 297 ? -8.278 0.522 -12.622 1.00 92.81 297 VAL A C 1
ATOM 2367 O O . VAL A 1 297 ? -7.926 0.185 -13.750 1.00 92.81 297 VAL A O 1
ATOM 2370 N N . ILE A 1 298 ? -9.407 1.197 -12.396 1.00 87.31 298 ILE A N 1
ATOM 2371 C CA . ILE A 1 298 ? -10.267 1.666 -13.497 1.00 87.31 298 ILE A CA 1
ATOM 2372 C C . ILE A 1 298 ? -9.879 3.089 -13.924 1.00 87.31 298 ILE A C 1
ATOM 2374 O O . ILE A 1 298 ? -9.735 3.370 -15.106 1.00 87.31 298 ILE A O 1
ATOM 2378 N N . TYR A 1 299 ? -9.622 3.996 -12.979 1.00 80.88 299 TYR A N 1
ATOM 2379 C CA . TYR A 1 299 ? -9.146 5.351 -13.287 1.00 80.88 299 TYR A CA 1
ATOM 2380 C C . TYR A 1 299 ? -8.082 5.767 -12.270 1.00 80.88 299 TYR A C 1
ATOM 2382 O O . TYR A 1 299 ? -8.218 5.455 -11.087 1.00 80.88 299 TYR A O 1
ATOM 2390 N N . GLY A 1 300 ? -7.047 6.485 -12.716 1.00 85.25 300 GLY A N 1
ATOM 2391 C CA . GLY A 1 300 ? -5.926 6.909 -11.870 1.00 85.25 300 GLY A CA 1
ATOM 2392 C C . GLY A 1 300 ? -4.629 6.143 -12.146 1.00 85.25 300 GLY A C 1
ATOM 2393 O O . GLY A 1 300 ? -4.524 5.381 -13.104 1.00 85.25 300 GLY A O 1
ATOM 2394 N N . SER A 1 301 ? -3.616 6.377 -11.309 1.00 90.94 301 SER A N 1
ATOM 2395 C CA . SER A 1 301 ? -2.346 5.632 -11.345 1.00 90.94 301 SER A CA 1
ATOM 2396 C C . SER A 1 301 ? -2.368 4.467 -10.350 1.00 90.94 301 SER A C 1
ATOM 2398 O O . SER A 1 301 ? -3.061 4.534 -9.335 1.00 90.94 301 SER A O 1
ATOM 2400 N N . ALA A 1 302 ? -1.593 3.408 -10.581 1.00 95.69 302 ALA A N 1
ATOM 2401 C CA . ALA A 1 302 ? -1.542 2.288 -9.639 1.00 95.69 302 ALA A CA 1
ATOM 2402 C C . ALA A 1 302 ? -0.602 2.569 -8.455 1.00 95.69 302 ALA A C 1
ATOM 2404 O O . ALA A 1 302 ? -1.051 2.519 -7.311 1.00 95.69 302 ALA A O 1
ATOM 2405 N N . ILE A 1 303 ? 0.662 2.930 -8.703 1.00 97.56 303 ILE A N 1
ATOM 2406 C CA . ILE A 1 303 ? 1.639 3.226 -7.640 1.00 97.56 303 ILE A CA 1
ATOM 2407 C C . ILE A 1 303 ? 2.294 4.599 -7.844 1.00 97.56 303 ILE A C 1
ATOM 2409 O O . ILE A 1 303 ? 2.744 4.915 -8.945 1.00 97.56 303 ILE A O 1
ATOM 2413 N N . ASN A 1 304 ? 2.408 5.388 -6.772 1.00 96.12 304 ASN A N 1
ATOM 2414 C CA . ASN A 1 304 ? 3.176 6.636 -6.714 1.00 96.12 304 ASN A CA 1
ATOM 2415 C C . ASN A 1 304 ? 4.073 6.643 -5.459 1.00 96.12 304 ASN A C 1
ATOM 2417 O O . ASN A 1 304 ? 3.557 6.615 -4.344 1.00 96.12 304 ASN A O 1
ATOM 2421 N N . VAL A 1 305 ? 5.398 6.679 -5.629 1.00 95.44 305 VAL A N 1
ATOM 2422 C CA . VAL A 1 305 ? 6.393 6.684 -4.539 1.00 95.44 305 VAL A CA 1
ATOM 2423 C C . VAL A 1 305 ? 7.294 7.907 -4.661 1.00 95.44 305 VAL A C 1
ATOM 2425 O O . VAL A 1 305 ? 7.896 8.119 -5.715 1.00 95.44 305 VAL A O 1
ATOM 2428 N N . VAL A 1 306 ? 7.439 8.673 -3.577 1.00 93.94 306 VAL A N 1
ATOM 2429 C CA . VAL A 1 306 ? 8.424 9.762 -3.468 1.00 93.94 306 VAL A CA 1
ATOM 2430 C C . VAL A 1 306 ? 9.161 9.663 -2.128 1.00 93.94 306 VAL A C 1
ATOM 2432 O O . VAL A 1 306 ? 8.585 9.942 -1.077 1.00 93.94 306 VAL A O 1
ATOM 2435 N N . VAL A 1 307 ? 10.431 9.249 -2.158 1.00 90.06 307 VAL A N 1
ATOM 2436 C CA . VAL A 1 307 ? 11.264 9.003 -0.962 1.00 90.06 307 VAL A CA 1
ATOM 2437 C C . VAL A 1 307 ? 12.677 9.551 -1.146 1.00 90.06 307 VAL A C 1
ATOM 2439 O O . VAL A 1 307 ? 13.248 9.441 -2.220 1.00 90.06 307 VAL A O 1
ATOM 2442 N N . GLU A 1 308 ? 13.307 10.071 -0.095 1.00 86.19 308 GLU A N 1
ATOM 2443 C CA . GLU A 1 308 ? 14.708 10.547 -0.166 1.00 86.19 308 GLU A CA 1
ATOM 2444 C C . GLU A 1 308 ? 15.744 9.411 -0.021 1.00 86.19 308 GLU A C 1
ATOM 2446 O O . GLU A 1 308 ? 16.948 9.645 0.002 1.00 86.19 308 GLU A O 1
ATOM 2451 N N . SER A 1 309 ? 15.288 8.161 0.102 1.00 86.31 309 SER A N 1
ATOM 2452 C CA . SER A 1 309 ? 16.130 7.003 0.423 1.00 86.31 309 SER A CA 1
ATOM 2453 C C . SER A 1 309 ? 15.933 5.848 -0.567 1.00 86.31 309 SER A C 1
ATOM 2455 O O . SER A 1 309 ? 16.402 5.938 -1.703 1.00 86.31 309 SER A O 1
ATOM 2457 N N . TYR A 1 310 ? 15.270 4.763 -0.156 1.00 90.62 310 TYR A N 1
ATOM 2458 C CA . TYR A 1 310 ? 15.155 3.523 -0.924 1.00 90.62 310 TYR A CA 1
ATOM 2459 C C . TYR A 1 310 ? 13.700 3.142 -1.233 1.00 90.62 310 TYR A C 1
ATOM 2461 O O . TYR A 1 310 ? 12.861 3.073 -0.332 1.00 90.62 310 TYR A O 1
ATOM 2469 N N . ALA A 1 311 ? 13.432 2.814 -2.499 1.00 93.75 311 ALA A N 1
ATOM 2470 C CA . ALA A 1 311 ? 12.166 2.250 -2.962 1.00 93.75 311 ALA A CA 1
ATOM 2471 C C . ALA A 1 311 ? 12.375 0.862 -3.600 1.00 93.75 311 ALA A C 1
ATOM 2473 O O . ALA A 1 311 ? 12.949 0.744 -4.683 1.00 93.75 311 ALA A O 1
ATOM 2474 N N . GLY A 1 312 ? 11.893 -0.197 -2.944 1.00 96.44 312 GLY A N 1
ATOM 2475 C CA . GLY A 1 312 ? 11.874 -1.556 -3.493 1.00 96.44 312 GLY A CA 1
ATOM 2476 C C . GLY A 1 312 ? 10.483 -1.924 -4.000 1.00 96.44 312 GLY A C 1
ATOM 2477 O O . GLY A 1 312 ? 9.552 -1.998 -3.201 1.00 96.44 312 GLY A O 1
ATOM 2478 N N . LEU A 1 313 ? 10.327 -2.173 -5.301 1.00 98.12 313 LEU A N 1
ATOM 2479 C CA . LEU A 1 313 ? 9.053 -2.546 -5.919 1.00 98.12 313 LEU A CA 1
ATOM 2480 C C . LEU A 1 313 ? 9.201 -3.895 -6.626 1.00 98.12 313 LEU A C 1
ATOM 2482 O O . LEU A 1 313 ? 9.802 -3.968 -7.699 1.00 98.12 313 LEU A O 1
ATOM 2486 N N . GLU A 1 314 ? 8.661 -4.972 -6.048 1.00 98.25 314 GLU A N 1
ATOM 2487 C CA . GLU A 1 314 ? 8.833 -6.322 -6.607 1.00 98.25 314 GLU A CA 1
ATOM 2488 C C . GLU A 1 314 ? 7.545 -7.142 -6.729 1.00 98.25 314 GLU A C 1
ATOM 2490 O O . GLU A 1 314 ? 6.729 -7.179 -5.808 1.00 98.25 314 GLU A O 1
ATOM 2495 N N . ARG A 1 315 ? 7.420 -7.892 -7.835 1.00 98.62 315 ARG A N 1
ATOM 2496 C CA . ARG A 1 315 ? 6.357 -8.889 -8.095 1.00 98.62 315 ARG A CA 1
ATOM 2497 C C . ARG A 1 315 ? 4.920 -8.359 -7.977 1.00 98.62 315 ARG A C 1
ATOM 2499 O O . ARG A 1 315 ? 3.990 -9.135 -7.770 1.00 98.62 315 ARG A O 1
ATOM 2506 N N . ASN A 1 316 ? 4.715 -7.051 -8.114 1.00 98.81 316 ASN A N 1
ATOM 2507 C CA . ASN A 1 316 ? 3.374 -6.474 -8.146 1.00 98.81 316 ASN A CA 1
ATOM 2508 C C . ASN A 1 316 ? 2.716 -6.771 -9.501 1.00 98.81 316 ASN A C 1
ATOM 2510 O O . ASN A 1 316 ? 3.362 -6.672 -10.546 1.00 98.81 316 ASN A O 1
ATOM 2514 N N . SER A 1 317 ? 1.428 -7.111 -9.476 1.00 98.75 317 SER A N 1
ATOM 2515 C CA . SER A 1 317 ? 0.591 -7.299 -10.661 1.00 98.75 317 SER A CA 1
ATOM 2516 C C . SER A 1 317 ? -0.359 -6.116 -10.784 1.00 98.75 317 SER A C 1
ATOM 2518 O O . SER A 1 317 ? -1.260 -5.960 -9.960 1.00 98.75 317 SER A O 1
ATOM 2520 N N . ILE A 1 318 ? -0.155 -5.292 -11.808 1.00 98.56 318 ILE A N 1
ATOM 2521 C CA . ILE A 1 318 ? -0.864 -4.035 -12.037 1.00 98.56 318 ILE A CA 1
ATOM 2522 C C . ILE A 1 318 ? -1.674 -4.127 -13.328 1.00 98.56 318 ILE A C 1
ATOM 2524 O O . ILE A 1 318 ? -1.112 -4.340 -14.406 1.00 98.56 318 ILE A O 1
ATOM 2528 N N . HIS A 1 319 ? -2.980 -3.883 -13.233 1.00 96.69 319 HIS A N 1
ATOM 2529 C CA . HIS A 1 319 ? -3.832 -3.621 -14.386 1.00 96.69 319 HIS A CA 1
ATOM 2530 C C . HIS A 1 319 ? -4.467 -2.231 -14.280 1.00 96.69 319 HIS A C 1
ATOM 2532 O O . HIS A 1 319 ? -5.023 -1.882 -13.244 1.00 96.69 319 HIS A O 1
ATOM 2538 N N . ILE A 1 320 ? -4.388 -1.448 -15.357 1.00 92.12 320 ILE A N 1
ATOM 2539 C CA . ILE A 1 320 ? -5.100 -0.180 -15.528 1.00 92.12 320 ILE A CA 1
ATOM 2540 C C . ILE A 1 320 ? -6.035 -0.320 -16.737 1.00 92.12 320 ILE A C 1
ATOM 2542 O O . ILE A 1 320 ? -5.580 -0.435 -17.878 1.00 92.12 320 ILE A O 1
ATOM 2546 N N . GLU A 1 321 ? -7.342 -0.308 -16.500 1.00 84.69 321 GLU A N 1
ATOM 2547 C CA . GLU A 1 321 ? -8.362 -0.288 -17.548 1.00 84.69 321 GLU A CA 1
ATOM 2548 C C . GLU A 1 321 ? -8.557 1.143 -18.063 1.00 84.69 321 GLU A C 1
ATOM 2550 O O . GLU A 1 321 ? -9.192 1.954 -17.406 1.00 84.69 321 GLU A O 1
ATOM 2555 N N . ARG A 1 322 ? -8.061 1.503 -19.254 1.00 65.19 322 ARG A N 1
ATOM 2556 C CA . ARG A 1 322 ? -8.200 2.883 -19.782 1.00 65.19 322 ARG A CA 1
ATOM 2557 C C . ARG A 1 322 ? -9.601 3.171 -20.369 1.00 65.19 322 ARG A C 1
ATOM 2559 O O . ARG A 1 322 ? -9.740 3.703 -21.467 1.00 65.19 322 ARG A O 1
ATOM 2566 N N . SER A 1 323 ? -10.643 2.786 -19.637 1.00 51.56 323 SER A N 1
ATOM 2567 C CA . SER A 1 323 ? -12.014 2.553 -20.111 1.00 51.56 323 SER A CA 1
ATOM 2568 C C . SER A 1 323 ? -12.981 3.730 -19.886 1.00 51.56 323 SER A C 1
ATOM 2570 O O . SER A 1 323 ? -14.142 3.505 -19.548 1.00 51.56 323 SER A O 1
ATOM 2572 N N . TYR A 1 324 ? -12.558 4.988 -20.094 1.00 47.53 324 TYR A N 1
ATOM 2573 C CA . TYR A 1 324 ? -13.481 6.140 -20.058 1.00 47.53 324 TYR A CA 1
ATOM 2574 C C . TYR A 1 324 ? -13.474 6.967 -21.351 1.00 47.53 324 TYR A C 1
ATOM 2576 O O . TYR A 1 324 ? -12.414 7.449 -21.751 1.00 47.53 324 TYR A O 1
ATOM 2584 N N . PRO A 1 325 ? -14.642 7.236 -21.975 1.00 45.97 325 PRO A N 1
ATOM 2585 C CA . PRO A 1 325 ? -14.719 8.059 -23.186 1.00 45.97 325 PRO A CA 1
ATOM 2586 C C . PRO A 1 325 ? -14.427 9.549 -22.934 1.00 45.97 325 PRO A C 1
ATOM 2588 O O . PRO A 1 325 ? -14.211 10.289 -23.886 1.00 45.97 325 PRO A O 1
ATOM 2591 N N . ASN A 1 326 ? -14.407 9.981 -21.666 1.00 49.16 326 ASN A N 1
ATOM 2592 C CA . ASN A 1 326 ? -14.123 11.354 -21.236 1.00 49.16 326 ASN A CA 1
ATOM 2593 C C . ASN A 1 326 ? -12.882 11.431 -20.320 1.00 49.16 326 ASN A C 1
ATOM 2595 O O . ASN A 1 326 ? -12.845 12.248 -19.399 1.00 49.16 326 ASN A O 1
ATOM 2599 N N . ALA A 1 327 ? -11.888 10.554 -20.508 1.00 52.50 327 ALA A N 1
ATOM 2600 C CA . ALA A 1 327 ? -10.600 10.705 -19.832 1.00 52.50 327 ALA A CA 1
ATOM 2601 C C . ALA A 1 327 ? -9.943 12.029 -20.271 1.00 52.50 327 ALA A C 1
ATOM 2603 O O . ALA A 1 327 ? -9.755 12.274 -21.461 1.00 52.50 327 ALA A O 1
ATOM 2604 N N . ASP A 1 328 ? -9.629 12.896 -19.308 1.00 55.56 328 ASP A N 1
ATOM 2605 C CA . ASP A 1 328 ? -9.047 14.217 -19.561 1.00 55.56 328 ASP A CA 1
ATOM 2606 C C . ASP A 1 328 ? -7.643 14.067 -20.170 1.00 55.56 328 ASP A C 1
ATOM 2608 O O . ASP A 1 328 ? -6.707 13.627 -19.503 1.00 55.56 328 ASP A O 1
ATOM 2612 N N . SER A 1 329 ? -7.497 14.443 -21.442 1.00 57.97 329 SER A N 1
ATOM 2613 C CA . SER A 1 329 ? -6.266 14.265 -22.220 1.00 57.97 329 SER A CA 1
ATOM 2614 C C . SER A 1 329 ? -5.100 15.159 -21.781 1.00 57.97 329 SER A C 1
ATOM 2616 O O . SER A 1 329 ? -4.023 15.070 -22.362 1.00 57.97 329 SER A O 1
ATOM 2618 N N . SER A 1 330 ? -5.288 16.026 -20.779 1.00 62.75 330 SER A N 1
ATOM 2619 C CA . SER A 1 330 ? -4.185 16.724 -20.100 1.00 62.75 330 SER A CA 1
ATOM 2620 C C . SER A 1 330 ? -3.499 15.873 -19.020 1.00 62.75 330 SER A C 1
ATOM 2622 O O . SER A 1 330 ? -2.521 16.317 -18.415 1.00 62.75 330 SER A O 1
ATOM 2624 N N . LYS A 1 331 ? -4.011 14.663 -18.749 1.00 73.31 331 LYS A N 1
ATOM 2625 C CA . LYS A 1 331 ? -3.582 13.802 -17.642 1.00 73.31 331 LYS A CA 1
ATOM 2626 C C . LYS A 1 331 ? -2.767 12.611 -18.107 1.00 73.31 331 LYS A C 1
ATOM 2628 O O . LYS A 1 331 ? -2.902 12.136 -19.228 1.00 73.31 331 LYS A O 1
ATOM 2633 N N . VAL A 1 332 ? -1.936 12.131 -17.188 1.00 82.62 332 VAL A N 1
ATOM 2634 C CA . VAL A 1 332 ? -1.017 11.018 -17.397 1.00 82.62 332 VAL A CA 1
ATOM 2635 C C . VAL A 1 332 ? -1.210 10.025 -16.257 1.00 82.62 332 VAL A C 1
ATOM 2637 O O . VAL A 1 332 ? -1.026 10.382 -15.091 1.00 82.62 332 VAL A O 1
ATOM 2640 N N . TYR A 1 333 ? -1.591 8.795 -16.592 1.00 87.75 333 TYR A N 1
ATOM 2641 C CA . TYR A 1 333 ? -1.747 7.697 -15.646 1.00 87.75 333 TYR A CA 1
ATOM 2642 C C . TYR A 1 333 ? -0.543 6.755 -15.700 1.00 87.75 333 TYR A C 1
ATOM 2644 O O . TYR A 1 333 ? -0.111 6.336 -16.776 1.00 87.75 333 TYR A O 1
ATOM 2652 N N . TYR A 1 334 ? -0.011 6.408 -14.530 1.00 92.38 334 TYR A N 1
ATOM 2653 C CA . TYR A 1 334 ? 1.206 5.611 -14.390 1.00 92.38 334 TYR A CA 1
ATOM 2654 C C . TYR A 1 334 ? 0.895 4.234 -13.794 1.00 92.38 334 TYR A C 1
ATOM 2656 O O . TYR A 1 334 ? 0.198 4.142 -12.779 1.00 92.38 334 TYR A O 1
ATOM 2664 N N . GLY A 1 335 ? 1.477 3.169 -14.351 1.00 95.50 335 GLY A N 1
ATOM 2665 C CA . GLY A 1 335 ? 1.592 1.888 -13.646 1.00 95.50 335 GLY A CA 1
ATOM 2666 C C . GLY A 1 335 ? 2.422 2.067 -12.373 1.00 95.50 335 GLY A C 1
ATOM 2667 O O . GLY A 1 335 ? 1.949 1.823 -11.264 1.00 95.50 335 GLY A O 1
ATOM 2668 N N . MET A 1 336 ? 3.626 2.614 -12.518 1.00 97.25 336 MET A N 1
ATOM 2669 C CA . MET A 1 336 ? 4.438 3.094 -11.401 1.00 97.25 336 MET A CA 1
ATOM 2670 C C . MET A 1 336 ? 5.001 4.481 -11.698 1.00 97.25 336 MET A C 1
ATOM 2672 O O . MET A 1 336 ? 5.602 4.695 -12.748 1.00 97.25 336 MET A O 1
ATOM 2676 N N . LYS A 1 337 ? 4.867 5.409 -10.753 1.00 96.38 337 LYS A N 1
ATOM 2677 C CA . LYS A 1 337 ? 5.639 6.651 -10.700 1.00 96.38 337 LYS A CA 1
ATOM 2678 C C . LYS A 1 337 ? 6.568 6.591 -9.494 1.00 96.38 337 LYS A C 1
ATOM 2680 O O . LYS A 1 337 ? 6.099 6.421 -8.374 1.00 96.38 337 LYS A O 1
ATOM 2685 N N . ILE A 1 338 ? 7.872 6.703 -9.725 1.00 96.12 338 ILE A N 1
ATOM 2686 C CA . ILE A 1 338 ? 8.899 6.528 -8.693 1.00 96.12 338 ILE A CA 1
ATOM 2687 C C . ILE A 1 338 ? 9.850 7.723 -8.728 1.00 96.12 338 ILE A C 1
ATOM 2689 O O . ILE A 1 338 ? 10.400 8.050 -9.779 1.00 96.12 338 ILE A O 1
ATOM 2693 N N . ILE A 1 339 ? 10.035 8.367 -7.576 1.00 94.94 339 ILE A N 1
ATOM 2694 C CA . ILE A 1 339 ? 11.041 9.401 -7.330 1.00 94.94 339 ILE A CA 1
ATOM 2695 C C . ILE A 1 339 ? 11.826 8.982 -6.081 1.00 94.94 339 ILE A C 1
ATOM 2697 O O . ILE A 1 339 ? 11.263 8.946 -4.987 1.00 94.94 339 ILE A O 1
ATOM 2701 N N . SER A 1 340 ? 13.095 8.601 -6.234 1.00 92.25 340 SER A N 1
ATOM 2702 C CA . SER A 1 340 ? 13.874 8.013 -5.128 1.00 92.25 340 SER A CA 1
ATOM 2703 C C . SER A 1 340 ? 15.379 8.080 -5.334 1.00 92.25 340 SER A C 1
ATOM 2705 O O . SER A 1 340 ? 15.826 7.754 -6.428 1.00 92.25 340 SER A O 1
ATOM 2707 N N . ASN A 1 341 ? 16.192 8.355 -4.311 1.00 90.88 341 ASN A N 1
ATOM 2708 C CA . ASN A 1 341 ? 17.655 8.345 -4.480 1.00 90.88 341 ASN A CA 1
ATOM 2709 C C . ASN A 1 341 ? 18.159 6.973 -4.966 1.00 90.88 341 ASN A C 1
ATOM 2711 O O . ASN A 1 341 ? 18.866 6.907 -5.971 1.00 90.88 341 ASN A O 1
ATOM 2715 N N . LYS A 1 342 ? 17.689 5.871 -4.363 1.00 91.69 342 LYS A N 1
ATOM 2716 C CA . LYS A 1 342 ? 17.886 4.511 -4.890 1.00 91.69 342 LYS A CA 1
ATOM 2717 C C . LYS A 1 342 ? 16.562 3.767 -5.088 1.00 91.69 342 LYS A C 1
ATOM 2719 O O . LYS A 1 342 ? 15.704 3.791 -4.208 1.00 91.69 342 LYS A O 1
ATOM 2724 N N . CYS A 1 343 ? 16.435 3.007 -6.176 1.00 93.88 343 CYS A N 1
ATOM 2725 C CA . CYS A 1 343 ? 15.350 2.032 -6.330 1.00 93.88 343 CYS A CA 1
ATOM 2726 C C . CYS A 1 343 ? 15.789 0.668 -6.872 1.00 93.88 343 CYS A C 1
ATOM 2728 O O . CYS A 1 343 ? 16.808 0.524 -7.550 1.00 93.88 343 CYS A O 1
ATOM 2730 N N . GLU A 1 344 ? 14.974 -0.345 -6.582 1.00 96.56 344 GLU A N 1
ATOM 2731 C CA . GLU A 1 344 ? 15.072 -1.683 -7.162 1.00 96.56 344 GLU A CA 1
ATOM 2732 C C . GLU A 1 344 ? 13.674 -2.115 -7.623 1.00 96.56 344 GLU A C 1
ATOM 2734 O O . GLU A 1 344 ? 12.749 -2.201 -6.816 1.00 96.56 344 GLU A O 1
ATOM 2739 N N . ILE A 1 345 ? 13.507 -2.350 -8.927 1.00 98.19 345 ILE A N 1
ATOM 2740 C CA . ILE A 1 345 ? 12.219 -2.638 -9.567 1.00 98.19 345 ILE A CA 1
ATOM 2741 C C . ILE A 1 345 ? 12.314 -4.021 -10.215 1.00 98.19 345 ILE A C 1
ATOM 2743 O O . ILE A 1 345 ? 12.963 -4.164 -11.254 1.00 98.19 345 ILE A O 1
ATOM 2747 N N . ARG A 1 346 ? 11.710 -5.056 -9.616 1.00 98.50 346 ARG A N 1
ATOM 2748 C CA . ARG A 1 346 ? 11.909 -6.449 -10.063 1.00 98.50 346 ARG A CA 1
ATOM 2749 C C . ARG A 1 346 ? 10.636 -7.237 -10.332 1.00 98.50 346 ARG A C 1
ATOM 2751 O O . ARG A 1 346 ? 9.751 -7.303 -9.485 1.00 98.50 346 ARG A O 1
ATOM 2758 N N . GLN A 1 347 ? 10.604 -7.976 -11.439 1.00 98.62 347 GLN A N 1
ATOM 2759 C CA . GLN A 1 347 ? 9.599 -9.018 -11.704 1.00 98.62 347 GLN A CA 1
ATOM 2760 C C . GLN A 1 347 ? 8.135 -8.527 -11.669 1.00 98.62 347 GLN A C 1
ATOM 2762 O O . GLN A 1 347 ? 7.226 -9.323 -11.438 1.00 98.62 347 GLN A O 1
ATOM 2767 N N . ASN A 1 348 ? 7.886 -7.227 -11.848 1.00 98.81 348 ASN A N 1
ATOM 2768 C CA . ASN A 1 348 ? 6.532 -6.676 -11.844 1.00 98.81 348 ASN A CA 1
ATOM 2769 C C . ASN A 1 348 ? 5.853 -6.914 -13.199 1.00 98.81 348 ASN A C 1
ATOM 2771 O O . ASN A 1 348 ? 6.511 -6.879 -14.240 1.00 98.81 348 ASN A O 1
ATOM 2775 N N . PHE A 1 349 ? 4.536 -7.108 -13.182 1.00 98.75 349 PHE A N 1
ATOM 2776 C CA . PHE A 1 349 ? 3.698 -7.197 -14.376 1.00 98.75 349 PHE A CA 1
ATOM 2777 C C . PHE A 1 349 ? 2.793 -5.965 -14.437 1.00 98.75 349 PHE A C 1
ATOM 2779 O O . PHE A 1 349 ? 2.046 -5.710 -13.494 1.00 98.75 349 PHE A O 1
ATOM 2786 N N . ILE A 1 350 ? 2.863 -5.191 -15.520 1.00 98.31 350 ILE A N 1
ATOM 2787 C CA . ILE A 1 350 ? 2.136 -3.926 -15.679 1.00 98.31 350 ILE A CA 1
ATOM 2788 C C . ILE A 1 350 ? 1.397 -3.929 -17.017 1.00 98.31 350 ILE A C 1
ATOM 2790 O O . ILE A 1 350 ? 2.024 -4.051 -18.069 1.00 98.31 350 ILE A O 1
ATOM 2794 N N . ARG A 1 351 ? 0.070 -3.760 -16.984 1.00 96.00 351 ARG A N 1
ATOM 2795 C CA . ARG A 1 351 ? -0.775 -3.683 -18.183 1.00 96.00 351 ARG A CA 1
ATOM 2796 C C . ARG A 1 351 ? -1.732 -2.490 -18.151 1.00 96.00 351 ARG A C 1
ATOM 2798 O O . ARG A 1 351 ? -2.693 -2.496 -17.382 1.00 96.00 351 ARG A O 1
ATOM 2805 N N . GLY A 1 352 ? -1.541 -1.547 -19.068 1.00 91.06 352 GLY A N 1
ATOM 2806 C CA . GLY A 1 352 ? -2.323 -0.320 -19.222 1.00 91.06 352 GLY A CA 1
ATOM 2807 C C . GLY A 1 352 ? -1.610 0.925 -18.686 1.00 91.06 352 GLY A C 1
ATOM 2808 O O . GLY A 1 352 ? -0.460 0.861 -18.257 1.00 91.06 352 GLY A O 1
ATOM 2809 N N . GLY A 1 353 ? -2.313 2.059 -18.717 1.00 88.50 353 GLY A N 1
ATOM 2810 C CA . GLY A 1 353 ? -1.764 3.376 -18.380 1.00 88.50 353 GLY A CA 1
ATOM 2811 C C . GLY A 1 353 ? -1.046 4.063 -19.549 1.00 88.50 353 GLY A C 1
ATOM 2812 O O . GLY A 1 353 ? -0.696 3.439 -20.553 1.00 88.50 353 GLY A O 1
ATOM 2813 N N . ASP A 1 354 ? -0.842 5.373 -19.407 1.00 88.75 354 ASP A N 1
ATOM 2814 C CA . ASP A 1 354 ? -0.080 6.203 -20.346 1.00 88.75 354 ASP A CA 1
ATOM 2815 C C . ASP A 1 354 ? 1.403 5.826 -20.330 1.00 88.75 354 ASP A C 1
ATOM 2817 O O . ASP A 1 354 ? 2.009 5.644 -21.382 1.00 88.75 354 ASP A O 1
ATOM 2821 N N . PHE A 1 355 ? 1.956 5.643 -19.129 1.00 91.88 355 PHE A N 1
ATOM 2822 C CA . PHE A 1 355 ? 3.293 5.101 -18.901 1.00 91.88 355 PHE A CA 1
ATOM 2823 C C . PHE A 1 355 ? 3.191 3.855 -18.028 1.00 91.88 355 PHE A C 1
ATOM 2825 O O . PHE A 1 355 ? 2.564 3.885 -16.966 1.00 91.88 355 PHE A O 1
ATOM 2832 N N . GLY A 1 356 ? 3.869 2.779 -18.420 1.00 95.25 356 GLY A N 1
ATOM 2833 C CA . GLY A 1 356 ? 4.021 1.606 -17.563 1.00 95.25 356 GLY A CA 1
ATOM 2834 C C . GLY A 1 356 ? 4.847 1.952 -16.326 1.00 95.25 356 GLY A C 1
ATOM 2835 O O . GLY A 1 356 ? 4.400 1.745 -15.197 1.00 95.25 356 GLY A O 1
ATOM 2836 N N . ILE A 1 357 ? 6.015 2.568 -16.533 1.00 96.75 357 ILE A N 1
ATOM 2837 C CA . ILE A 1 357 ? 6.863 3.116 -15.465 1.00 96.75 357 ILE A CA 1
ATOM 2838 C C . ILE A 1 357 ? 7.341 4.530 -15.826 1.00 96.75 357 ILE A C 1
ATOM 2840 O O . ILE A 1 357 ? 7.830 4.771 -16.926 1.00 96.75 357 ILE A O 1
ATOM 2844 N N . TYR A 1 358 ? 7.261 5.457 -14.874 1.00 95.75 358 TYR A N 1
ATOM 2845 C CA . TYR A 1 358 ? 8.021 6.706 -14.860 1.00 95.75 358 TYR A CA 1
ATOM 2846 C C . TYR A 1 358 ? 8.999 6.668 -13.686 1.00 95.75 358 TYR A C 1
ATOM 2848 O O . TYR A 1 358 ? 8.582 6.617 -12.526 1.00 95.75 358 TYR A O 1
ATOM 2856 N N . LEU A 1 359 ? 10.293 6.694 -13.993 1.00 95.44 359 LEU A N 1
ATOM 2857 C CA . LEU A 1 359 ? 11.378 6.538 -13.035 1.00 95.44 359 LEU A CA 1
ATOM 2858 C C . LEU A 1 359 ? 12.265 7.789 -12.993 1.00 95.44 359 LEU A C 1
ATOM 2860 O O . LEU A 1 359 ? 12.873 8.166 -13.995 1.00 95.44 359 LEU A O 1
ATOM 2864 N N . ASN A 1 360 ? 12.378 8.389 -11.806 1.00 93.56 360 ASN A N 1
ATOM 2865 C CA . ASN A 1 360 ? 13.363 9.416 -11.489 1.00 93.56 360 ASN A CA 1
ATOM 2866 C C . ASN A 1 360 ? 14.207 8.988 -10.279 1.00 93.56 360 ASN A C 1
ATOM 2868 O O . ASN A 1 360 ? 13.677 8.832 -9.179 1.00 93.56 360 ASN A O 1
ATOM 2872 N N . SER A 1 361 ? 15.502 8.723 -10.472 1.00 90.50 361 SER A N 1
ATOM 2873 C CA . SER A 1 361 ? 16.342 8.163 -9.405 1.00 90.50 361 SER A CA 1
ATOM 2874 C C . SER A 1 361 ? 17.839 8.331 -9.657 1.00 90.50 361 SER A C 1
ATOM 2876 O O . SER A 1 361 ? 18.290 8.158 -10.785 1.00 90.50 361 SER A O 1
ATOM 2878 N N . GLU A 1 362 ? 18.644 8.598 -8.625 1.00 88.00 362 GLU A N 1
ATOM 2879 C CA . GLU A 1 362 ? 20.105 8.690 -8.789 1.00 88.00 362 GLU A CA 1
ATOM 2880 C C . GLU A 1 362 ? 20.724 7.338 -9.179 1.00 88.00 362 GLU A C 1
ATOM 2882 O O . GLU A 1 362 ? 21.653 7.304 -9.990 1.00 88.00 362 GLU A O 1
ATOM 2887 N N . SER A 1 363 ? 20.186 6.234 -8.638 1.00 88.81 363 SER A N 1
ATOM 2888 C CA . SER A 1 363 ? 20.638 4.864 -8.898 1.00 88.81 363 SER A CA 1
ATOM 2889 C C . SER A 1 363 ? 19.482 3.855 -8.950 1.00 88.81 363 SER A C 1
ATOM 2891 O O . SER A 1 363 ? 18.756 3.674 -7.969 1.00 88.81 363 SER A O 1
ATOM 2893 N N . SER A 1 364 ? 19.347 3.136 -10.067 1.00 92.44 364 SER A N 1
ATOM 2894 C CA . SER A 1 364 ? 18.301 2.120 -10.258 1.00 92.44 364 SER A CA 1
ATOM 2895 C C . SER A 1 364 ? 18.826 0.741 -10.672 1.00 92.44 364 SER A C 1
ATOM 2897 O O . SER A 1 364 ? 19.845 0.603 -11.350 1.00 92.44 364 SER A O 1
ATOM 2899 N N . PHE A 1 365 ? 18.094 -0.301 -10.274 1.00 95.31 365 PHE A N 1
ATOM 2900 C CA . PHE A 1 365 ? 18.243 -1.664 -10.789 1.00 95.31 365 PHE A CA 1
ATOM 2901 C C . PHE A 1 365 ? 16.870 -2.181 -11.223 1.00 95.31 365 PHE A C 1
ATOM 2903 O O . PHE A 1 365 ? 15.977 -2.334 -10.386 1.00 95.31 365 PHE A O 1
ATOM 2910 N N . VAL A 1 366 ? 16.686 -2.429 -12.520 1.00 96.88 366 VAL A N 1
ATOM 2911 C CA . VAL A 1 366 ? 15.379 -2.731 -13.122 1.00 96.88 366 VAL A CA 1
ATOM 2912 C C . VAL A 1 366 ? 15.462 -4.062 -13.864 1.00 96.88 366 VAL A C 1
ATOM 2914 O O . VAL A 1 366 ? 16.153 -4.185 -14.874 1.00 96.88 366 VAL A O 1
ATOM 2917 N N . ASP A 1 367 ? 14.786 -5.081 -13.339 1.00 97.06 367 ASP A N 1
ATOM 2918 C CA . ASP A 1 367 ? 15.070 -6.488 -13.645 1.00 97.06 367 ASP A CA 1
ATOM 2919 C C . ASP A 1 367 ? 13.807 -7.330 -13.874 1.00 97.06 367 ASP A C 1
ATOM 2921 O O . ASP A 1 367 ? 12.912 -7.366 -13.028 1.00 97.06 367 ASP A O 1
ATOM 2925 N N . ARG A 1 368 ? 13.750 -8.072 -14.988 1.00 98.50 368 ARG A N 1
ATOM 2926 C CA . ARG A 1 368 ? 12.686 -9.055 -15.297 1.00 98.50 368 ARG A CA 1
ATOM 2927 C C . ARG A 1 368 ? 11.246 -8.517 -15.271 1.00 98.50 368 ARG A C 1
ATOM 2929 O O . ARG A 1 368 ? 10.305 -9.290 -15.087 1.00 98.50 368 ARG A O 1
ATOM 2936 N N . ASN A 1 369 ? 11.038 -7.212 -15.435 1.00 98.56 369 ASN A N 1
ATOM 2937 C CA . ASN A 1 369 ? 9.692 -6.637 -15.477 1.00 98.56 369 ASN A CA 1
ATOM 2938 C C . ASN A 1 369 ? 9.024 -6.911 -16.832 1.00 98.56 369 ASN A C 1
ATOM 2940 O O . ASN A 1 369 ? 9.692 -6.955 -17.865 1.00 98.56 369 ASN A O 1
ATOM 2944 N N . GLN A 1 370 ? 7.701 -7.068 -16.826 1.00 98.62 370 GLN A N 1
ATOM 2945 C CA . GLN A 1 370 ? 6.871 -7.215 -18.020 1.00 98.62 370 GLN A CA 1
ATOM 2946 C C . GLN A 1 370 ? 5.894 -6.042 -18.086 1.00 98.62 370 GLN A C 1
ATOM 2948 O O . GLN A 1 370 ? 5.072 -5.866 -17.188 1.00 98.62 370 GLN A O 1
ATOM 2953 N N . ILE A 1 371 ? 6.005 -5.222 -19.128 1.00 98.25 371 ILE A N 1
ATOM 2954 C CA . ILE A 1 371 ? 5.312 -3.935 -19.234 1.00 98.25 371 ILE A CA 1
ATOM 2955 C C . ILE A 1 371 ? 4.584 -3.855 -20.579 1.00 98.25 371 ILE A C 1
ATOM 2957 O O . ILE A 1 371 ? 5.174 -4.129 -21.621 1.00 98.25 371 ILE A O 1
ATOM 2961 N N . ASN A 1 372 ? 3.304 -3.482 -20.558 1.00 96.31 372 ASN A N 1
ATOM 2962 C CA . ASN A 1 372 ? 2.455 -3.304 -21.736 1.00 96.31 372 ASN A CA 1
ATOM 2963 C C . ASN A 1 372 ? 1.541 -2.080 -21.540 1.00 96.31 372 ASN A C 1
ATOM 2965 O O . ASN A 1 372 ? 0.566 -2.151 -20.793 1.00 96.31 372 ASN A O 1
ATOM 2969 N N . SER A 1 373 ? 1.865 -0.953 -22.169 1.00 93.56 373 SER A N 1
ATOM 2970 C CA . SER A 1 373 ? 1.233 0.362 -21.923 1.00 93.56 373 SER A CA 1
ATOM 2971 C C . SER A 1 373 ? 1.245 1.230 -23.196 1.00 93.56 373 SER A C 1
ATOM 2973 O O . SER A 1 373 ? 1.533 0.715 -24.279 1.00 93.56 373 SER A O 1
ATOM 2975 N N . GLU A 1 374 ? 0.869 2.515 -23.142 1.00 92.56 374 GLU A N 1
ATOM 2976 C CA . GLU A 1 374 ? 0.917 3.388 -24.338 1.00 92.56 374 GLU A CA 1
ATOM 2977 C C . GLU A 1 374 ? 2.356 3.811 -24.679 1.00 92.56 374 GLU A C 1
ATOM 2979 O O . GLU A 1 374 ? 2.822 3.512 -25.781 1.00 92.56 374 GLU A O 1
ATOM 2984 N N . CYS A 1 375 ? 3.070 4.385 -23.706 1.00 92.38 375 CYS A N 1
ATOM 2985 C CA . CYS A 1 375 ? 4.532 4.437 -23.607 1.00 92.38 375 CYS A CA 1
ATOM 2986 C C . CYS A 1 375 ? 4.993 3.390 -22.581 1.00 92.38 375 CYS A C 1
ATOM 2988 O O . CYS A 1 375 ? 4.349 3.205 -21.543 1.00 92.38 375 CYS A O 1
ATOM 2990 N N . GLY A 1 376 ? 6.081 2.673 -22.856 1.00 94.88 376 GLY A N 1
ATOM 2991 C CA . GLY A 1 376 ? 6.544 1.573 -22.005 1.00 94.88 376 GLY A CA 1
ATOM 2992 C C . GLY A 1 376 ? 7.131 2.078 -20.686 1.00 94.88 376 GLY A C 1
ATOM 2993 O O . GLY A 1 376 ? 6.526 1.936 -19.619 1.00 94.88 376 GLY A O 1
ATOM 2994 N N . MET A 1 377 ? 8.303 2.706 -20.760 1.00 95.50 377 MET A N 1
ATOM 2995 C CA . MET A 1 377 ? 8.989 3.288 -19.609 1.00 95.50 377 MET A CA 1
ATOM 2996 C C . MET A 1 377 ? 9.677 4.616 -19.943 1.00 95.50 377 MET A C 1
ATOM 2998 O O . MET A 1 377 ? 10.330 4.742 -20.973 1.00 95.50 377 MET A O 1
ATOM 3002 N N . TYR A 1 378 ? 9.607 5.575 -19.020 1.00 94.44 378 TYR A N 1
ATOM 3003 C CA . TYR A 1 378 ? 10.477 6.753 -18.976 1.00 94.44 378 TYR A CA 1
ATOM 3004 C C . TYR A 1 378 ? 11.497 6.594 -17.848 1.00 94.44 378 TYR A C 1
ATOM 3006 O O . TYR A 1 378 ? 11.116 6.252 -16.726 1.00 94.44 378 TYR A O 1
ATOM 3014 N N . THR A 1 379 ? 12.769 6.898 -18.106 1.00 92.06 379 THR A N 1
ATOM 3015 C CA . THR A 1 379 ? 13.804 6.991 -17.070 1.00 92.06 379 THR A CA 1
ATOM 3016 C C . THR A 1 379 ? 14.777 8.139 -17.324 1.00 92.06 379 THR A C 1
ATOM 3018 O O . THR A 1 379 ? 15.259 8.316 -18.439 1.00 92.06 379 THR A O 1
ATOM 3021 N N . ASN A 1 380 ? 15.127 8.883 -16.274 1.00 89.12 380 ASN A N 1
ATOM 3022 C CA . ASN A 1 380 ? 16.339 9.717 -16.231 1.00 89.12 380 ASN A CA 1
ATOM 3023 C C . ASN A 1 380 ? 17.400 9.133 -15.267 1.00 89.12 380 ASN A C 1
ATOM 3025 O O . ASN A 1 380 ? 18.353 9.815 -14.891 1.00 89.12 380 ASN A O 1
ATOM 3029 N N . SER A 1 381 ? 17.207 7.886 -14.822 1.00 84.81 381 SER A N 1
ATOM 3030 C CA . SER A 1 381 ? 17.998 7.270 -13.761 1.00 84.81 381 SER A CA 1
ATOM 3031 C C . SER A 1 381 ? 19.227 6.545 -14.281 1.00 84.81 381 SER A C 1
ATOM 3033 O O . SER A 1 381 ? 19.129 5.755 -15.223 1.00 84.81 381 SER A O 1
ATOM 3035 N N . ASN A 1 382 ? 20.367 6.748 -13.613 1.00 83.25 382 ASN A N 1
ATOM 3036 C CA . ASN A 1 382 ? 21.555 5.950 -13.888 1.00 83.25 382 ASN A CA 1
ATOM 3037 C C . ASN A 1 382 ? 21.347 4.534 -13.343 1.00 83.25 382 ASN A C 1
ATOM 3039 O O . ASN A 1 382 ? 21.099 4.366 -12.146 1.00 83.25 382 ASN A O 1
ATOM 3043 N N . GLY A 1 383 ? 21.430 3.512 -14.192 1.00 84.44 383 GLY A N 1
ATOM 3044 C CA . GLY A 1 383 ? 20.956 2.195 -13.777 1.00 84.44 383 GLY A CA 1
ATOM 3045 C C . GLY A 1 383 ? 21.382 1.005 -14.616 1.00 84.44 383 GLY A C 1
ATOM 3046 O O . GLY A 1 383 ? 21.896 1.122 -15.730 1.00 84.44 383 GLY A O 1
ATOM 3047 N N . ASP A 1 384 ? 21.138 -0.158 -14.028 1.00 90.31 384 ASP A N 1
ATOM 3048 C CA . ASP A 1 384 ? 21.362 -1.472 -14.613 1.00 90.31 384 ASP A CA 1
ATOM 3049 C C . ASP A 1 384 ? 19.992 -2.094 -14.964 1.00 90.31 384 ASP A C 1
ATOM 3051 O O . ASP A 1 384 ? 19.135 -2.282 -14.094 1.00 90.31 384 ASP A O 1
ATOM 3055 N N . PHE A 1 385 ? 19.784 -2.397 -16.247 1.00 93.50 385 PHE A N 1
ATOM 3056 C CA . PHE A 1 385 ? 18.513 -2.822 -16.837 1.00 93.50 385 PHE A CA 1
ATOM 3057 C C . PHE A 1 385 ? 18.665 -4.206 -17.483 1.00 93.50 385 PHE A C 1
ATOM 3059 O O . PHE A 1 385 ? 19.334 -4.354 -18.514 1.00 93.50 385 PHE A O 1
ATOM 3066 N N . PHE A 1 386 ? 18.043 -5.229 -16.893 1.00 95.31 386 PHE A N 1
ATOM 3067 C CA . PHE A 1 386 ? 18.252 -6.628 -17.281 1.00 95.31 386 PHE A CA 1
ATOM 3068 C C . PHE A 1 386 ? 16.959 -7.422 -17.480 1.00 95.31 386 PHE A C 1
ATOM 3070 O O . PHE A 1 386 ? 16.037 -7.344 -16.672 1.00 95.31 386 PHE A O 1
ATOM 3077 N N . GLU A 1 387 ? 16.918 -8.251 -18.528 1.00 97.19 387 GLU A N 1
ATOM 3078 C CA . GLU A 1 387 ? 15.864 -9.262 -18.751 1.00 97.19 387 GLU A CA 1
ATOM 3079 C C . GLU A 1 387 ? 14.415 -8.705 -18.795 1.00 97.19 387 GLU A C 1
ATOM 3081 O O . GLU A 1 387 ? 13.452 -9.461 -18.653 1.00 97.19 387 GLU A O 1
ATOM 3086 N N . ASN A 1 388 ? 14.223 -7.392 -18.983 1.00 98.06 388 ASN A N 1
ATOM 3087 C CA . ASN A 1 388 ? 12.893 -6.777 -19.043 1.00 98.06 388 ASN A CA 1
ATOM 3088 C C . ASN A 1 388 ? 12.242 -7.002 -20.414 1.00 98.06 388 ASN A C 1
ATOM 3090 O O . ASN A 1 388 ? 12.920 -6.996 -21.440 1.00 98.06 388 ASN A O 1
ATOM 3094 N N . ILE A 1 389 ? 10.916 -7.127 -20.439 1.00 98.38 389 ILE A N 1
ATOM 3095 C CA . ILE A 1 389 ? 10.106 -7.197 -21.659 1.00 98.38 389 ILE A CA 1
ATOM 3096 C C . ILE A 1 389 ? 9.161 -5.997 -21.647 1.00 98.38 389 ILE A C 1
ATOM 3098 O O . ILE A 1 389 ? 8.263 -5.924 -20.806 1.00 98.38 389 ILE A O 1
ATOM 3102 N N . ILE A 1 390 ? 9.366 -5.050 -22.560 1.00 97.62 390 ILE A N 1
ATOM 3103 C CA . ILE A 1 390 ? 8.617 -3.793 -22.608 1.00 97.62 390 ILE A CA 1
ATOM 3104 C C . ILE A 1 390 ? 7.960 -3.628 -23.979 1.00 97.62 390 ILE A C 1
ATOM 3106 O O . ILE A 1 390 ? 8.636 -3.570 -25.007 1.00 97.62 390 ILE A O 1
ATOM 3110 N N . PHE A 1 391 ? 6.632 -3.537 -23.969 1.00 96.12 391 PHE A N 1
ATOM 3111 C CA . PHE A 1 391 ? 5.782 -3.302 -25.128 1.00 96.12 391 PHE A CA 1
ATOM 3112 C C . PHE A 1 391 ? 5.068 -1.947 -25.004 1.00 96.12 391 PHE A C 1
ATOM 3114 O O . PHE A 1 391 ? 4.372 -1.698 -24.015 1.00 96.12 391 PHE A O 1
ATOM 3121 N N . ALA A 1 392 ? 5.201 -1.093 -26.018 1.00 91.38 392 ALA A N 1
ATOM 3122 C CA . ALA A 1 392 ? 4.501 0.185 -26.120 1.00 91.38 392 ALA A CA 1
ATOM 3123 C C . ALA A 1 392 ? 3.547 0.197 -27.317 1.00 91.38 392 ALA A C 1
ATOM 3125 O O . ALA A 1 392 ? 3.956 0.057 -28.466 1.00 91.38 392 ALA A O 1
ATOM 3126 N N . SER A 1 393 ? 2.264 0.390 -27.020 1.00 87.88 393 SER A N 1
ATOM 3127 C CA . SER A 1 393 ? 1.153 0.275 -27.972 1.00 87.88 393 SER A CA 1
ATOM 3128 C C . SER A 1 393 ? 0.882 1.528 -28.815 1.00 87.88 393 SER A C 1
ATOM 3130 O O . SER A 1 393 ? 0.032 1.471 -29.702 1.00 87.88 393 SER A O 1
ATOM 3132 N N . LYS A 1 394 ? 1.552 2.660 -28.539 1.00 88.25 394 LYS A N 1
ATOM 3133 C CA . LYS A 1 394 ? 1.383 3.927 -29.288 1.00 88.25 394 LYS A CA 1
ATOM 3134 C C . LYS A 1 394 ? 2.641 4.789 -29.395 1.00 88.25 394 LYS A C 1
ATOM 3136 O O . LYS A 1 394 ? 2.793 5.519 -30.373 1.00 88.25 394 LYS A O 1
ATOM 3141 N N . GLU A 1 395 ? 3.495 4.743 -28.381 1.00 89.06 395 GLU A N 1
ATOM 3142 C CA . GLU A 1 395 ? 4.659 5.617 -28.216 1.00 89.06 395 GLU A CA 1
ATOM 3143 C C . GLU A 1 395 ? 5.952 4.772 -28.223 1.00 89.06 395 GLU A C 1
ATOM 3145 O O . GLU A 1 395 ? 6.013 3.724 -28.876 1.00 89.06 395 GLU A O 1
ATOM 3150 N N . GLU A 1 396 ? 7.004 5.222 -27.541 1.00 92.94 396 GLU A N 1
ATOM 3151 C CA . GLU A 1 396 ? 8.267 4.496 -27.402 1.00 92.94 396 GLU A CA 1
ATOM 3152 C C . GLU A 1 396 ? 8.208 3.410 -26.309 1.00 92.94 396 GLU A C 1
ATOM 3154 O O . GLU A 1 396 ? 7.533 3.567 -25.286 1.00 92.94 396 GLU A O 1
ATOM 3159 N N . ALA A 1 397 ? 8.942 2.301 -26.481 1.00 94.50 397 ALA A N 1
ATOM 3160 C CA . ALA A 1 397 ? 9.047 1.292 -25.417 1.00 94.50 397 ALA A CA 1
ATOM 3161 C C . ALA A 1 397 ? 9.941 1.767 -24.261 1.00 94.50 397 ALA A C 1
ATOM 3163 O O . ALA A 1 397 ? 9.607 1.539 -23.100 1.00 94.50 397 ALA A O 1
ATOM 3164 N N . LEU A 1 398 ? 11.026 2.489 -24.546 1.00 94.38 398 LEU A N 1
ATOM 3165 C CA . LEU A 1 398 ? 11.862 3.113 -23.523 1.00 94.38 398 LEU A CA 1
ATOM 3166 C C . LEU A 1 398 ? 12.316 4.520 -23.936 1.00 94.38 398 LEU A C 1
ATOM 3168 O O . LEU A 1 398 ? 12.966 4.690 -24.964 1.00 94.38 398 LEU A O 1
ATOM 3172 N N . VAL A 1 399 ? 12.054 5.510 -23.083 1.00 93.19 399 VAL A N 1
ATOM 3173 C CA . VAL A 1 399 ? 12.630 6.858 -23.161 1.00 93.19 399 VAL A CA 1
ATOM 3174 C C . VAL A 1 399 ? 13.719 7.008 -22.096 1.00 93.19 399 VAL A C 1
ATOM 3176 O O . VAL A 1 399 ? 13.453 6.809 -20.909 1.00 93.19 399 VAL A O 1
ATOM 3179 N N . VAL A 1 400 ? 14.934 7.374 -22.514 1.00 89.62 400 VAL A N 1
ATOM 3180 C CA . VAL A 1 400 ? 16.098 7.622 -21.645 1.00 89.62 400 VAL A CA 1
ATOM 3181 C C . VAL A 1 400 ? 16.480 9.102 -21.701 1.00 89.62 400 VAL A C 1
ATOM 3183 O O . VAL A 1 400 ? 16.858 9.606 -22.755 1.00 89.62 400 VAL A O 1
ATOM 3186 N N . ASP A 1 401 ? 16.411 9.795 -20.568 1.00 87.69 401 ASP A N 1
ATOM 3187 C CA . ASP A 1 401 ? 16.657 11.235 -20.436 1.00 87.69 401 ASP A CA 1
ATOM 3188 C C . ASP A 1 401 ? 17.990 11.516 -19.727 1.00 87.69 401 ASP A C 1
ATOM 3190 O O . ASP A 1 401 ? 18.080 11.516 -18.502 1.00 87.69 401 ASP A O 1
ATOM 3194 N N . GLY A 1 402 ? 19.053 11.719 -20.511 1.00 73.94 402 GLY A N 1
ATOM 3195 C CA . GLY A 1 402 ? 20.372 12.155 -20.030 1.00 73.94 402 GLY A CA 1
ATOM 3196 C C . GLY A 1 402 ? 21.135 11.197 -19.099 1.00 73.94 402 GLY A C 1
ATOM 3197 O O . GLY A 1 402 ? 22.156 11.607 -18.545 1.00 73.94 402 GLY A O 1
ATOM 3198 N N . ALA A 1 403 ? 20.664 9.960 -18.924 1.00 70.88 403 ALA A N 1
ATOM 3199 C CA . ALA A 1 403 ? 21.201 8.973 -17.984 1.00 70.88 403 ALA A CA 1
ATOM 3200 C C . ALA A 1 403 ? 22.266 8.041 -18.589 1.00 70.88 403 ALA A C 1
ATOM 3202 O O . ALA A 1 403 ? 22.232 7.744 -19.782 1.00 70.88 403 ALA A O 1
ATOM 3203 N N . ALA A 1 404 ? 23.167 7.518 -17.750 1.00 70.75 404 ALA A N 1
ATOM 3204 C CA . ALA A 1 404 ? 24.097 6.438 -18.096 1.00 70.75 404 ALA A CA 1
ATOM 3205 C C . ALA A 1 404 ? 23.597 5.083 -17.578 1.00 70.75 404 ALA A C 1
ATOM 3207 O O . ALA A 1 404 ? 23.063 4.998 -16.475 1.00 70.75 404 ALA A O 1
ATOM 3208 N N . GLY A 1 405 ? 23.813 3.996 -18.318 1.00 80.56 405 GLY A N 1
ATOM 3209 C CA . GLY A 1 405 ? 23.332 2.694 -17.857 1.00 80.56 405 GLY A CA 1
ATOM 3210 C C . GLY A 1 405 ? 23.747 1.499 -18.697 1.00 80.56 405 GLY A C 1
ATOM 3211 O O . GLY A 1 405 ? 24.198 1.641 -19.838 1.00 80.56 405 GLY A O 1
ATOM 3212 N N . ARG A 1 406 ? 23.574 0.313 -18.107 1.00 88.31 406 ARG A N 1
ATOM 3213 C CA . ARG A 1 406 ? 23.772 -0.987 -18.760 1.00 88.31 406 ARG A CA 1
ATOM 3214 C C . ARG A 1 406 ? 22.433 -1.576 -19.139 1.00 88.31 406 ARG A C 1
ATOM 3216 O O . ARG A 1 406 ? 21.540 -1.656 -18.304 1.00 88.31 406 ARG A O 1
ATOM 3223 N N . PHE A 1 407 ? 22.335 -2.065 -20.362 1.00 91.69 407 PHE A N 1
ATOM 3224 C CA . PHE A 1 407 ? 21.139 -2.719 -20.869 1.00 91.69 407 PHE A CA 1
ATOM 3225 C C . PHE A 1 407 ? 21.548 -4.053 -21.492 1.00 91.69 407 PHE A C 1
ATOM 3227 O O . PHE A 1 407 ? 22.234 -4.062 -22.514 1.00 91.69 407 PHE A O 1
ATOM 3234 N N . SER A 1 408 ? 21.173 -5.182 -20.885 1.00 93.38 408 SER A N 1
ATOM 3235 C CA . SER A 1 408 ? 21.427 -6.513 -21.464 1.00 93.38 408 SER A CA 1
ATOM 3236 C C . SER A 1 408 ? 20.223 -7.447 -21.359 1.00 93.38 408 SER A C 1
ATOM 3238 O O . SER A 1 408 ? 19.488 -7.425 -20.373 1.00 93.38 408 SER A O 1
ATOM 3240 N N . ASN A 1 409 ? 20.070 -8.330 -22.347 1.00 95.44 409 ASN A N 1
ATOM 3241 C CA . ASN A 1 409 ? 19.025 -9.359 -22.417 1.00 95.44 409 ASN A CA 1
ATOM 3242 C C . ASN A 1 409 ? 17.572 -8.818 -22.384 1.00 95.44 409 ASN A C 1
ATOM 3244 O O . ASN A 1 409 ? 16.654 -9.573 -22.070 1.00 95.44 409 ASN A O 1
ATOM 3248 N N . ASN A 1 410 ? 17.339 -7.527 -22.653 1.00 96.56 410 ASN A N 1
ATOM 3249 C CA . ASN A 1 410 ? 15.992 -6.938 -22.650 1.00 96.56 410 ASN A CA 1
ATOM 3250 C C . ASN A 1 410 ? 15.300 -7.097 -24.016 1.00 96.56 410 ASN A C 1
ATOM 3252 O O . ASN A 1 410 ? 15.962 -7.180 -25.047 1.00 96.56 410 ASN A O 1
ATOM 3256 N N . SER A 1 411 ? 13.970 -7.047 -24.046 1.00 97.56 411 SER A N 1
ATOM 3257 C CA . SER A 1 411 ? 13.174 -6.954 -25.274 1.00 97.56 411 SER A CA 1
ATOM 3258 C C . SER A 1 411 ? 12.349 -5.669 -25.269 1.00 97.56 411 SER A C 1
ATOM 3260 O O . SER A 1 411 ? 11.533 -5.461 -24.370 1.00 97.56 411 SER A O 1
ATOM 3262 N N . PHE A 1 412 ? 12.564 -4.812 -26.266 1.00 96.81 412 PHE A N 1
ATOM 3263 C CA . PHE A 1 412 ? 11.890 -3.526 -26.435 1.00 96.81 412 PHE A CA 1
ATOM 3264 C C . PHE A 1 412 ? 11.108 -3.534 -27.751 1.00 96.81 412 PHE A C 1
ATOM 3266 O O . PHE A 1 412 ? 11.695 -3.554 -28.832 1.00 96.81 412 PHE A O 1
ATOM 3273 N N . THR A 1 413 ? 9.779 -3.517 -27.668 1.00 96.94 413 THR A N 1
ATOM 3274 C CA . THR A 1 413 ? 8.875 -3.460 -28.827 1.00 96.94 413 THR A CA 1
ATOM 3275 C C . THR A 1 413 ? 8.031 -2.196 -28.732 1.00 96.94 413 THR A C 1
ATOM 3277 O O . THR A 1 413 ? 7.186 -2.098 -27.845 1.00 96.94 413 THR A O 1
ATOM 3280 N N . GLY A 1 414 ? 8.270 -1.210 -29.596 1.00 92.06 414 GLY A N 1
ATOM 3281 C CA . GLY A 1 414 ? 7.596 0.090 -29.516 1.00 92.06 414 GLY A CA 1
ATOM 3282 C C . GLY A 1 414 ? 7.059 0.574 -30.854 1.00 92.06 414 GLY A C 1
ATOM 3283 O O . GLY A 1 414 ? 7.650 0.325 -31.903 1.00 92.06 414 GLY A O 1
ATOM 3284 N N . HIS A 1 415 ? 5.929 1.274 -30.818 1.00 89.19 415 HIS A N 1
ATOM 3285 C CA . HIS A 1 415 ? 5.203 1.677 -32.019 1.00 89.19 415 HIS A CA 1
ATOM 3286 C C . HIS A 1 415 ? 5.934 2.781 -32.806 1.00 89.19 415 HIS A C 1
ATOM 3288 O O . HIS A 1 415 ? 6.023 2.694 -34.030 1.00 89.19 415 HIS A O 1
ATOM 3294 N N . ARG A 1 416 ? 6.506 3.786 -32.115 1.00 88.00 416 ARG A N 1
ATOM 3295 C CA . ARG A 1 416 ? 7.301 4.871 -32.744 1.00 88.00 416 ARG A CA 1
ATOM 3296 C C . ARG A 1 416 ? 8.810 4.646 -32.744 1.00 88.00 416 ARG A C 1
ATOM 3298 O O . ARG A 1 416 ? 9.465 4.996 -33.719 1.00 88.00 416 ARG A O 1
ATOM 3305 N N . SER A 1 417 ? 9.344 4.099 -31.655 1.00 90.62 417 SER A N 1
ATOM 3306 C CA . SER A 1 417 ? 10.702 3.555 -31.576 1.00 90.62 417 SER A CA 1
ATOM 3307 C C . SER A 1 417 ? 10.783 2.508 -30.468 1.00 90.62 417 SER A C 1
ATOM 3309 O O . SER A 1 417 ? 9.980 2.515 -29.528 1.00 90.62 417 SER A O 1
ATOM 3311 N N . SER A 1 418 ? 11.754 1.596 -30.545 1.00 92.81 418 SER A N 1
ATOM 3312 C CA . SER A 1 418 ? 12.042 0.694 -29.423 1.00 92.81 418 SER A CA 1
ATOM 3313 C C . SER A 1 418 ? 12.674 1.487 -28.276 1.00 92.81 418 SER A C 1
ATOM 3315 O O . SER A 1 418 ? 12.255 1.363 -27.126 1.00 92.81 418 SER A O 1
ATOM 3317 N N . ILE A 1 419 ? 13.647 2.345 -28.594 1.00 92.25 419 ILE A N 1
ATOM 3318 C CA . ILE A 1 419 ? 14.296 3.254 -27.648 1.00 92.25 419 ILE A CA 1
ATOM 3319 C C . ILE A 1 419 ? 14.370 4.668 -28.224 1.00 92.25 419 ILE A C 1
ATOM 3321 O O . ILE A 1 419 ? 14.665 4.873 -29.403 1.00 92.25 419 ILE A O 1
ATOM 3325 N N . LYS A 1 420 ? 14.159 5.660 -27.361 1.00 91.62 420 LYS A N 1
ATOM 3326 C CA . LYS A 1 420 ? 14.442 7.069 -27.621 1.00 91.62 420 LYS A CA 1
ATOM 3327 C C . LYS A 1 420 ? 15.355 7.637 -26.540 1.00 91.62 420 LYS A C 1
ATOM 3329 O O . LYS A 1 420 ? 15.082 7.498 -25.351 1.00 91.62 420 LYS A O 1
ATOM 3334 N N . ILE A 1 421 ? 16.435 8.293 -26.951 1.00 87.75 421 ILE A N 1
ATOM 3335 C CA . ILE A 1 421 ? 17.427 8.902 -26.059 1.00 87.75 421 ILE A CA 1
ATOM 3336 C C . ILE A 1 421 ? 17.346 10.416 -26.223 1.00 87.75 421 ILE A C 1
ATOM 3338 O O . ILE A 1 421 ? 17.614 10.930 -27.305 1.00 87.75 421 ILE A O 1
ATOM 3342 N N . ILE A 1 422 ? 17.010 11.128 -25.150 1.00 85.31 422 ILE A N 1
ATOM 3343 C CA . ILE A 1 422 ? 16.930 12.592 -25.105 1.00 85.31 422 ILE A CA 1
ATOM 3344 C C . ILE A 1 422 ? 17.982 13.156 -24.138 1.00 85.31 422 ILE A C 1
ATOM 3346 O O . ILE A 1 422 ? 18.482 12.459 -23.256 1.00 85.31 422 ILE A O 1
ATOM 3350 N N . ASN A 1 423 ? 18.349 14.430 -24.303 1.00 74.44 423 ASN A N 1
ATOM 3351 C CA . ASN A 1 423 ? 19.302 15.137 -23.430 1.00 74.44 423 ASN A CA 1
ATOM 3352 C C . ASN A 1 423 ? 20.659 14.425 -23.214 1.00 74.44 423 ASN A C 1
ATOM 3354 O O . ASN A 1 423 ? 21.303 14.617 -22.180 1.00 74.44 423 ASN A O 1
ATOM 3358 N N . ALA A 1 424 ? 21.168 13.711 -24.226 1.00 62.25 424 ALA A N 1
ATOM 3359 C CA . ALA A 1 424 ? 22.505 13.091 -24.221 1.00 62.25 424 ALA A CA 1
ATOM 3360 C C . ALA A 1 424 ? 23.667 14.073 -23.909 1.00 62.25 424 ALA A C 1
ATOM 3362 O O . ALA A 1 424 ? 24.781 13.656 -23.604 1.00 62.25 424 ALA A O 1
ATOM 3363 N N . LYS A 1 425 ? 23.399 15.385 -23.915 1.00 54.34 425 LYS A N 1
ATOM 3364 C CA . LYS A 1 425 ? 24.276 16.461 -23.425 1.00 54.34 425 LYS A CA 1
ATOM 3365 C C . LYS A 1 425 ? 24.703 16.320 -21.953 1.00 54.34 425 LYS A C 1
ATOM 3367 O O . LYS A 1 425 ? 25.750 16.841 -21.592 1.00 54.34 425 LYS A O 1
ATOM 3372 N N . ASN A 1 426 ? 23.912 15.656 -21.101 1.00 53.91 426 ASN A N 1
ATOM 3373 C CA . ASN A 1 426 ? 24.238 15.474 -19.677 1.00 53.91 426 ASN A CA 1
ATOM 3374 C C . ASN A 1 426 ? 25.328 14.407 -19.458 1.00 53.91 426 ASN A C 1
ATOM 3376 O O . ASN A 1 426 ? 25.858 14.273 -18.357 1.00 53.91 426 ASN A O 1
ATOM 3380 N N . LEU A 1 427 ? 25.715 13.686 -20.514 1.00 58.44 427 LEU A N 1
ATOM 3381 C CA . LEU A 1 427 ? 26.689 12.598 -20.492 1.00 58.44 427 LEU A CA 1
ATOM 3382 C C . LEU A 1 427 ? 28.161 13.083 -20.437 1.00 58.44 427 LEU A C 1
ATOM 3384 O O . LEU A 1 427 ? 29.077 12.431 -20.942 1.00 58.44 427 LEU A O 1
ATOM 3388 N N . VAL A 1 428 ? 28.409 14.251 -19.838 1.00 49.81 428 VAL A N 1
ATOM 3389 C CA . VAL A 1 428 ? 29.696 14.957 -19.908 1.00 49.81 428 VAL A CA 1
ATOM 3390 C C . VAL A 1 428 ? 30.803 14.171 -19.191 1.00 49.81 428 VAL A C 1
ATOM 3392 O O . VAL A 1 428 ? 30.842 14.078 -17.968 1.00 49.81 428 VAL A O 1
ATOM 3395 N N . THR A 1 429 ? 31.771 13.674 -19.966 1.00 46.09 429 THR A N 1
ATOM 3396 C CA . THR A 1 429 ? 33.076 13.147 -19.506 1.00 46.09 429 THR A CA 1
ATOM 3397 C C . THR A 1 429 ? 33.092 11.854 -18.666 1.00 46.09 429 THR A C 1
ATOM 3399 O O . THR A 1 429 ? 33.998 11.700 -17.855 1.00 46.09 429 THR A O 1
ATOM 3402 N N . ASN A 1 430 ? 32.152 10.917 -18.889 1.00 50.62 430 ASN A N 1
ATOM 3403 C CA . ASN A 1 430 ? 32.339 9.439 -18.750 1.00 50.62 430 ASN A CA 1
ATOM 3404 C C . ASN A 1 430 ? 31.032 8.621 -18.896 1.00 50.62 430 ASN A C 1
ATOM 3406 O O . ASN A 1 430 ? 31.061 7.391 -18.930 1.00 50.62 430 ASN A O 1
ATOM 3410 N N . ASN A 1 431 ? 29.883 9.288 -18.962 1.00 57.59 431 ASN A N 1
ATOM 3411 C CA . ASN A 1 431 ? 28.560 8.676 -18.854 1.00 57.59 431 ASN A CA 1
ATOM 3412 C C . ASN A 1 431 ? 28.097 8.039 -20.180 1.00 57.59 431 ASN A C 1
ATOM 3414 O O . ASN A 1 431 ? 27.437 8.663 -20.996 1.00 57.59 431 ASN A O 1
ATOM 3418 N N . VAL A 1 432 ? 28.456 6.781 -20.412 1.00 70.62 432 VAL A N 1
ATOM 3419 C CA . VAL A 1 432 ? 28.050 6.015 -21.606 1.00 70.62 432 VAL A CA 1
ATOM 3420 C C . VAL A 1 432 ? 26.664 5.361 -21.434 1.00 70.62 432 VAL A C 1
ATOM 3422 O O . VAL A 1 432 ? 26.292 4.943 -20.338 1.00 70.62 432 VAL A O 1
ATOM 3425 N N . ILE A 1 433 ? 25.914 5.215 -22.530 1.00 82.00 433 ILE A N 1
ATOM 3426 C CA . ILE A 1 433 ? 24.770 4.292 -22.608 1.00 82.00 433 ILE A CA 1
ATOM 3427 C C . ILE A 1 433 ? 25.254 3.010 -23.301 1.00 82.00 433 ILE A C 1
ATOM 3429 O O . ILE A 1 433 ? 25.734 3.063 -24.437 1.00 82.00 433 ILE A O 1
ATOM 3433 N N . ASP A 1 434 ? 25.180 1.877 -22.598 1.00 87.31 434 ASP A N 1
ATOM 3434 C CA . ASP A 1 434 ? 25.780 0.603 -23.011 1.00 87.31 434 ASP A CA 1
ATOM 3435 C C . ASP A 1 434 ? 24.713 -0.493 -23.189 1.00 87.31 434 ASP A C 1
ATOM 3437 O O . ASP A 1 434 ? 24.421 -1.287 -22.288 1.00 87.31 434 ASP A O 1
ATOM 3441 N N . PHE A 1 435 ? 24.145 -0.553 -24.394 1.00 88.94 435 PHE A N 1
ATOM 3442 C CA . PHE A 1 435 ? 23.342 -1.675 -24.890 1.00 88.94 435 PHE A CA 1
ATOM 3443 C C . PHE A 1 435 ? 24.207 -2.839 -25.400 1.00 88.94 435 PHE A C 1
ATOM 3445 O O . PHE A 1 435 ? 23.676 -3.717 -26.070 1.00 88.94 435 PHE A O 1
ATOM 3452 N N . GLY A 1 436 ? 25.518 -2.871 -25.138 1.00 86.19 436 GLY A N 1
ATOM 3453 C CA . GLY A 1 436 ? 26.368 -4.026 -25.428 1.00 86.19 436 GLY A CA 1
ATOM 3454 C C . GLY A 1 436 ? 27.749 -3.653 -25.954 1.00 86.19 436 GLY A C 1
ATOM 3455 O O . GLY A 1 436 ? 27.883 -2.902 -26.923 1.00 86.19 436 GLY A O 1
ATOM 3456 N N . GLY A 1 437 ? 28.788 -4.245 -25.358 1.00 78.19 437 GLY A N 1
ATOM 3457 C CA . GLY A 1 437 ? 30.171 -4.132 -25.832 1.00 78.19 437 GLY A CA 1
ATOM 3458 C C . GLY A 1 437 ? 30.822 -2.754 -25.652 1.00 78.19 437 GLY A C 1
ATOM 3459 O O . GLY A 1 437 ? 31.804 -2.464 -26.345 1.00 78.19 437 GLY A O 1
ATOM 3460 N N . GLY A 1 438 ? 30.281 -1.913 -24.766 1.00 81.50 438 GLY A N 1
ATOM 3461 C CA . GLY A 1 438 ? 30.856 -0.640 -24.340 1.00 81.50 438 GLY A CA 1
ATOM 3462 C C . GLY A 1 438 ? 31.659 -0.707 -23.038 1.00 81.50 438 GLY A C 1
ATOM 3463 O O . GLY A 1 438 ? 32.047 -1.767 -22.544 1.00 81.50 438 GLY A O 1
ATOM 3464 N N . SER A 1 439 ? 31.938 0.473 -22.480 1.00 72.38 439 SER A N 1
ATOM 3465 C CA . SER A 1 439 ? 32.809 0.657 -21.310 1.00 72.38 439 SER A CA 1
ATOM 3466 C C . SER A 1 439 ? 32.224 0.169 -19.982 1.00 72.38 439 SER A C 1
ATOM 3468 O O . SER A 1 439 ? 32.962 0.093 -18.999 1.00 72.38 439 SER A O 1
ATOM 3470 N N . PHE A 1 440 ? 30.932 -0.170 -19.922 1.00 71.38 440 PHE A N 1
ATOM 3471 C CA . PHE A 1 440 ? 30.301 -0.711 -18.718 1.00 71.38 440 PHE A CA 1
ATOM 3472 C C . PHE A 1 440 ? 30.224 -2.246 -18.718 1.00 71.38 440 PHE A C 1
ATOM 3474 O O . PHE A 1 440 ? 29.702 -2.829 -17.767 1.00 71.38 440 PHE A O 1
ATOM 3481 N N . ASN A 1 441 ? 30.806 -2.922 -19.714 1.00 73.38 441 ASN A N 1
ATOM 3482 C CA . ASN A 1 441 ? 30.752 -4.380 -19.876 1.00 73.38 441 ASN A CA 1
ATOM 3483 C C . ASN A 1 441 ? 29.312 -4.920 -19.982 1.00 73.38 441 ASN A C 1
ATOM 3485 O O . ASN A 1 441 ? 29.014 -5.991 -19.453 1.00 73.38 441 ASN A O 1
ATOM 3489 N N . SER A 1 442 ? 28.412 -4.185 -20.645 1.00 81.69 442 SER A N 1
ATOM 3490 C CA . SER A 1 442 ? 27.106 -4.734 -21.020 1.00 81.69 442 SER A CA 1
ATOM 3491 C C . SER A 1 442 ? 27.276 -5.906 -21.992 1.00 81.69 442 SER A C 1
ATOM 3493 O O . SER A 1 442 ? 28.086 -5.840 -22.924 1.00 81.69 442 SER A O 1
ATOM 3495 N N . TYR A 1 443 ? 26.500 -6.973 -21.797 1.00 86.69 443 TYR A N 1
ATOM 3496 C CA . TYR A 1 443 ? 26.562 -8.181 -22.625 1.00 86.69 443 TYR A CA 1
ATOM 3497 C C . TYR A 1 443 ? 25.883 -8.019 -23.991 1.00 86.69 443 TYR A C 1
ATOM 3499 O O . TYR A 1 443 ? 26.138 -8.822 -24.885 1.00 86.69 443 TYR A O 1
ATOM 3507 N N . GLY A 1 444 ? 25.023 -7.010 -24.154 1.00 86.62 444 GLY A N 1
ATOM 3508 C CA . GLY A 1 444 ? 24.120 -6.925 -25.299 1.00 86.62 444 GLY A CA 1
ATOM 3509 C C . GLY A 1 444 ? 22.980 -7.936 -25.191 1.00 86.62 444 GLY A C 1
ATOM 3510 O O . GLY A 1 444 ? 22.342 -8.042 -24.142 1.00 86.62 444 GLY A O 1
ATOM 3511 N N . ASN A 1 445 ? 22.713 -8.666 -26.273 1.00 92.75 445 ASN A N 1
ATOM 3512 C CA . ASN A 1 445 ? 21.570 -9.570 -26.443 1.00 92.75 445 ASN A CA 1
ATOM 3513 C C . ASN A 1 445 ? 20.204 -8.894 -26.222 1.00 92.75 445 ASN A C 1
ATOM 3515 O O . ASN A 1 445 ? 19.232 -9.564 -25.874 1.00 92.75 445 ASN A O 1
ATOM 3519 N N . ASN A 1 446 ? 20.115 -7.571 -26.384 1.00 94.31 446 ASN A N 1
ATOM 3520 C CA . ASN A 1 446 ? 18.827 -6.894 -26.405 1.00 94.31 446 ASN A CA 1
ATOM 3521 C C . ASN A 1 446 ? 18.154 -7.140 -27.761 1.00 94.31 446 ASN A C 1
ATOM 3523 O O . ASN A 1 446 ? 18.820 -7.245 -28.794 1.00 94.31 446 ASN A O 1
ATOM 3527 N N . ILE A 1 447 ? 16.829 -7.218 -27.751 1.00 95.19 447 ILE A N 1
ATOM 3528 C CA . ILE A 1 447 ? 15.995 -7.310 -28.945 1.00 95.19 447 ILE A CA 1
ATOM 3529 C C . ILE A 1 447 ? 15.277 -5.973 -29.089 1.00 95.19 447 ILE A C 1
ATOM 3531 O O . ILE A 1 447 ? 14.524 -5.576 -28.198 1.00 95.19 447 ILE A O 1
ATOM 3535 N N . PHE A 1 448 ? 15.500 -5.288 -30.205 1.00 94.00 448 PHE A N 1
ATOM 3536 C CA . PHE A 1 448 ? 14.770 -4.081 -30.565 1.00 94.00 448 PHE A CA 1
ATOM 3537 C C . PHE A 1 448 ? 13.822 -4.398 -31.717 1.00 94.00 448 PHE A C 1
ATOM 3539 O O . PHE A 1 448 ? 14.261 -4.920 -32.739 1.00 94.00 448 PHE A O 1
ATOM 3546 N N . ILE A 1 449 ? 12.543 -4.059 -31.565 1.00 93.19 449 ILE A N 1
ATOM 3547 C CA . ILE A 1 449 ? 11.529 -4.137 -32.622 1.00 93.19 449 ILE A CA 1
ATOM 3548 C C . ILE A 1 449 ? 10.787 -2.800 -32.667 1.00 93.19 449 ILE A C 1
ATOM 3550 O O . ILE A 1 449 ? 10.363 -2.282 -31.624 1.00 93.19 449 ILE A O 1
ATOM 3554 N N . CYS A 1 450 ? 10.627 -2.230 -33.859 1.00 90.62 450 CYS A N 1
ATOM 3555 C CA . CYS A 1 450 ? 9.745 -1.089 -34.087 1.00 90.62 450 CYS A CA 1
ATOM 3556 C C . CYS A 1 450 ? 8.789 -1.343 -35.259 1.00 90.62 450 CYS A C 1
ATOM 3558 O O . CYS A 1 450 ? 9.140 -2.053 -36.200 1.00 90.62 450 CYS A O 1
ATOM 3560 N N . GLU A 1 451 ? 7.576 -0.788 -35.178 1.00 86.25 451 GLU A N 1
ATOM 3561 C CA . GLU A 1 451 ? 6.517 -0.982 -36.176 1.00 86.25 451 GLU A CA 1
ATOM 3562 C C . GLU A 1 451 ? 6.478 0.112 -37.256 1.00 86.25 451 GLU A C 1
ATOM 3564 O O . GLU A 1 451 ? 6.222 -0.206 -38.416 1.00 86.25 451 GLU A O 1
ATOM 3569 N N . LEU A 1 452 ? 6.701 1.387 -36.897 1.00 86.31 452 LEU A N 1
ATOM 3570 C CA . LEU A 1 452 ? 6.525 2.543 -37.799 1.00 86.31 452 LEU A CA 1
ATOM 3571 C C . LEU A 1 452 ? 7.726 3.508 -37.867 1.00 86.31 452 LEU A C 1
ATOM 3573 O O . LEU A 1 452 ? 7.629 4.545 -38.527 1.00 86.31 452 LEU A O 1
ATOM 3577 N N . GLY A 1 453 ? 8.834 3.212 -37.190 1.00 86.31 453 GLY A N 1
ATOM 3578 C CA . GLY A 1 453 ? 10.003 4.090 -37.113 1.00 86.31 453 GLY A CA 1
ATOM 3579 C C . GLY A 1 453 ? 11.291 3.342 -36.774 1.00 86.31 453 GLY A C 1
ATOM 3580 O O . GLY A 1 453 ? 11.336 2.114 -36.812 1.00 86.31 453 GLY A O 1
ATOM 3581 N N . PHE A 1 454 ? 12.338 4.097 -36.447 1.00 90.06 454 PHE A N 1
ATOM 3582 C CA . PHE A 1 454 ? 13.652 3.556 -36.102 1.00 90.06 454 PHE A CA 1
ATOM 3583 C C . PHE A 1 454 ? 13.620 2.814 -34.760 1.00 90.06 454 PHE A C 1
ATOM 3585 O O . PHE A 1 454 ? 13.004 3.264 -33.793 1.00 90.06 454 PHE A O 1
ATOM 3592 N N . ASN A 1 455 ? 14.357 1.713 -34.657 1.00 91.62 455 ASN A N 1
ATOM 3593 C CA . ASN A 1 455 ? 14.525 0.959 -33.418 1.00 91.62 455 ASN A CA 1
ATOM 3594 C C . ASN A 1 455 ? 15.210 1.812 -32.329 1.00 91.62 455 ASN A C 1
ATOM 3596 O O . ASN A 1 455 ? 14.788 1.775 -31.172 1.00 91.62 455 ASN A O 1
ATOM 3600 N N . VAL A 1 456 ? 16.211 2.624 -32.690 1.00 91.19 456 VAL A N 1
ATOM 3601 C CA . VAL A 1 456 ? 16.889 3.576 -31.791 1.00 91.19 456 VAL A CA 1
ATOM 3602 C C . VAL A 1 456 ? 16.848 4.991 -32.372 1.00 91.19 456 VAL A C 1
ATOM 3604 O O . VAL A 1 456 ? 17.381 5.242 -33.447 1.00 91.19 456 VAL A O 1
ATOM 3607 N N . VAL A 1 457 ? 16.272 5.935 -31.621 1.00 89.75 457 VAL A N 1
ATOM 3608 C CA . VAL A 1 457 ? 16.233 7.369 -31.962 1.00 89.75 457 VAL A CA 1
ATOM 3609 C C . VAL A 1 457 ? 17.092 8.172 -30.986 1.00 89.75 457 VAL A C 1
ATOM 3611 O O . VAL A 1 457 ? 16.888 8.099 -29.772 1.00 89.75 457 VAL A O 1
ATOM 3614 N N . VAL A 1 458 ? 18.019 8.980 -31.504 1.00 84.75 458 VAL A N 1
ATOM 3615 C CA . VAL A 1 458 ? 18.878 9.869 -30.707 1.00 84.75 458 VAL A CA 1
ATOM 3616 C C . VAL A 1 458 ? 18.481 11.335 -30.907 1.00 84.75 458 VAL A C 1
ATOM 3618 O O . VAL A 1 458 ? 18.607 11.872 -31.998 1.00 84.75 458 VAL A O 1
ATOM 3621 N N . GLU A 1 459 ? 18.089 12.034 -29.840 1.00 79.81 459 GLU A N 1
ATOM 3622 C CA . GLU A 1 459 ? 17.852 13.484 -29.839 1.00 79.81 459 GLU A CA 1
ATOM 3623 C C . GLU A 1 459 ? 18.921 14.207 -28.994 1.00 79.81 459 GLU A C 1
ATOM 3625 O O . GLU A 1 459 ? 18.898 14.227 -27.758 1.00 79.81 459 GLU A O 1
ATOM 3630 N N . SER A 1 460 ? 19.885 14.828 -29.682 1.00 65.12 460 SER A N 1
ATOM 3631 C CA . SER A 1 460 ? 20.925 15.683 -29.095 1.00 65.12 460 SER A CA 1
ATOM 3632 C C . SER A 1 460 ? 20.579 17.158 -29.276 1.00 65.12 460 SER A C 1
ATOM 3634 O O . SER A 1 460 ? 20.099 17.579 -30.326 1.00 65.12 460 SER A O 1
ATOM 3636 N N . CYS A 1 461 ? 20.893 17.966 -28.265 1.00 52.94 461 CYS A N 1
ATOM 3637 C CA . CYS A 1 461 ? 20.752 19.424 -28.303 1.00 52.94 461 CYS A CA 1
ATOM 3638 C C . CYS A 1 461 ? 22.094 20.132 -28.032 1.00 52.94 461 CYS A C 1
ATOM 3640 O O . CYS A 1 461 ? 22.112 21.216 -27.449 1.00 52.94 461 CYS A O 1
ATOM 3642 N N . SER A 1 462 ? 23.224 19.499 -28.370 1.00 56.62 462 SER A N 1
ATOM 3643 C CA . SER A 1 462 ? 24.569 19.973 -28.009 1.00 56.62 462 SER A CA 1
ATOM 3644 C C . SER A 1 462 ? 25.622 19.709 -29.083 1.00 56.62 462 SER A C 1
ATOM 3646 O O . SER A 1 462 ? 25.523 18.756 -29.844 1.00 56.62 462 SER A O 1
ATOM 3648 N N . SER A 1 463 ? 26.680 20.522 -29.081 1.00 53.22 463 SER A N 1
ATOM 3649 C CA . SER A 1 463 ? 27.830 20.441 -29.996 1.00 53.22 463 SER A CA 1
ATOM 3650 C C . SER A 1 463 ? 28.857 19.343 -29.669 1.00 53.22 463 SER A C 1
ATOM 3652 O O . SER A 1 463 ? 29.873 19.237 -30.354 1.00 53.22 463 SER A O 1
ATOM 3654 N N . THR A 1 464 ? 28.625 18.538 -28.632 1.00 57.62 464 THR A N 1
ATOM 3655 C CA . THR A 1 464 ? 29.474 17.405 -28.237 1.00 57.62 464 THR A CA 1
ATOM 3656 C C . THR A 1 464 ? 28.807 16.086 -28.610 1.00 57.62 464 THR A C 1
ATOM 3658 O O . THR A 1 464 ? 27.736 15.771 -28.095 1.00 57.62 464 THR A O 1
ATOM 3661 N N . VAL A 1 465 ? 29.460 15.317 -29.482 1.00 60.00 465 VAL A N 1
ATOM 3662 C CA . VAL A 1 465 ? 29.009 13.992 -29.931 1.00 60.00 465 VAL A CA 1
ATOM 3663 C C . VAL A 1 465 ? 29.423 12.938 -28.900 1.00 60.00 465 VAL A C 1
ATOM 3665 O O . VAL A 1 465 ? 30.615 12.736 -28.669 1.00 60.00 465 VAL A O 1
ATOM 3668 N N . SER A 1 466 ? 28.448 12.264 -28.289 1.00 68.62 466 SER A N 1
ATOM 3669 C CA . SER A 1 466 ? 28.677 11.100 -27.419 1.00 68.62 466 SER A CA 1
ATOM 3670 C C . SER A 1 466 ? 28.726 9.807 -28.240 1.00 68.62 466 SER A C 1
ATOM 3672 O O . SER A 1 466 ? 28.283 9.776 -29.390 1.00 68.62 466 SER A O 1
ATOM 3674 N N . THR A 1 467 ? 29.226 8.718 -27.650 1.00 78.81 467 THR A N 1
ATOM 3675 C CA . THR A 1 467 ? 29.103 7.367 -28.222 1.00 78.81 467 THR A CA 1
ATOM 3676 C C . THR A 1 467 ? 28.150 6.519 -27.388 1.00 78.81 467 THR A C 1
ATOM 3678 O O . THR A 1 467 ? 28.351 6.352 -26.185 1.00 78.81 467 THR A O 1
ATOM 3681 N N . ILE A 1 468 ? 27.138 5.959 -28.046 1.00 84.44 468 ILE A N 1
ATOM 3682 C CA . ILE A 1 468 ? 26.260 4.907 -27.522 1.00 84.44 468 ILE A CA 1
ATOM 3683 C C . ILE A 1 468 ? 26.825 3.569 -28.008 1.00 84.44 468 ILE A C 1
ATOM 3685 O O . ILE A 1 468 ? 27.263 3.481 -29.152 1.00 84.44 468 ILE A O 1
ATOM 3689 N N . PHE A 1 469 ? 26.835 2.525 -27.181 1.00 88.25 469 PHE A N 1
ATOM 3690 C CA . PHE A 1 469 ? 27.298 1.192 -27.592 1.00 88.25 469 PHE A CA 1
ATOM 3691 C C . PHE A 1 469 ? 26.108 0.245 -27.702 1.00 88.25 469 PHE A C 1
ATOM 3693 O O . PHE A 1 469 ? 25.259 0.227 -26.815 1.00 88.25 469 PHE A O 1
ATOM 3700 N N . ALA A 1 470 ? 26.026 -0.515 -28.796 1.00 88.50 470 ALA A N 1
ATOM 3701 C CA . ALA A 1 470 ? 24.878 -1.370 -29.100 1.00 88.50 470 ALA A CA 1
ATOM 3702 C C . ALA A 1 470 ? 25.279 -2.660 -29.838 1.00 88.50 470 ALA A C 1
ATOM 3704 O O . ALA A 1 470 ? 24.666 -3.045 -30.836 1.00 88.50 470 ALA A O 1
ATOM 3705 N N . LYS A 1 471 ? 26.321 -3.341 -29.358 1.00 89.19 471 LYS A N 1
ATOM 3706 C CA . LYS A 1 471 ? 26.835 -4.580 -29.962 1.00 89.19 471 LYS A CA 1
ATOM 3707 C C . LYS A 1 471 ? 26.087 -5.820 -29.487 1.00 89.19 471 LYS A C 1
ATOM 3709 O O . LYS A 1 471 ? 25.639 -5.879 -28.347 1.00 89.19 471 LYS A O 1
ATOM 3714 N N . TYR A 1 472 ? 26.033 -6.825 -30.360 1.00 90.44 472 TYR A N 1
ATOM 3715 C CA . TYR A 1 472 ? 25.422 -8.134 -30.106 1.00 90.44 472 TYR A CA 1
ATOM 3716 C C . TYR A 1 472 ? 23.915 -8.057 -29.818 1.00 90.44 472 TYR A C 1
ATOM 3718 O O . TYR A 1 472 ? 23.390 -8.830 -29.023 1.00 90.44 472 TYR A O 1
ATOM 3726 N N . ASN A 1 473 ? 23.213 -7.119 -30.457 1.00 92.31 473 ASN A N 1
ATOM 3727 C CA . ASN A 1 473 ? 21.759 -6.968 -30.346 1.00 92.31 473 ASN A CA 1
ATOM 3728 C C . ASN A 1 473 ? 21.048 -7.467 -31.608 1.00 92.31 473 ASN A C 1
ATOM 3730 O O . ASN A 1 473 ? 21.645 -7.500 -32.689 1.00 92.31 473 ASN A O 1
ATOM 3734 N N . LYS A 1 474 ? 19.770 -7.826 -31.461 1.00 93.62 474 LYS A N 1
ATOM 3735 C CA . LYS A 1 474 ? 18.872 -8.170 -32.568 1.00 93.62 474 LYS A CA 1
ATOM 3736 C C . LYS A 1 474 ? 18.030 -6.951 -32.951 1.00 93.62 474 LYS A C 1
ATOM 3738 O O . LYS A 1 474 ? 17.533 -6.244 -32.074 1.00 93.62 474 LYS A O 1
ATOM 3743 N N . TRP A 1 475 ? 17.890 -6.735 -34.253 1.00 92.62 475 TRP A N 1
ATOM 3744 C CA . TRP A 1 475 ? 17.293 -5.548 -34.868 1.00 92.62 475 TRP A CA 1
ATOM 3745 C C . TRP A 1 475 ? 16.130 -5.949 -35.797 1.00 92.62 475 TRP A C 1
ATOM 3747 O O . TRP A 1 475 ? 15.807 -7.137 -35.892 1.00 92.62 475 TRP A O 1
ATOM 3757 N N . ASN A 1 476 ? 15.497 -4.984 -36.475 1.00 91.31 476 ASN A N 1
ATOM 3758 C CA . ASN A 1 476 ? 14.482 -5.277 -37.495 1.00 91.31 476 ASN A CA 1
ATOM 3759 C C . ASN A 1 476 ? 15.150 -5.817 -38.774 1.00 91.31 476 ASN A C 1
ATOM 3761 O O . ASN A 1 476 ? 14.650 -6.762 -39.390 1.00 91.31 476 ASN A O 1
ATOM 3765 N N . HIS A 1 477 ? 16.298 -5.247 -39.149 1.00 91.50 477 HIS A N 1
ATOM 3766 C CA . HIS A 1 477 ? 17.092 -5.651 -40.305 1.00 91.50 477 HIS A CA 1
ATOM 3767 C C . HIS A 1 477 ? 18.312 -6.509 -39.920 1.00 91.50 477 HIS A C 1
ATOM 3769 O O . HIS A 1 477 ? 18.730 -6.564 -38.766 1.00 91.50 477 HIS A O 1
ATOM 3775 N N . ASN A 1 478 ? 18.882 -7.219 -40.905 1.00 87.56 478 ASN A N 1
ATOM 3776 C CA . ASN A 1 478 ? 19.930 -8.233 -40.688 1.00 87.56 478 ASN A CA 1
ATOM 3777 C C . ASN A 1 478 ? 21.279 -7.911 -41.363 1.00 87.56 478 ASN A C 1
ATOM 3779 O O . ASN A 1 478 ? 22.186 -8.742 -41.326 1.00 87.56 478 ASN A O 1
ATOM 3783 N N . THR A 1 479 ? 21.439 -6.736 -41.985 1.00 88.12 479 THR A N 1
ATOM 3784 C CA . THR A 1 479 ? 22.731 -6.284 -42.529 1.00 88.12 479 THR A CA 1
ATOM 3785 C C . THR A 1 479 ? 23.157 -4.966 -41.894 1.00 88.12 479 THR A C 1
ATOM 3787 O O . THR A 1 479 ? 22.322 -4.157 -41.500 1.00 88.12 479 THR A O 1
ATOM 3790 N N . GLU A 1 480 ? 24.468 -4.741 -41.795 1.00 87.50 480 GLU A N 1
ATOM 3791 C CA . GLU A 1 480 ? 25.034 -3.522 -41.203 1.00 87.50 480 GLU A CA 1
ATOM 3792 C C . GLU A 1 480 ? 24.587 -2.250 -41.947 1.00 87.50 480 GLU A C 1
ATOM 3794 O O . GLU A 1 480 ? 24.343 -1.230 -41.312 1.00 87.50 480 GLU A O 1
ATOM 3799 N N . SER A 1 481 ? 24.397 -2.333 -43.271 1.00 88.44 481 SER A N 1
ATOM 3800 C CA . SER A 1 481 ? 23.901 -1.216 -44.086 1.00 88.44 481 SER A CA 1
ATOM 3801 C C . SER A 1 481 ? 22.435 -0.903 -43.788 1.00 88.44 481 SER A C 1
ATOM 3803 O O . SER A 1 481 ? 22.109 0.244 -43.511 1.00 88.44 481 SER A O 1
ATOM 3805 N N . ASP A 1 482 ? 21.565 -1.919 -43.797 1.00 90.06 482 ASP A N 1
ATOM 3806 C CA . ASP A 1 482 ? 20.125 -1.726 -43.578 1.00 90.06 482 ASP A CA 1
ATOM 3807 C C . ASP A 1 482 ? 19.837 -1.230 -42.148 1.00 90.06 482 ASP A C 1
ATOM 3809 O O . ASP A 1 482 ? 18.983 -0.374 -41.940 1.00 90.06 482 ASP A O 1
ATOM 3813 N N . ILE A 1 483 ? 20.583 -1.725 -41.152 1.00 89.94 483 ILE A N 1
ATOM 3814 C CA . ILE A 1 483 ? 20.456 -1.285 -39.752 1.00 89.94 483 ILE A CA 1
ATOM 3815 C C . ILE A 1 483 ? 20.861 0.191 -39.603 1.00 89.94 483 ILE A C 1
ATOM 3817 O O . ILE A 1 483 ? 20.192 0.935 -38.887 1.00 89.94 483 ILE A O 1
ATOM 3821 N N . ASN A 1 484 ? 21.918 0.629 -40.298 1.00 86.19 484 ASN A N 1
ATOM 3822 C CA . ASN A 1 484 ? 22.366 2.025 -40.286 1.00 86.19 484 ASN A CA 1
ATOM 3823 C C . ASN A 1 484 ? 21.446 2.962 -41.096 1.00 86.19 484 ASN A C 1
ATOM 3825 O O . ASN A 1 484 ? 21.497 4.166 -40.878 1.00 86.19 484 ASN A O 1
ATOM 3829 N N . GLU A 1 485 ? 20.655 2.456 -42.047 1.00 88.19 485 GLU A N 1
ATOM 3830 C CA . GLU A 1 485 ? 19.751 3.279 -42.872 1.00 88.19 485 GLU A CA 1
ATOM 3831 C C . GLU A 1 485 ? 18.310 3.325 -42.321 1.00 88.19 485 GLU A C 1
ATOM 3833 O O . GLU A 1 485 ? 17.609 4.315 -42.528 1.00 88.19 485 GLU A O 1
ATOM 3838 N N . PHE A 1 486 ? 17.858 2.280 -41.610 1.00 90.38 486 PHE A N 1
ATOM 3839 C CA . PHE A 1 486 ? 16.443 2.118 -41.233 1.00 90.38 486 PHE A CA 1
ATOM 3840 C C . PHE A 1 486 ? 16.170 1.855 -39.741 1.00 90.38 486 PHE A C 1
ATOM 3842 O O . PHE A 1 486 ? 15.077 2.174 -39.274 1.00 90.38 486 PHE A O 1
ATOM 3849 N N . ASP A 1 487 ? 17.125 1.315 -38.971 1.00 91.25 487 ASP A N 1
ATOM 3850 C CA . ASP A 1 487 ? 16.886 0.920 -37.568 1.00 91.25 487 ASP A CA 1
ATOM 3851 C C . ASP A 1 487 ? 17.481 1.907 -36.548 1.00 91.25 487 ASP A C 1
ATOM 3853 O O . ASP A 1 487 ? 17.129 1.871 -35.366 1.00 91.25 487 ASP A O 1
ATOM 3857 N N . ILE A 1 488 ? 18.368 2.805 -36.976 1.00 91.44 488 ILE A N 1
ATOM 3858 C CA . ILE A 1 488 ? 19.056 3.784 -36.128 1.00 91.44 488 ILE A CA 1
ATOM 3859 C C . ILE A 1 488 ? 18.909 5.180 -36.751 1.00 91.44 488 ILE A C 1
ATOM 3861 O O . ILE A 1 488 ? 19.155 5.332 -37.938 1.00 91.44 488 ILE A O 1
ATOM 3865 N N . TYR A 1 489 ? 18.543 6.184 -35.945 1.00 89.62 489 TYR A N 1
ATOM 3866 C CA . TYR A 1 489 ? 18.578 7.606 -36.319 1.00 89.62 489 TYR A CA 1
ATOM 3867 C C . TYR A 1 489 ? 19.581 8.355 -35.432 1.00 89.62 489 TYR A C 1
ATOM 3869 O O . TYR A 1 489 ? 19.337 8.526 -34.227 1.00 89.62 489 TYR A O 1
ATOM 3877 N N . ASP A 1 490 ? 20.723 8.756 -36.000 1.00 81.06 490 ASP A N 1
ATOM 3878 C CA . ASP A 1 490 ? 21.890 9.226 -35.241 1.00 81.06 490 ASP A CA 1
ATOM 3879 C C . ASP A 1 490 ? 22.753 10.300 -35.952 1.00 81.06 490 ASP A C 1
ATOM 3881 O O . ASP A 1 490 ? 22.304 11.036 -36.833 1.00 81.06 490 ASP A O 1
ATOM 3885 N N . GLY A 1 491 ? 24.002 10.480 -35.497 1.00 72.12 491 GLY A N 1
ATOM 3886 C CA . GLY A 1 491 ? 24.964 11.440 -36.047 1.00 72.12 491 GLY A CA 1
ATOM 3887 C C . GLY A 1 491 ? 25.287 11.283 -37.538 1.00 72.12 491 GLY A C 1
ATOM 3888 O O . GLY A 1 491 ? 25.848 12.223 -38.109 1.00 72.12 491 GLY A O 1
ATOM 3889 N N . ASN A 1 492 ? 24.941 10.153 -38.164 1.00 76.25 492 ASN A N 1
ATOM 3890 C CA . ASN A 1 492 ? 25.031 9.959 -39.611 1.00 76.25 492 ASN A CA 1
ATOM 3891 C C . ASN A 1 492 ? 23.921 10.715 -40.362 1.00 76.25 492 ASN A C 1
ATOM 3893 O O . ASN A 1 492 ? 24.210 11.394 -41.349 1.00 76.25 492 ASN A O 1
ATOM 3897 N N . ASP A 1 493 ? 22.677 10.645 -39.878 1.00 83.12 493 ASP A N 1
ATOM 3898 C CA . ASP A 1 493 ? 21.511 11.312 -40.474 1.00 83.12 493 ASP A CA 1
ATOM 3899 C C . ASP A 1 493 ? 21.550 12.825 -40.264 1.00 83.12 493 ASP A C 1
ATOM 3901 O O . ASP A 1 493 ? 21.264 13.614 -41.171 1.00 83.12 493 ASP A O 1
ATOM 3905 N N . GLN A 1 494 ? 21.913 13.243 -39.047 1.00 80.50 494 GLN A N 1
ATOM 3906 C CA . GLN A 1 494 ? 21.939 14.646 -38.658 1.00 80.50 494 GLN A CA 1
ATOM 3907 C C . GLN A 1 494 ? 23.216 14.990 -37.867 1.00 80.50 494 GLN A C 1
ATOM 3909 O O . GLN A 1 494 ? 23.324 14.689 -36.672 1.00 80.50 494 GLN A O 1
ATOM 3914 N N . PRO A 1 495 ? 24.168 15.719 -38.485 1.00 71.75 495 PRO A N 1
ATOM 3915 C CA . PRO A 1 495 ? 25.373 16.195 -37.813 1.00 71.75 495 PRO A CA 1
ATOM 3916 C C . PRO A 1 495 ? 25.062 16.994 -36.536 1.00 71.75 495 PRO A C 1
ATOM 3918 O O . PRO A 1 495 ? 24.450 18.063 -36.584 1.00 71.75 495 PRO A O 1
ATOM 3921 N N . GLY A 1 496 ? 25.506 16.472 -35.388 1.00 65.69 496 GLY A N 1
ATOM 3922 C CA . GLY A 1 496 ? 25.227 17.009 -34.046 1.00 65.69 496 GLY A CA 1
ATOM 3923 C C . GLY A 1 496 ? 24.497 16.030 -33.115 1.00 65.69 496 GLY A C 1
ATOM 3924 O O . GLY A 1 496 ? 24.486 16.237 -31.898 1.00 65.69 496 GLY A O 1
ATOM 3925 N N . LEU A 1 497 ? 23.932 14.946 -33.656 1.00 74.56 497 LEU A N 1
ATOM 3926 C CA . LEU A 1 497 ? 23.475 13.795 -32.872 1.00 74.56 497 LEU A CA 1
ATOM 3927 C C . LEU A 1 497 ? 24.663 12.944 -32.367 1.00 74.56 497 LEU A C 1
ATOM 3929 O O . LEU A 1 497 ? 25.814 13.165 -32.747 1.00 74.56 497 LEU A O 1
ATOM 3933 N N . SER A 1 498 ? 24.401 12.012 -31.441 1.00 75.25 498 SER A N 1
ATOM 3934 C CA . SER A 1 498 ? 25.427 11.066 -30.949 1.00 75.25 498 SER A CA 1
ATOM 3935 C C . SER A 1 498 ? 25.688 9.966 -31.982 1.00 75.25 498 SER A C 1
ATOM 3937 O O . SER A 1 498 ? 24.835 9.727 -32.826 1.00 75.25 498 SER A O 1
ATOM 3939 N N . ILE A 1 499 ? 26.831 9.282 -31.899 1.00 79.31 499 ILE A N 1
ATOM 3940 C CA . ILE A 1 499 ? 27.157 8.135 -32.766 1.00 79.31 499 ILE A CA 1
ATOM 3941 C C . ILE A 1 499 ? 26.805 6.827 -32.046 1.00 79.31 499 ILE A C 1
ATOM 3943 O O . ILE A 1 499 ? 27.197 6.634 -30.889 1.00 79.31 499 ILE A O 1
ATOM 3947 N N . VAL A 1 500 ? 26.127 5.906 -32.728 1.00 81.69 500 VAL A N 1
ATOM 3948 C CA . VAL A 1 500 ? 25.822 4.558 -32.236 1.00 81.69 500 VAL A CA 1
ATOM 3949 C C . VAL A 1 500 ? 26.854 3.552 -32.761 1.00 81.69 500 VAL A C 1
ATOM 3951 O O . VAL A 1 500 ? 26.921 3.224 -33.939 1.00 81.69 500 VAL A O 1
ATOM 3954 N N . ASN A 1 501 ? 27.669 3.015 -31.856 1.00 84.56 501 ASN A N 1
ATOM 3955 C CA . ASN A 1 501 ? 28.645 1.956 -32.109 1.00 84.56 501 ASN A CA 1
ATOM 3956 C C . ASN A 1 501 ? 27.962 0.586 -31.963 1.00 84.56 501 ASN A C 1
ATOM 3958 O O . ASN A 1 501 ? 28.035 -0.053 -30.904 1.00 84.56 501 ASN A O 1
ATOM 3962 N N . PHE A 1 502 ? 27.234 0.176 -33.002 1.00 84.31 502 PHE A N 1
ATOM 3963 C CA . PHE A 1 502 ? 26.500 -1.087 -33.037 1.00 84.31 502 PHE A CA 1
ATOM 3964 C C . PHE A 1 502 ? 27.327 -2.243 -33.625 1.00 84.31 502 PHE A C 1
ATOM 3966 O O . PHE A 1 502 ? 28.423 -2.067 -34.151 1.00 84.31 502 PHE A O 1
ATOM 3973 N N . MET A 1 503 ? 26.805 -3.458 -33.473 1.00 81.19 503 MET A N 1
ATOM 3974 C CA . MET A 1 503 ? 27.229 -4.652 -34.209 1.00 81.19 503 MET A CA 1
ATOM 3975 C C . MET A 1 503 ? 26.048 -5.631 -34.186 1.00 81.19 503 MET A C 1
ATOM 3977 O O . MET A 1 503 ? 25.594 -5.960 -33.082 1.00 81.19 503 MET A O 1
ATOM 3981 N N . PRO A 1 504 ? 25.520 -6.081 -35.338 1.00 73.75 504 PRO A N 1
ATOM 3982 C CA . PRO A 1 504 ? 24.381 -6.993 -35.363 1.00 73.75 504 PRO A CA 1
ATOM 3983 C C . PRO A 1 504 ? 24.720 -8.348 -34.739 1.00 73.75 504 PRO A C 1
ATOM 3985 O O . PRO A 1 504 ? 25.823 -8.872 -34.909 1.00 73.75 504 PRO A O 1
ATOM 3988 N N . PHE A 1 505 ? 23.746 -8.941 -34.053 1.00 74.19 505 PHE A N 1
ATOM 3989 C CA . PHE A 1 505 ? 23.742 -10.374 -33.796 1.00 74.19 505 PHE A CA 1
ATOM 3990 C C . PHE A 1 505 ? 23.261 -11.094 -35.064 1.00 74.19 505 PHE A C 1
ATOM 3992 O O . PHE A 1 505 ? 22.109 -10.938 -35.463 1.00 74.19 505 PHE A O 1
ATOM 3999 N N . ILE A 1 506 ? 24.153 -11.852 -35.703 1.00 61.62 506 ILE A N 1
ATOM 4000 C CA . ILE A 1 506 ? 23.858 -12.648 -36.902 1.00 61.62 506 ILE A CA 1
ATOM 4001 C C . ILE A 1 506 ? 23.674 -14.106 -36.459 1.00 61.62 506 ILE A C 1
ATOM 4003 O O . ILE A 1 506 ? 24.576 -14.667 -35.834 1.00 61.62 506 ILE A O 1
ATOM 4007 N N . GLU A 1 507 ? 22.502 -14.678 -36.756 1.00 56.72 507 GLU A N 1
ATOM 4008 C CA . GLU A 1 507 ? 22.116 -16.080 -36.478 1.00 56.72 507 GLU A CA 1
ATOM 4009 C C . GLU A 1 507 ? 22.645 -17.069 -37.534 1.00 56.72 507 GLU A C 1
ATOM 4011 O O . GLU A 1 507 ? 22.640 -16.718 -38.737 1.00 56.72 507 GLU A O 1
#

Secondary structure (DSSP, 8-state):
---SSHHHHHHHTTTTTSS------------------SEEEE-TT--S---SBTTB-BS-HHHHHHHPPTT-EEEE-SEEEEEEEEEEE--TT-EEEES-TTTEEEEEEEEE-S-----EEEES-B-SEEEE-PPP---SSEEEEEEES-EEEEEEEEE----TT-EEEEEEES-EEEEEEEEEE-TT--S-EEEEES-EESSEEEEE--TT-EEEEES-EEEEEEEE---TT-EEEEES-EEEEEEEEEPPS--SS--EEEES-EEEEE--S--TT-EEEEEEES-EEEES-EEEEEESEEEEEEEEEEEEEES-EEEE----TT--TT---EEEEEEEEEEEEES-EEE-SSEEEEEEEEEEEEES-EEEESEEEEE---EEEES-EEEESSS-SEEEES--EEEES-EEEESS-SEEEE-GGG-TTS--EESSSSTT------EEEESSS-SEEEE--SSS--EEEEEEEB-SSSSHHHIIIIIEESTTTSBTBPEEEEEE---

Sequence (507 aa):
MISNINRAFVTLTFLSIILLSGCEDDSILNSSNSNLLDKIFVDINSKTFEFGTEDYPFRDIDKALSVAVEGSVIKIAKGTYAFSDGKLILKPGVSLEGEDPFNTIIKGDLIDENNSSLPLYINNITFDNLKFDRPLYSSNKFNEFIISNCKCNSINVRFDSNDPATLYSFSITNNDVAEKIYLHHGDGLWNNLNYIKKNRVAGGIYLENGKKSIVYVDSNYVEGVIKNTSGVETESYLRFNNVHGRIIDSLEYWTDWASNIIYKNKIFYEQYFPETTLSAIQHYGASVGILDNQIDVIYGSAINVVVESYAGLERNSIHIERSYPNADSSKVYYGMKIISNKCEIRQNFIRGGDFGIYLNSESSFVDRNQINSECGMYTNSNGDFFENIIFASKEEALVVDGAAGRFSNNSFTGHRSSIKIINAKNLVTNNVIDFGGGSFNSYGNNIFICELGFNVVVESCSSTVSTIFAKYNKWNHNTESDINEFDIYDGNDQPGLSIVNFMPFIE